Protein AF-A0A8J7T811-F1 (afdb_monomer_lite)

pLDDT: mean 78.07, std 21.8, range [20.84, 98.06]

InterPro domains:
  IPR000469 G-protein alpha subunit, group 12/13 [PR00440] (74-83)
  IPR000469 G-protein alpha subunit, group 12/13 [PR00440] (84-96)
  IPR000469 G-protein alpha subunit, group 12/13 [PR00440] (97-106)
  IPR000469 G-protein alpha subun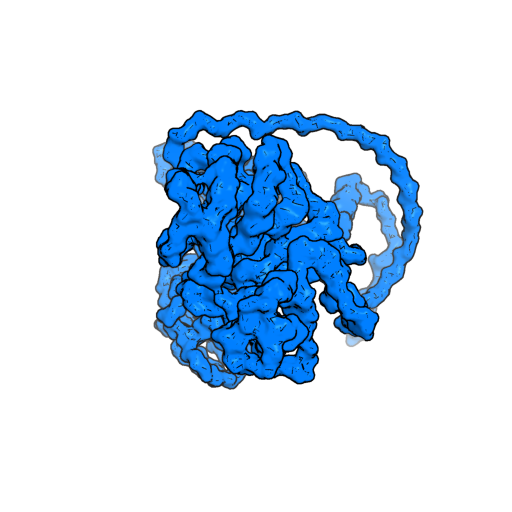it, group 12/13 [PR00440] (305-317)
  IPR000469 G-protein alpha subunit, group 12/13 [PR00440] (328-338)
  IPR000469 G-protein alpha subunit, group 12/13 [PR00440] (340-350)
  IPR001019 Guanine nucleotide binding protein, alpha subunit [PF00503] (29-356)
  IPR001019 Guanine nucleotide binding protein, alpha subunit [PR00318] (50-65)
  IPR001019 Guanine nucleotide binding protein, alpha subunit [PR00318] (189-211)
  IPR001019 Guanine nucleotide binding protein, alpha subunit [PR00318] (218-235)
  IPR001019 Guanine nucleotide binding protein, alpha subunit [PR00318] (240-268)
  IPR001019 Guanine nucleotide binding protein, alpha subunit [PR00318] (286-295)
  IPR001019 Guanine nucleotide binding protein, alpha subunit [PS51882] (47-377)
  IPR001019 Guanine nucleotide binding protein, alpha subunit [SM00275] (28-370)
  IPR001019 Guanine nucleotide binding protein, alpha subunit [cd00066] (49-355)
  IPR011025 G protein alpha subunit, helical insertion [G3DSA:1.10.400.10] (77-202)
  IPR011025 G protein alpha subunit, helical insertion [SSF47895] (76-200)
  IPR012962 Peptidase M54, archaemetzincin [PF07998] (613-719)
  IPR012962 Peptidase M54, archaemetzincin [cd11375] (510-719)
  IPR024079 Metallopeptidase, catalytic domain superfamily [G3DSA:3.40.390.10] (547-719)

Secondary structure (DSSP, 8-state):
-------S----S---S-S--HHHHHHHHHHHHHHHHHHHHHHHHTT-EEEEEE-STTSSHHHHHHHHHHHTT-PPPHHHHHHHHHHHHHHHHHHHHHHHHHHHHTTPPPSSTTHHHHHHHHHT--TTSTTSGGG---HHHHHHHHHHHHHHHT-HHHHHHHHTGGGTT--TTHHHHHHTHHHHT-TT----HHHHHH------SEEEEEEEETTEEEEEEEE--STTTGGGHHHH-TT-SEEEEEEETT-TT-B-TTTSSSBHHHHHHHHHHHHHT-GGGTTSEEEEEEE-HHHHHHHHTTS-GGGT-TT--S-TT-HHHHHHHHHHHHHHT-S--SSS---EEE--TT-HHHHH----TTT---HHHHSS-HHHHHHTS-------------------------------------------EE---HHHHHHHHH-S-HHHHHHHHTS-HHHHHHHHGGGSTT-SSSPPEEP--TTSHHHHS-PPP--HHHHHH-TT----BTTB-EEEEEEES--SSSHHHHHHHHHHHHHHHHHHTTTSEEEEEEEE-GGGGT--EEE-TTT--EEEEHHHHHHHHHHH--TTEEEEEEEESSEEESSTT---BSEEEEGGGTEEEEE-GGGSTTTTSTT-TT-PPTT----TT-GGGGTT-------HHHHHHHHHHHHHHHHHHTT-----SSS-TT---SSHHHHHTS-SSPPHHHHHHHHHHH---HHHHHT-----TT-----------

Radius of gyration: 33.16 Å; chains: 1; bounding box: 79×70×88 Å

Foldseek 3Di:
DDDDDDDDDPDDDDDDPDPDDPVRVVVVVVVVVVVVVVVVVVVQLVLEAEEEEAFAAPLQSVLLVLLVCVVQPVDDDQVSQQVLLQLLLVQQLVQLLQLLVLLVVVVQDKQDPVLVVLNVVSVPDDLPDPCAVVSGHDLVNSLVNLVSLLVSVPIPSSVVSVVVCQLDDHQPCNVVCNVVSVLSNPNPRTDDSLSSSSRDDQDAAKDWDWGDDPNRIYIYIYWGNYPVGVVRVVVSLPPHQAYEYGAALLQLSHDDPVPRPHRRLVVRLVVLLVVQPDPSCPVHHYAYEHEPLVSNLVVLCPDFSCVRVVVQDDRSNDSVSSVVVSVVSSLVSHPPNPDDDHHYAYYYSSDSCRQFDSDPPPPDDTPVCNSPVVVVVVVPDDDPDDDDDDDDDDDDDDDDDDDDDDDDDDDDDDDDDDDDPDFDWDADALVVLCCLQQNPDPVSVVVLVPFDPLLNCQLSLLSDQPRPAFFTDTDDDCQWCCNVPVDDAHGLVNLVPDPLFAFQDDLQQEEEEEEEAAAADDDVQRVVLVVVLQVLVCLVLPQGHYYYDDYDYNLVLVWFKDQQPQQRFIETAQVSNQVSCLVVQDPNHSAYEYEYLGFYDHDPSDRGDQWDDPLSSRYIYGHLVVQPPCSNPPPPQRRDDPPPDDDSNPSCNSVPRDHDHDDPSSSVLVLLVVCLRSLVSSVNAAHNNTQASVHDGDDDVSNVPGDSHHRSRSVSSSCVRNVDRPCVSQVSDDDDDPDPDDDDSDRDD

Organism: Atractosteus spatula (NCBI:txid7917)

Structure (mmCIF, N/CA/C/O backbone):
data_AF-A0A8J7T811-F1
#
_entry.id   AF-A0A8J7T811-F1
#
loop_
_atom_site.group_PDB
_atom_site.id
_atom_site.type_symbol
_atom_site.label_atom_id
_atom_site.label_alt_id
_atom_site.label_comp_id
_atom_site.label_asym_id
_atom_site.label_entity_id
_atom_site.label_seq_id
_atom_site.pdbx_PDB_ins_code
_atom_site.Cartn_x
_atom_site.Cartn_y
_atom_site.Cartn_z
_atom_site.occupancy
_atom_site.B_iso_or_equiv
_atom_site.auth_seq_id
_atom_site.auth_comp_id
_atom_site.auth_asym_id
_atom_site.auth_atom_id
_atom_site.pdbx_PDB_model_num
ATOM 1 N N . MET A 1 1 ? -47.740 -12.556 45.152 1.00 27.42 1 MET A N 1
ATOM 2 C CA . MET A 1 1 ? -48.514 -11.441 44.581 1.00 27.42 1 MET A CA 1
ATOM 3 C C . MET A 1 1 ? -47.573 -10.239 44.537 1.00 27.42 1 MET A C 1
ATOM 5 O O . MET A 1 1 ? -47.207 -9.777 45.607 1.00 27.42 1 MET A O 1
ATOM 9 N N . ALA A 1 2 ? -46.990 -9.819 43.411 1.00 25.16 2 ALA A N 1
ATOM 10 C CA . ALA A 1 2 ? -47.289 -10.132 42.003 1.00 25.16 2 ALA A CA 1
ATOM 11 C C . ALA A 1 2 ? -48.729 -9.729 41.604 1.00 25.16 2 ALA A C 1
ATOM 13 O O . ALA A 1 2 ? -49.663 -10.216 42.236 1.00 25.16 2 ALA A O 1
ATOM 14 N N . ASP A 1 3 ? -49.004 -8.845 40.642 1.00 25.58 3 ASP A N 1
ATOM 15 C CA . ASP A 1 3 ? -48.153 -8.018 39.753 1.00 25.58 3 ASP A CA 1
ATOM 16 C C . ASP A 1 3 ? -48.795 -6.594 39.650 1.00 25.58 3 ASP A C 1
ATOM 18 O O . ASP A 1 3 ? -49.617 -6.271 40.504 1.00 25.58 3 ASP A O 1
ATOM 22 N N . PHE A 1 4 ? -48.505 -5.627 38.762 1.00 23.53 4 PHE A N 1
ATOM 23 C CA . PHE A 1 4 ? -47.839 -5.567 37.447 1.00 23.53 4 PHE A CA 1
ATOM 24 C C . PHE A 1 4 ? -47.311 -4.140 37.174 1.00 23.53 4 PHE A C 1
ATOM 26 O O . PHE A 1 4 ? -47.851 -3.170 37.703 1.00 23.53 4 PHE A O 1
ATOM 33 N N . LEU A 1 5 ? -46.348 -3.992 36.252 1.00 23.22 5 LEU A N 1
ATOM 34 C CA . LEU A 1 5 ? -46.109 -2.743 35.507 1.00 23.22 5 LEU A CA 1
ATOM 35 C C . LEU A 1 5 ? -45.861 -3.057 34.015 1.00 23.22 5 LEU A C 1
ATOM 37 O O . LEU A 1 5 ? -45.004 -3.894 33.723 1.00 23.22 5 LEU A O 1
ATOM 41 N N . PRO A 1 6 ? -46.598 -2.439 33.069 1.00 26.23 6 PRO A N 1
ATOM 42 C CA . PRO A 1 6 ? -46.505 -2.765 31.647 1.00 26.23 6 PRO A CA 1
ATOM 43 C C . PRO A 1 6 ? -45.274 -2.168 30.943 1.00 26.23 6 PRO A C 1
ATOM 45 O O . PRO A 1 6 ? -44.568 -1.295 31.446 1.00 26.23 6 PRO A O 1
ATOM 48 N N . SER A 1 7 ? -45.014 -2.689 29.746 1.00 27.50 7 SER A N 1
ATOM 49 C CA . SER A 1 7 ? -43.801 -2.497 28.949 1.00 27.50 7 SER A CA 1
ATOM 50 C C . SER A 1 7 ? -43.627 -1.121 28.296 1.00 27.50 7 SER A C 1
ATOM 52 O O . SER A 1 7 ? -44.592 -0.474 27.898 1.00 27.50 7 SER A O 1
ATOM 54 N N . ARG A 1 8 ? -42.355 -0.787 28.022 1.00 34.09 8 ARG A N 1
ATOM 55 C CA . ARG A 1 8 ? -41.881 0.202 27.032 1.00 34.09 8 ARG A CA 1
ATOM 56 C C . ARG A 1 8 ? -42.842 0.424 25.845 1.00 34.09 8 ARG A C 1
ATOM 58 O O . ARG A 1 8 ? -42.869 -0.390 24.927 1.00 34.09 8 ARG A O 1
ATOM 65 N N . SER A 1 9 ? -43.513 1.570 25.804 1.00 32.59 9 SER A N 1
ATOM 66 C CA . SER A 1 9 ? -43.928 2.295 24.588 1.00 32.59 9 SER A CA 1
ATOM 67 C C . SER A 1 9 ? -44.512 3.660 24.998 1.00 32.59 9 SER A C 1
ATOM 69 O O . SER A 1 9 ? -44.631 3.930 26.190 1.00 32.59 9 SER A O 1
ATOM 71 N N . VAL A 1 10 ? -44.848 4.521 24.030 1.00 26.92 10 VAL A N 1
ATOM 72 C CA . VAL A 1 10 ? -45.536 5.815 24.242 1.00 26.92 10 VAL A CA 1
ATOM 73 C C . VAL A 1 10 ? -44.769 6.829 25.116 1.00 26.92 10 VAL A C 1
ATOM 75 O O . VAL A 1 10 ? -45.203 7.203 26.199 1.00 26.92 10 VAL A O 1
ATOM 78 N N . LEU A 1 11 ? -43.646 7.343 24.599 1.00 27.00 11 LEU A N 1
ATOM 79 C CA . LEU A 1 11 ? -43.197 8.723 24.889 1.00 27.00 11 LEU A CA 1
ATOM 80 C C . LEU A 1 11 ? -42.356 9.324 23.739 1.00 27.00 11 LEU A C 1
ATOM 82 O O . LEU A 1 11 ? -41.384 10.050 23.930 1.00 27.00 11 LEU A O 1
ATOM 86 N N . SER A 1 12 ? -42.752 9.002 22.509 1.00 32.59 12 SER A N 1
ATOM 87 C CA . SER A 1 12 ? -42.338 9.687 21.281 1.00 32.59 12 SER A CA 1
ATOM 88 C C . SER A 1 12 ? -43.579 10.295 20.631 1.00 32.59 12 SER A C 1
ATOM 90 O O . SER A 1 12 ? -44.622 9.644 20.668 1.00 32.59 12 SER A O 1
ATOM 92 N N . VAL A 1 13 ? -43.421 11.446 19.961 1.00 35.69 13 VAL A N 1
ATOM 93 C CA . VAL A 1 13 ? -44.467 12.314 19.364 1.00 35.69 13 VAL A CA 1
ATOM 94 C C . VAL A 1 13 ? -45.014 13.392 20.329 1.00 35.69 13 VAL A C 1
ATOM 96 O O . VAL A 1 13 ? -45.399 13.103 21.453 1.00 35.69 13 VAL A O 1
ATOM 99 N N . CYS A 1 14 ? -45.042 14.639 19.830 1.00 33.78 14 CYS A N 1
ATOM 100 C CA . CYS A 1 14 ? -45.665 15.860 20.383 1.00 33.78 14 CYS A CA 1
ATOM 101 C C . CYS A 1 14 ? -45.150 16.466 21.714 1.00 33.78 14 CYS A C 1
ATOM 103 O O . CYS A 1 14 ? -45.783 16.313 22.749 1.00 33.78 14 CYS A O 1
ATOM 105 N N . PHE A 1 15 ? -44.099 17.298 21.632 1.00 25.95 15 PHE A N 1
ATOM 106 C CA . PHE A 1 15 ? -44.007 18.680 22.179 1.00 25.95 15 PHE A CA 1
ATOM 107 C C . PHE A 1 15 ? -42.765 19.389 21.541 1.00 25.95 15 PHE A C 1
ATOM 109 O O . PHE A 1 15 ? -42.024 18.708 20.826 1.00 25.95 15 PHE A O 1
ATOM 116 N N . PRO A 1 16 ? -42.574 20.733 21.595 1.00 31.50 16 PRO A N 1
ATOM 117 C CA . PRO A 1 16 ? -42.180 21.483 20.391 1.00 31.50 16 PRO A CA 1
ATOM 118 C C . PRO A 1 16 ? -40.754 22.075 20.391 1.00 31.50 16 PRO A C 1
ATOM 120 O O . PRO A 1 16 ? -40.091 22.185 21.420 1.00 31.50 16 PRO A O 1
ATOM 123 N N . ASN A 1 17 ? -40.320 22.552 19.215 1.00 35.44 17 ASN A N 1
ATOM 124 C CA . ASN A 1 17 ? -39.023 23.202 18.943 1.00 35.44 17 ASN A CA 1
ATOM 125 C C . ASN A 1 17 ? -38.877 24.622 19.559 1.00 35.44 17 ASN A C 1
ATOM 127 O O . ASN A 1 17 ? -38.462 25.550 18.870 1.00 35.44 17 ASN A O 1
ATOM 131 N N . CYS A 1 18 ? -39.243 24.825 20.830 1.00 33.44 18 CYS A N 1
ATOM 132 C CA . CYS A 1 18 ? -39.427 26.166 21.416 1.00 33.44 18 CYS A CA 1
ATOM 133 C C . CYS A 1 18 ? -38.559 26.487 22.652 1.00 33.44 18 CYS A C 1
ATOM 135 O O . CYS A 1 18 ? -38.795 27.509 23.289 1.00 33.44 18 CYS A O 1
ATOM 137 N N . LEU A 1 19 ? -37.574 25.648 23.007 1.00 34.75 19 LEU A N 1
ATOM 138 C CA . LEU A 1 19 ? -36.708 25.852 24.189 1.00 34.75 19 LEU A CA 1
ATOM 139 C C . LEU A 1 19 ? -35.198 25.634 23.949 1.00 34.75 19 LEU A C 1
ATOM 141 O O . LEU A 1 19 ? -34.429 25.610 24.905 1.00 34.75 19 LEU A O 1
ATOM 145 N N . LEU A 1 20 ? -34.753 25.505 22.696 1.00 35.12 20 LEU A N 1
ATOM 146 C CA . LEU A 1 20 ? -33.320 25.493 22.370 1.00 35.12 20 LEU A CA 1
ATOM 147 C C . LEU A 1 20 ? -32.803 26.930 22.265 1.00 35.12 20 LEU A C 1
ATOM 149 O O . LEU A 1 20 ? -33.416 27.752 21.580 1.00 35.12 20 LEU A O 1
ATOM 153 N N . ASN A 1 21 ? -31.654 27.230 22.876 1.00 41.56 21 ASN A N 1
ATOM 154 C CA . ASN A 1 21 ? -30.950 28.471 22.541 1.00 41.56 21 ASN A CA 1
ATOM 155 C C . ASN A 1 21 ? -30.315 28.369 21.139 1.00 41.56 21 ASN A C 1
ATOM 157 O O . ASN A 1 21 ? -30.150 27.278 20.591 1.00 41.56 21 ASN A O 1
ATOM 161 N N . SER A 1 22 ? -29.965 29.508 20.534 1.00 40.31 22 SER A N 1
ATOM 162 C CA . SER A 1 22 ? -29.464 29.553 19.149 1.00 40.31 22 SER A CA 1
ATOM 163 C C . SER A 1 22 ? -28.200 28.712 18.930 1.00 40.31 22 SER A C 1
ATOM 165 O O . SER A 1 22 ? -28.039 28.133 17.859 1.00 40.31 22 SER A O 1
ATOM 167 N N . SER A 1 23 ? -27.344 28.587 19.949 1.00 42.34 23 SER A N 1
ATOM 168 C CA . SER A 1 23 ? -26.146 27.742 19.908 1.00 42.34 23 SER A CA 1
ATOM 169 C C . SER A 1 23 ? -26.501 26.252 19.894 1.00 42.34 23 SER A C 1
ATOM 171 O O . SER A 1 23 ? -26.000 25.509 19.058 1.00 42.34 23 SER A O 1
ATOM 173 N N . GLU A 1 24 ? -27.412 25.803 20.760 1.00 41.03 24 GLU A N 1
ATOM 174 C CA . GLU A 1 24 ? -27.873 24.406 20.805 1.00 41.03 24 GLU A CA 1
ATOM 175 C C . GLU A 1 24 ? -28.658 24.002 19.555 1.00 41.03 24 GLU A C 1
ATOM 177 O O . GLU A 1 24 ? -28.482 22.892 19.053 1.00 41.03 24 GLU A O 1
ATOM 182 N N . ALA A 1 25 ? -29.485 24.903 19.016 1.00 42.69 25 ALA A N 1
ATOM 183 C CA . ALA A 1 25 ? -30.178 24.689 17.749 1.00 42.69 25 ALA A CA 1
ATOM 184 C C . ALA A 1 25 ? -29.188 24.504 16.584 1.00 42.69 25 ALA A C 1
ATOM 186 O O . ALA A 1 25 ? -29.388 23.629 15.739 1.00 42.69 25 ALA A O 1
ATOM 187 N N . GLU A 1 26 ? -28.095 25.273 16.568 1.00 44.78 26 GLU A N 1
ATOM 188 C CA . GLU A 1 26 ? -27.056 25.162 15.544 1.00 44.78 26 GLU A CA 1
ATOM 189 C C . GLU A 1 26 ? -26.129 23.956 15.775 1.00 44.78 26 GLU A C 1
ATOM 191 O O . GLU A 1 26 ? -25.803 23.253 14.825 1.00 44.78 26 GLU A O 1
ATOM 196 N N . GLN A 1 27 ? -25.793 23.597 17.020 1.00 40.72 27 GLN A N 1
ATOM 197 C CA . GLN A 1 27 ? -25.071 22.347 17.301 1.00 40.72 27 GLN A CA 1
ATOM 198 C C . GLN A 1 27 ? -25.904 21.108 16.942 1.00 40.72 27 GLN A C 1
ATOM 200 O O . GLN A 1 27 ? -25.350 20.139 16.425 1.00 40.72 27 GLN A O 1
ATOM 205 N N . LEU A 1 28 ? -27.229 21.138 17.125 1.00 43.84 28 LEU A N 1
ATOM 206 C CA . LEU A 1 28 ? -28.131 20.080 16.653 1.00 43.84 28 LEU A CA 1
ATOM 207 C C . LEU A 1 28 ? -28.260 20.036 15.125 1.00 43.84 28 LEU A C 1
ATOM 209 O O . LEU A 1 28 ? -28.472 18.952 14.583 1.00 43.84 28 LEU A O 1
ATOM 213 N N . ARG A 1 29 ? -28.112 21.164 14.417 1.00 53.34 29 ARG A N 1
ATOM 214 C CA . ARG A 1 29 ? -27.967 21.178 12.950 1.00 53.34 29 ARG A CA 1
ATOM 215 C C . ARG A 1 29 ? -26.638 20.568 12.527 1.00 53.34 29 ARG A C 1
ATOM 217 O O . ARG A 1 29 ? -26.649 19.599 11.781 1.00 53.34 29 ARG A O 1
ATOM 224 N N . ILE A 1 30 ? -25.520 21.064 13.054 1.00 51.03 30 ILE A N 1
ATOM 225 C CA . ILE A 1 30 ? -24.166 20.587 12.734 1.00 51.03 30 ILE A CA 1
ATOM 226 C C . ILE A 1 30 ? -24.035 19.086 13.025 1.00 51.03 30 ILE A C 1
ATOM 228 O O . ILE A 1 30 ? -23.552 18.344 12.179 1.00 51.03 30 ILE A O 1
ATOM 232 N N . SER A 1 31 ? -24.534 18.612 14.170 1.00 42.47 31 SER A N 1
ATOM 233 C CA . SER A 1 31 ? -24.569 17.185 14.514 1.00 42.47 31 SER A CA 1
ATOM 234 C C . SER A 1 31 ? -25.389 16.373 13.502 1.00 42.47 31 SER A C 1
ATOM 236 O O . SER A 1 31 ? -24.892 15.373 12.992 1.00 42.47 31 SER A O 1
ATOM 238 N N . LYS A 1 32 ? -26.581 16.847 13.104 1.00 47.59 32 LYS A N 1
ATOM 239 C CA . LYS A 1 32 ? -27.403 16.193 12.069 1.00 47.59 32 LYS A CA 1
ATOM 240 C C . LYS A 1 32 ? -26.774 16.225 10.675 1.00 47.59 32 LYS A C 1
ATOM 242 O O . LYS A 1 32 ? -26.941 15.258 9.939 1.00 47.59 32 LYS A O 1
ATOM 247 N N . GLU A 1 33 ? -26.059 17.283 10.295 1.00 49.56 33 GLU A N 1
ATOM 248 C CA . GLU A 1 33 ? -25.311 17.312 9.031 1.00 49.56 33 GLU A CA 1
ATOM 249 C C . GLU A 1 33 ? -24.077 16.399 9.078 1.00 49.56 33 GLU A C 1
ATOM 251 O O . GLU A 1 33 ? -23.801 15.722 8.094 1.00 49.56 33 GLU A O 1
ATOM 256 N N . ILE A 1 34 ? -23.394 16.271 10.221 1.00 43.53 34 ILE A N 1
ATOM 257 C CA . ILE A 1 34 ? -22.310 15.292 10.410 1.00 43.53 34 ILE A CA 1
ATOM 258 C C . ILE A 1 34 ? -22.853 13.858 10.345 1.00 43.53 34 ILE A C 1
ATOM 260 O O . ILE A 1 34 ? -22.291 13.038 9.624 1.00 43.53 34 ILE A O 1
ATOM 264 N N . ASP A 1 35 ? -23.966 13.548 11.014 1.00 49.22 35 ASP A N 1
ATOM 265 C CA . ASP A 1 35 ? -24.608 12.228 10.939 1.00 49.22 35 ASP A CA 1
ATOM 266 C C . ASP A 1 35 ? -25.108 11.914 9.518 1.00 49.22 35 ASP A C 1
ATOM 268 O O . ASP A 1 35 ? -24.955 10.787 9.037 1.00 49.22 35 ASP A O 1
ATOM 272 N N . LYS A 1 36 ? -25.643 12.913 8.798 1.00 52.31 36 LYS A N 1
ATOM 273 C CA . LYS A 1 36 ? -25.950 12.802 7.362 1.00 52.31 36 LYS A CA 1
ATOM 274 C C . LYS A 1 36 ? -24.696 12.535 6.536 1.00 52.31 36 LYS A C 1
ATOM 276 O O . LYS A 1 36 ? -24.756 11.659 5.680 1.00 52.31 36 LYS A O 1
ATOM 281 N N . CYS A 1 37 ? -23.588 13.242 6.762 1.00 49.69 37 CYS A N 1
ATOM 282 C CA . CYS A 1 37 ? -22.326 13.000 6.060 1.00 49.69 37 CYS A CA 1
ATOM 283 C C . CYS A 1 37 ? -21.810 11.588 6.345 1.00 49.69 37 CYS A C 1
ATOM 285 O O . CYS A 1 37 ? -21.705 10.805 5.416 1.00 49.69 37 CYS A O 1
ATOM 287 N N . ILE A 1 38 ? -21.674 11.175 7.607 1.00 46.84 38 ILE A N 1
ATOM 288 C CA . ILE A 1 38 ? -21.248 9.813 7.975 1.00 46.84 38 ILE A CA 1
ATOM 289 C C . ILE A 1 38 ? -22.186 8.740 7.383 1.00 46.84 38 ILE A C 1
ATOM 291 O O . ILE A 1 38 ? -21.730 7.662 6.99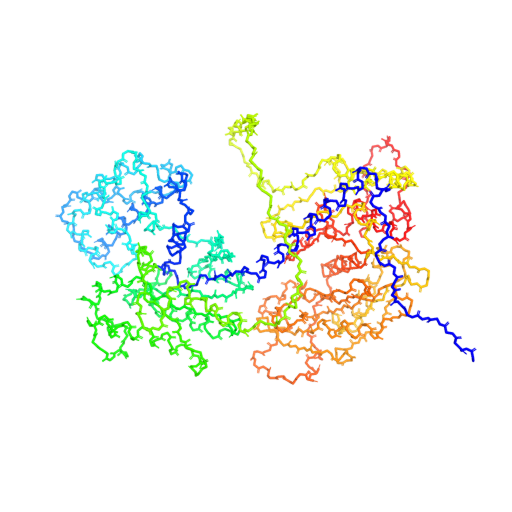7 1.00 46.84 38 ILE A O 1
ATOM 295 N N . SER A 1 39 ? -23.493 9.005 7.285 1.00 53.38 39 SER A N 1
ATOM 296 C CA . SER A 1 39 ? -24.454 8.111 6.623 1.00 53.38 39 SER A CA 1
ATOM 297 C C . SER A 1 39 ? -24.272 8.076 5.097 1.00 53.38 39 SER A C 1
ATOM 299 O O . SER A 1 39 ? -24.273 6.995 4.497 1.00 53.38 39 SER A O 1
ATOM 301 N N . ARG A 1 40 ? -24.038 9.233 4.462 1.00 63.50 40 ARG A N 1
ATOM 302 C CA . ARG A 1 40 ? -23.690 9.359 3.037 1.00 63.50 40 ARG A CA 1
ATOM 303 C C . ARG A 1 40 ? -22.374 8.655 2.731 1.00 63.50 40 ARG A C 1
ATOM 305 O O . ARG A 1 40 ? -22.346 7.877 1.789 1.00 63.50 40 ARG A O 1
ATOM 312 N N . ASP A 1 41 ? -21.350 8.819 3.558 1.00 57.94 41 ASP A N 1
ATOM 313 C CA . ASP A 1 41 ? -20.015 8.241 3.388 1.00 57.94 41 ASP A CA 1
ATOM 314 C C . ASP A 1 41 ? -20.044 6.721 3.587 1.00 57.94 41 ASP A C 1
ATOM 316 O O . ASP A 1 41 ? -19.527 5.971 2.762 1.00 57.94 41 ASP A O 1
ATOM 320 N N . LYS A 1 42 ? -20.764 6.220 4.601 1.00 60.84 42 LYS A N 1
A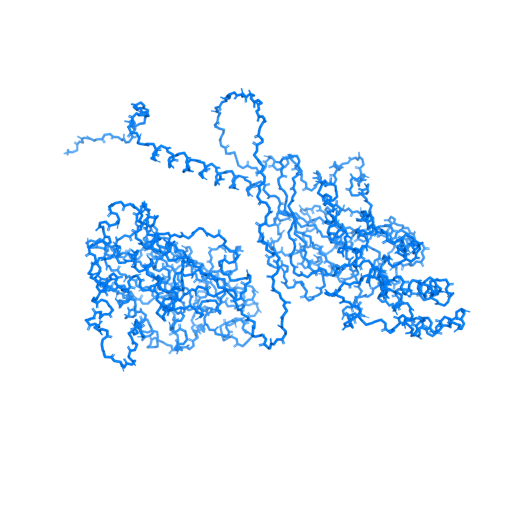TOM 321 C CA . LYS A 1 42 ? -21.040 4.777 4.745 1.00 60.84 42 LYS A CA 1
ATOM 322 C C . LYS A 1 42 ? -21.842 4.218 3.568 1.00 60.84 42 LYS A C 1
ATOM 324 O O . LYS A 1 42 ? -21.676 3.050 3.224 1.00 60.84 42 LYS A O 1
ATOM 329 N N . THR A 1 43 ? -22.708 5.020 2.951 1.00 65.62 43 THR A N 1
ATOM 330 C CA . THR A 1 43 ? -23.459 4.633 1.747 1.00 65.62 43 THR A CA 1
ATOM 331 C C . THR A 1 43 ? -22.582 4.683 0.492 1.00 65.62 43 THR A C 1
ATOM 333 O O . THR A 1 43 ? -22.713 3.809 -0.360 1.00 65.62 43 THR A O 1
ATOM 336 N N . TYR A 1 44 ? -21.660 5.643 0.408 1.00 69.12 44 TYR A N 1
ATOM 337 C CA . TYR A 1 44 ? -20.660 5.797 -0.645 1.00 69.12 44 TYR A CA 1
ATOM 338 C C . TYR A 1 44 ? -19.678 4.627 -0.620 1.00 69.12 44 TYR A C 1
ATOM 340 O O . TYR A 1 44 ? -19.588 3.906 -1.602 1.00 69.12 44 TYR A O 1
ATOM 348 N N . VAL A 1 45 ? -19.051 4.329 0.522 1.00 65.88 45 VAL A N 1
ATOM 349 C CA . VAL A 1 45 ? -18.132 3.186 0.687 1.00 65.88 45 VAL A CA 1
ATOM 350 C C . VAL A 1 45 ? -18.833 1.845 0.420 1.00 65.88 45 VAL A C 1
ATOM 352 O O . VAL A 1 45 ? -18.251 0.970 -0.207 1.00 65.88 45 VAL A O 1
ATOM 355 N N . LYS A 1 46 ? -20.117 1.687 0.781 1.00 67.88 46 LYS A N 1
ATOM 356 C CA . LYS A 1 46 ? -20.928 0.498 0.419 1.00 67.88 46 LYS A CA 1
ATOM 357 C C . LYS A 1 46 ? -21.329 0.413 -1.065 1.00 67.88 46 LYS A C 1
ATOM 359 O O . LYS A 1 46 ? -21.910 -0.597 -1.472 1.00 67.88 46 LYS A O 1
ATOM 364 N N . ARG A 1 47 ? -21.092 1.466 -1.850 1.00 70.75 47 ARG A N 1
ATOM 365 C CA . ARG A 1 47 ? -21.290 1.533 -3.311 1.00 70.75 47 ARG A CA 1
ATOM 366 C C . ARG A 1 47 ? -19.968 1.646 -4.078 1.00 70.75 47 ARG A C 1
ATOM 368 O O . ARG A 1 47 ? -19.985 1.471 -5.289 1.00 70.75 47 ARG A O 1
ATOM 375 N N . LEU A 1 48 ? -18.864 1.937 -3.388 1.00 77.69 48 LEU A N 1
ATOM 376 C CA . LEU A 1 48 ? -17.541 2.141 -3.958 1.00 77.69 48 LEU A CA 1
ATOM 377 C C . LEU A 1 48 ? -17.015 0.831 -4.525 1.00 77.69 48 LEU A C 1
ATOM 379 O O . LEU A 1 48 ? -16.843 -0.156 -3.810 1.00 77.69 48 LEU A O 1
ATOM 383 N N . VAL A 1 49 ? -16.729 0.850 -5.818 1.00 82.25 49 VAL A N 1
ATOM 384 C CA . VAL A 1 49 ? -16.145 -0.285 -6.514 1.00 82.25 49 VAL A CA 1
ATOM 385 C C . VAL A 1 49 ? -14.633 -0.101 -6.585 1.00 82.25 49 VAL A C 1
ATOM 387 O O . VAL A 1 49 ? -14.137 0.768 -7.304 1.00 82.25 49 VAL A O 1
ATOM 390 N N . LYS A 1 50 ? -13.888 -0.937 -5.858 1.00 83.81 50 LYS A N 1
ATOM 391 C CA . LYS A 1 50 ? -12.419 -0.932 -5.851 1.00 83.81 50 LYS A CA 1
ATOM 392 C C . LYS A 1 50 ? -11.894 -1.925 -6.893 1.00 83.81 50 LYS A C 1
ATOM 394 O O . LYS A 1 50 ? -12.104 -3.132 -6.758 1.00 83.81 50 LYS A O 1
ATOM 399 N N . ILE A 1 51 ? -11.216 -1.428 -7.927 1.00 88.94 51 ILE A N 1
ATOM 400 C CA . ILE A 1 51 ? -10.635 -2.226 -9.017 1.00 88.94 51 ILE A CA 1
ATOM 401 C C . ILE A 1 51 ? -9.108 -2.205 -8.898 1.00 88.94 51 ILE A C 1
ATOM 403 O O . ILE A 1 51 ? -8.491 -1.146 -8.999 1.00 88.94 51 ILE A O 1
ATOM 407 N N . LEU A 1 52 ? -8.486 -3.371 -8.725 1.00 92.38 52 LEU A N 1
ATOM 408 C CA . LEU A 1 52 ? -7.030 -3.497 -8.629 1.00 92.38 52 LEU A CA 1
ATOM 409 C C . LEU A 1 52 ? -6.420 -3.895 -9.981 1.00 92.38 52 LEU A C 1
ATOM 411 O O . LEU A 1 52 ? -6.777 -4.927 -10.552 1.00 92.38 52 LEU A O 1
ATOM 415 N N . LEU A 1 53 ? -5.483 -3.089 -10.478 1.00 93.19 53 LEU A N 1
ATOM 416 C CA . LEU A 1 53 ? -4.780 -3.307 -11.742 1.00 93.19 53 LEU A CA 1
ATOM 417 C C . LEU A 1 53 ? -3.517 -4.142 -11.499 1.00 93.19 53 LEU A C 1
ATOM 419 O O . LEU A 1 53 ? -2.542 -3.653 -10.933 1.00 93.19 53 LEU A O 1
ATOM 423 N N . LEU A 1 54 ? -3.508 -5.401 -11.947 1.00 94.88 54 LEU A N 1
ATOM 424 C CA . LEU A 1 54 ? -2.375 -6.327 -11.786 1.00 94.88 54 LEU A CA 1
ATOM 425 C C . LEU A 1 54 ? -1.748 -6.726 -13.131 1.00 94.88 54 LEU A C 1
ATOM 427 O O . LEU A 1 54 ? -2.258 -6.405 -14.201 1.00 94.88 54 LEU A O 1
ATOM 431 N N . GLY A 1 55 ? -0.593 -7.395 -13.072 1.00 93.69 55 GLY A N 1
ATOM 432 C CA . GLY A 1 55 ? 0.151 -7.887 -14.239 1.00 93.69 55 GLY A CA 1
ATOM 433 C C . GLY A 1 55 ? 1.645 -7.569 -14.164 1.00 93.69 55 GLY A C 1
ATOM 434 O O . GLY A 1 55 ? 2.075 -6.802 -13.297 1.00 93.69 55 GLY A O 1
ATOM 435 N N . ALA A 1 56 ? 2.439 -8.114 -15.087 1.00 91.75 56 ALA A N 1
ATOM 436 C CA . ALA A 1 56 ? 3.892 -7.909 -15.152 1.00 91.75 56 ALA A CA 1
ATOM 437 C C . ALA A 1 56 ? 4.297 -6.428 -15.347 1.00 91.75 56 ALA A C 1
ATOM 439 O O . ALA A 1 56 ? 3.453 -5.542 -15.543 1.00 91.75 56 ALA A O 1
ATOM 440 N N . GLY A 1 57 ? 5.599 -6.130 -15.321 1.00 87.75 57 GLY A N 1
ATOM 441 C CA . GLY A 1 57 ? 6.102 -4.854 -15.840 1.00 87.75 57 GLY A CA 1
ATOM 442 C C . GLY A 1 57 ? 5.630 -4.638 -17.284 1.00 87.75 57 GLY A C 1
ATOM 443 O O . GLY A 1 57 ? 5.393 -5.602 -17.999 1.00 87.75 57 GLY A O 1
ATOM 444 N N . GLU A 1 58 ? 5.442 -3.384 -17.700 1.00 87.19 58 GLU A N 1
ATOM 445 C CA . GLU A 1 58 ? 5.234 -3.006 -19.117 1.00 87.19 58 GLU A CA 1
ATOM 446 C C . GLU A 1 58 ? 3.930 -3.500 -19.794 1.00 87.19 58 GLU A C 1
ATOM 448 O O . GLU A 1 58 ? 3.581 -3.003 -20.860 1.00 87.19 58 GLU A O 1
ATOM 453 N N . SER A 1 59 ? 3.130 -4.333 -19.115 1.00 91.31 59 SER A N 1
ATOM 454 C CA . SER A 1 59 ? 1.771 -4.797 -19.480 1.00 91.31 59 SER A CA 1
ATOM 455 C C . SER A 1 59 ? 0.730 -3.705 -19.788 1.00 91.31 59 SER A C 1
ATOM 457 O O . SER A 1 59 ? -0.353 -4.005 -20.287 1.00 91.31 59 SER A O 1
ATOM 459 N N . GLY A 1 60 ? 1.030 -2.435 -19.503 1.00 90.62 60 GLY A N 1
ATOM 460 C CA . GLY A 1 60 ? 0.185 -1.289 -19.854 1.00 90.62 60 GLY A CA 1
ATOM 461 C C . GLY A 1 60 ? -0.824 -0.834 -18.794 1.00 90.62 60 GLY A C 1
ATOM 462 O O . GLY A 1 60 ? -1.648 0.014 -19.122 1.00 90.62 60 GLY A O 1
ATOM 463 N N . LYS A 1 61 ? -0.750 -1.317 -17.538 1.00 91.94 61 LYS A N 1
ATOM 464 C CA . LYS A 1 61 ? -1.619 -0.879 -16.412 1.00 91.94 61 LYS A CA 1
ATOM 465 C C . LYS A 1 61 ? -1.832 0.639 -16.374 1.00 91.94 61 LYS A C 1
ATOM 467 O O . LYS A 1 61 ? -2.953 1.118 -16.503 1.00 91.94 61 LYS A O 1
ATOM 472 N N . SER A 1 62 ? -0.740 1.396 -16.281 1.00 90.94 62 SER A N 1
ATOM 473 C CA . SER A 1 62 ? -0.775 2.858 -16.189 1.00 90.94 62 SER A CA 1
ATOM 474 C C . SER A 1 62 ? -1.232 3.534 -17.490 1.00 90.94 62 SER A C 1
ATOM 476 O O . SER A 1 62 ? -1.717 4.658 -17.450 1.00 90.94 62 SER A O 1
ATOM 478 N N . THR A 1 63 ? -1.112 2.875 -18.648 1.00 90.56 63 THR A N 1
ATOM 479 C CA . THR A 1 63 ? -1.668 3.364 -19.925 1.00 90.56 63 THR A CA 1
ATOM 480 C C . THR A 1 63 ? -3.186 3.191 -19.956 1.00 90.56 63 THR A C 1
ATOM 482 O O . THR A 1 63 ? -3.894 4.124 -20.319 1.00 90.56 63 THR A O 1
ATOM 485 N N . PHE A 1 64 ? -3.696 2.052 -19.478 1.00 88.94 64 PHE A N 1
ATOM 486 C CA . PHE A 1 64 ? -5.129 1.847 -19.278 1.00 88.94 64 PHE A CA 1
ATOM 487 C C . PHE A 1 64 ? -5.707 2.831 -18.243 1.00 88.94 64 PHE A C 1
ATOM 489 O O . PHE A 1 64 ? -6.754 3.424 -18.487 1.00 88.94 64 PHE A O 1
ATOM 496 N N . LEU A 1 65 ? -4.993 3.105 -17.143 1.00 87.25 65 LEU A N 1
ATOM 497 C CA . LEU A 1 65 ? -5.414 4.115 -16.163 1.00 87.25 65 LEU A CA 1
ATOM 498 C C . LEU A 1 65 ? -5.488 5.531 -16.771 1.00 87.25 65 LEU A C 1
ATOM 500 O O . LEU A 1 65 ? -6.462 6.248 -16.549 1.00 87.25 65 LEU A O 1
ATOM 504 N N . LYS A 1 66 ? -4.498 5.923 -17.589 1.00 87.75 66 LYS A N 1
ATOM 505 C CA . LYS A 1 66 ? -4.539 7.187 -18.350 1.00 87.75 66 LYS A CA 1
ATOM 506 C C . LYS A 1 66 ? -5.735 7.239 -19.313 1.00 87.75 66 LYS A C 1
ATOM 508 O O . LYS A 1 66 ? -6.352 8.294 -19.410 1.00 87.75 66 LYS A O 1
ATOM 513 N N . GLN A 1 67 ? -6.084 6.135 -19.987 1.00 84.81 67 GLN A N 1
ATOM 514 C CA . GLN A 1 67 ? -7.292 6.078 -20.825 1.00 84.81 67 GLN A CA 1
ATOM 515 C C . GLN A 1 67 ? -8.563 6.290 -20.007 1.00 84.81 67 GLN A C 1
ATOM 517 O O . GLN A 1 67 ? -9.387 7.117 -20.377 1.00 84.81 67 GLN A O 1
ATOM 522 N N . MET A 1 68 ? -8.713 5.599 -18.874 1.00 79.81 68 MET A N 1
ATOM 523 C CA . MET A 1 68 ? -9.873 5.775 -17.993 1.00 79.81 68 MET A CA 1
ATOM 524 C C . MET A 1 68 ? -10.010 7.234 -17.529 1.00 79.81 68 MET A C 1
ATOM 526 O O . MET A 1 68 ? -11.113 7.778 -17.541 1.00 79.81 68 MET A O 1
ATOM 530 N N . ARG A 1 69 ? -8.890 7.904 -17.225 1.00 82.56 69 ARG A N 1
ATOM 531 C CA . ARG A 1 69 ? -8.860 9.340 -16.910 1.00 82.56 69 ARG A CA 1
ATOM 532 C C . ARG A 1 69 ? -9.356 10.230 -18.064 1.00 82.56 69 ARG A C 1
ATOM 534 O O . ARG A 1 69 ? -10.153 11.135 -17.823 1.00 82.56 69 ARG A O 1
ATOM 541 N N . ILE A 1 70 ? -8.928 9.960 -19.300 1.00 82.12 70 ILE A N 1
ATOM 542 C CA . ILE A 1 70 ? -9.382 10.679 -20.507 1.00 82.12 70 ILE A CA 1
ATOM 543 C C . ILE A 1 70 ? -10.881 10.435 -20.753 1.00 82.12 70 ILE A C 1
ATOM 545 O O . ILE A 1 70 ? -11.650 11.382 -20.908 1.00 82.12 70 ILE A O 1
ATOM 549 N N . ILE A 1 71 ? -11.308 9.169 -20.740 1.00 78.25 71 ILE A N 1
ATOM 550 C CA . ILE A 1 71 ? -12.684 8.733 -21.029 1.00 78.25 71 ILE A CA 1
ATOM 551 C C . ILE A 1 71 ? -13.696 9.320 -20.032 1.00 78.25 71 ILE A C 1
ATOM 553 O O . ILE A 1 71 ? -14.815 9.652 -20.422 1.00 78.25 71 ILE A O 1
ATOM 557 N N . HIS A 1 72 ? -13.310 9.490 -18.764 1.00 73.25 72 HIS A N 1
ATOM 558 C CA . HIS A 1 72 ? -14.161 10.081 -17.725 1.00 73.25 72 HIS A CA 1
ATOM 559 C C . HIS A 1 72 ? -13.955 11.594 -17.528 1.00 73.25 72 HIS A C 1
ATOM 561 O O . HIS A 1 72 ? -14.346 12.145 -16.501 1.00 73.25 72 HIS A O 1
ATOM 567 N N . GLY A 1 73 ? -13.391 12.287 -18.526 1.00 62.06 73 GLY A N 1
ATOM 568 C CA . GLY A 1 73 ? -13.421 13.751 -18.627 1.00 62.06 73 GLY A CA 1
ATOM 569 C C . GLY A 1 73 ? -12.492 14.509 -17.674 1.00 62.06 73 GLY A C 1
ATOM 570 O O . GLY A 1 73 ? -12.515 15.738 -17.656 1.00 62.06 73 GLY A O 1
ATOM 571 N N . GLN A 1 74 ? -11.647 13.817 -16.906 1.00 68.81 74 GLN A N 1
ATOM 572 C CA . GLN A 1 74 ? -10.614 14.451 -16.086 1.00 68.81 74 GLN A CA 1
ATOM 573 C C . GLN A 1 74 ? -9.352 14.672 -16.930 1.00 68.81 74 GLN A C 1
ATOM 575 O O . GLN A 1 74 ? -8.344 13.986 -16.759 1.00 68.81 74 GLN A O 1
ATOM 580 N N . ASP A 1 75 ? -9.399 15.612 -17.870 1.00 73.56 75 ASP A N 1
ATOM 581 C CA . ASP A 1 75 ? -8.291 15.851 -18.803 1.00 73.56 75 ASP A CA 1
ATOM 582 C C . ASP A 1 75 ? -6.968 16.213 -18.087 1.00 73.56 75 ASP A C 1
ATOM 584 O O . ASP A 1 75 ? -6.926 16.521 -16.889 1.00 73.56 75 ASP A O 1
ATOM 588 N N . PHE A 1 76 ? -5.847 16.147 -18.805 1.00 83.56 76 PHE A N 1
ATOM 589 C CA . PHE A 1 76 ? -4.548 16.534 -18.251 1.00 83.56 76 PHE A CA 1
ATOM 590 C C . PHE A 1 76 ? -4.407 18.060 -18.240 1.00 83.56 76 PHE A C 1
ATOM 592 O O . PHE A 1 76 ? -4.530 18.720 -19.278 1.00 83.56 76 PHE A O 1
ATOM 599 N N . ASP A 1 77 ? -4.138 18.617 -17.062 1.00 86.44 77 ASP A N 1
ATOM 600 C CA . ASP A 1 77 ? -3.885 20.040 -16.871 1.00 86.44 77 ASP A CA 1
ATOM 601 C C . ASP A 1 77 ? -2.513 20.440 -17.440 1.00 86.44 77 ASP A C 1
ATOM 603 O O . ASP A 1 77 ? -1.687 19.590 -17.794 1.00 86.44 77 ASP A O 1
ATOM 607 N N . GLN A 1 78 ? -2.267 21.748 -17.540 1.00 86.94 78 GLN A N 1
ATOM 608 C CA . GLN A 1 78 ? -1.042 22.280 -18.141 1.00 86.94 78 GLN A CA 1
ATOM 609 C C . GLN A 1 78 ? 0.220 21.735 -17.456 1.00 86.94 78 GLN A C 1
ATOM 611 O O . GLN A 1 78 ? 1.159 21.317 -18.134 1.00 86.94 78 GLN A O 1
ATOM 616 N N . ARG A 1 79 ? 0.216 21.646 -16.119 1.00 87.06 79 ARG A N 1
ATOM 617 C CA . ARG A 1 79 ? 1.353 21.138 -15.347 1.00 87.06 79 ARG A CA 1
ATOM 618 C C . ARG A 1 79 ? 1.610 19.659 -15.628 1.00 87.06 79 ARG A C 1
ATOM 620 O O . ARG A 1 79 ? 2.747 19.293 -15.917 1.00 87.06 79 ARG A O 1
ATOM 627 N N . ALA A 1 80 ? 0.582 18.806 -15.610 1.00 86.56 80 ALA A N 1
ATOM 628 C CA . ALA A 1 80 ? 0.762 17.394 -15.951 1.00 86.56 80 ALA A CA 1
ATOM 629 C C . ALA A 1 80 ? 1.264 17.210 -17.393 1.00 86.56 80 ALA A C 1
ATOM 631 O O . ALA A 1 80 ? 2.131 16.368 -17.634 1.00 86.56 80 ALA A O 1
ATOM 632 N N . LYS A 1 81 ? 0.777 18.011 -18.352 1.00 90.94 81 LYS A N 1
ATOM 633 C CA . LYS A 1 81 ? 1.267 18.002 -19.742 1.00 90.94 81 LYS A CA 1
ATOM 634 C C . LYS A 1 81 ? 2.753 18.370 -19.827 1.00 90.94 81 LYS A C 1
ATOM 636 O O . LYS A 1 81 ? 3.498 17.714 -20.553 1.00 90.94 81 LYS A O 1
ATOM 641 N N . GLU A 1 82 ? 3.219 19.338 -19.045 1.00 89.44 82 GLU A N 1
ATOM 642 C CA . GLU A 1 82 ? 4.637 19.715 -18.977 1.00 89.44 82 GLU A CA 1
ATOM 643 C C . GLU A 1 82 ? 5.515 18.644 -18.298 1.00 89.44 82 GLU A C 1
ATOM 645 O O . GLU A 1 82 ? 6.591 18.320 -18.810 1.00 89.44 82 GLU A O 1
ATOM 650 N N . GLU A 1 83 ? 5.035 17.995 -17.231 1.00 88.81 83 GLU A N 1
ATOM 651 C CA . GLU A 1 83 ? 5.711 16.835 -16.625 1.00 88.81 83 GLU A CA 1
ATOM 652 C C . GLU A 1 83 ? 5.800 15.640 -17.601 1.00 88.81 83 GLU A C 1
ATOM 654 O O . GLU A 1 83 ? 6.821 14.938 -17.666 1.00 88.81 83 GLU A O 1
ATOM 659 N N . PHE A 1 84 ? 4.762 15.415 -18.417 1.00 91.62 84 PHE A N 1
ATOM 660 C CA . PHE A 1 84 ? 4.807 14.425 -19.494 1.00 91.62 84 PHE A CA 1
ATOM 661 C C . PHE A 1 84 ? 5.754 14.836 -20.627 1.00 91.62 84 PHE A C 1
ATOM 663 O O . PHE A 1 84 ? 6.450 13.966 -21.145 1.00 91.62 84 PHE A O 1
ATOM 670 N N . ARG A 1 85 ? 5.879 16.127 -20.965 1.00 92.25 85 ARG A N 1
ATOM 671 C CA . ARG A 1 85 ? 6.828 16.625 -21.981 1.00 92.25 85 ARG A CA 1
ATOM 672 C C . ARG A 1 85 ? 8.270 16.278 -21.615 1.00 92.25 85 ARG A C 1
ATOM 674 O O . ARG A 1 85 ? 8.960 15.620 -22.393 1.00 92.25 85 ARG A O 1
ATOM 681 N N . ALA A 1 86 ? 8.681 16.609 -20.391 1.00 89.38 86 ALA A N 1
ATOM 682 C CA . ALA A 1 86 ? 9.994 16.236 -19.863 1.00 89.38 86 ALA A CA 1
ATOM 683 C C . ALA A 1 86 ? 10.201 14.708 -19.819 1.00 89.38 86 ALA A C 1
ATOM 685 O O . ALA A 1 86 ? 11.299 14.213 -20.092 1.00 89.38 86 ALA A O 1
ATOM 686 N N . THR A 1 87 ? 9.143 13.944 -19.518 1.00 91.19 87 THR A N 1
ATOM 687 C CA . THR A 1 87 ? 9.168 12.472 -19.548 1.00 91.19 87 THR A CA 1
ATOM 688 C C . THR A 1 87 ? 9.405 11.938 -20.967 1.00 91.19 87 THR A C 1
ATOM 690 O O . THR A 1 87 ? 10.263 11.073 -21.146 1.00 91.19 87 THR A O 1
ATOM 693 N N . ILE A 1 88 ? 8.708 12.476 -21.974 1.00 93.81 88 ILE A N 1
ATOM 694 C CA . ILE A 1 88 ? 8.807 12.077 -23.387 1.00 93.81 88 ILE A CA 1
ATOM 695 C C . ILE A 1 88 ? 10.204 12.371 -23.935 1.00 93.81 88 ILE A C 1
ATOM 697 O O . ILE A 1 88 ? 10.852 11.456 -24.440 1.00 93.81 88 ILE A O 1
ATOM 701 N N . TYR A 1 89 ? 10.733 13.584 -23.748 1.00 93.12 89 TYR A N 1
ATOM 702 C CA . TYR A 1 89 ? 12.111 13.917 -24.137 1.00 93.12 89 TYR A CA 1
ATOM 703 C C . TYR A 1 89 ? 13.130 12.952 -23.506 1.00 93.12 89 TYR A C 1
ATOM 705 O O . TYR A 1 89 ? 14.043 12.458 -24.172 1.00 93.12 89 TYR A O 1
ATOM 713 N N . SER A 1 90 ? 12.934 12.607 -22.227 1.00 90.38 90 SER A N 1
ATOM 714 C CA . SER A 1 90 ? 13.764 11.621 -21.531 1.00 90.38 90 SER A CA 1
ATOM 715 C C . SER A 1 90 ? 13.607 10.200 -22.092 1.00 90.38 90 SER A C 1
ATOM 717 O O . SER A 1 90 ? 14.579 9.446 -22.098 1.00 90.38 90 SER A O 1
ATOM 719 N N . ASN A 1 91 ? 12.416 9.812 -22.564 1.00 92.25 91 ASN A N 1
ATOM 720 C CA . ASN A 1 91 ? 12.183 8.530 -23.234 1.00 92.25 91 ASN A CA 1
ATOM 721 C C . ASN A 1 91 ? 12.896 8.466 -24.591 1.00 92.25 91 ASN A C 1
ATOM 723 O O . ASN A 1 91 ? 13.575 7.475 -24.852 1.00 92.25 91 ASN A O 1
ATOM 727 N N . VAL A 1 92 ? 12.800 9.519 -25.409 1.00 94.75 92 VAL A N 1
ATOM 728 C CA . VAL A 1 92 ? 13.422 9.583 -26.742 1.00 94.75 92 VAL A CA 1
ATOM 729 C C . VAL A 1 92 ? 14.941 9.478 -26.645 1.00 94.75 92 VAL A C 1
ATOM 731 O O . VAL A 1 92 ? 15.518 8.558 -27.222 1.00 94.75 92 VAL A O 1
ATOM 734 N N . ILE A 1 93 ? 15.595 10.336 -25.849 1.00 92.69 93 ILE A N 1
ATOM 735 C CA . ILE A 1 93 ? 17.063 10.312 -25.718 1.00 92.69 93 ILE A CA 1
ATOM 736 C C . ILE A 1 93 ? 17.544 8.941 -25.204 1.00 92.69 93 ILE A C 1
ATOM 738 O O . ILE A 1 93 ? 18.524 8.392 -25.707 1.00 92.69 93 ILE A O 1
ATOM 742 N N . LYS A 1 94 ? 16.842 8.338 -24.232 1.00 91.44 94 LYS A N 1
ATOM 743 C CA . LYS A 1 94 ? 17.186 6.997 -23.721 1.00 91.44 94 LYS A CA 1
ATOM 744 C C . LYS A 1 94 ? 16.965 5.896 -24.763 1.00 91.44 94 LYS A C 1
ATOM 746 O O . LYS A 1 94 ? 17.780 4.983 -24.828 1.00 91.44 94 LYS A O 1
ATOM 751 N N . GLY A 1 95 ? 15.917 5.988 -25.583 1.00 94.25 95 GLY A N 1
ATOM 752 C CA . GLY A 1 95 ? 15.653 5.053 -26.679 1.00 94.25 95 GLY A CA 1
ATOM 753 C C . GLY A 1 95 ? 16.761 5.055 -27.731 1.00 94.25 95 GLY A C 1
ATOM 754 O O . GLY A 1 95 ? 17.282 3.996 -28.069 1.00 94.25 95 GLY A O 1
ATOM 755 N N . VAL A 1 96 ? 17.191 6.240 -28.175 1.00 96.12 96 VAL A N 1
ATOM 756 C CA . VAL A 1 96 ? 18.284 6.383 -29.154 1.00 96.12 96 VAL A CA 1
ATOM 757 C C . VAL A 1 96 ? 19.603 5.855 -28.592 1.00 96.12 96 VAL A C 1
ATOM 759 O O . VAL A 1 96 ? 20.301 5.120 -29.281 1.00 96.12 96 VAL A O 1
ATOM 762 N N . ARG A 1 97 ? 19.925 6.135 -27.321 1.00 94.81 97 ARG A N 1
ATOM 763 C CA . ARG A 1 97 ? 21.120 5.564 -26.670 1.00 94.81 97 ARG A CA 1
ATOM 764 C C . ARG A 1 97 ? 21.112 4.038 -26.643 1.00 94.81 97 ARG A C 1
ATOM 766 O O . ARG A 1 97 ? 22.145 3.435 -26.898 1.00 94.81 97 ARG A O 1
ATOM 773 N N . VAL A 1 98 ? 19.961 3.417 -26.371 1.00 94.94 98 VAL A N 1
ATOM 774 C CA . VAL A 1 98 ? 19.823 1.952 -26.428 1.00 94.94 98 VAL A CA 1
ATOM 775 C C . VAL A 1 98 ? 20.023 1.429 -27.854 1.00 94.94 98 VAL A C 1
ATOM 777 O O . VAL A 1 98 ? 20.658 0.395 -28.016 1.00 94.94 98 VAL A O 1
ATOM 780 N N . LEU A 1 99 ? 19.555 2.141 -28.886 1.00 97.00 99 LEU A N 1
ATOM 781 C CA . LEU A 1 99 ? 19.802 1.763 -30.284 1.00 97.00 99 LEU A CA 1
ATOM 782 C C . LEU A 1 99 ? 21.284 1.878 -30.680 1.00 97.00 99 LEU A C 1
ATOM 784 O O . LEU A 1 99 ? 21.794 0.977 -31.338 1.00 97.00 99 LEU A O 1
ATOM 788 N N . VAL A 1 100 ? 21.990 2.929 -30.248 1.00 96.44 100 VAL A N 1
ATOM 789 C CA . VAL A 1 100 ? 23.440 3.099 -30.485 1.00 96.44 100 VAL A CA 1
ATOM 790 C C . VAL A 1 100 ? 24.247 1.999 -29.776 1.00 96.44 100 VAL A C 1
ATOM 792 O O . VAL A 1 100 ? 25.058 1.323 -30.407 1.00 96.44 100 VAL A O 1
ATOM 795 N N . ASP A 1 101 ? 23.966 1.763 -28.491 1.00 95.12 101 ASP A N 1
ATOM 796 C CA . ASP A 1 101 ? 24.576 0.712 -27.660 1.00 95.12 101 ASP A CA 1
ATOM 797 C C . ASP A 1 101 ? 24.314 -0.706 -28.213 1.00 95.12 101 ASP A C 1
ATOM 799 O O . ASP A 1 101 ? 25.207 -1.557 -28.226 1.00 95.12 101 ASP A O 1
ATOM 803 N N . ALA A 1 102 ? 23.110 -0.956 -28.739 1.00 94.88 102 ALA A N 1
ATOM 804 C CA . ALA A 1 102 ? 22.768 -2.207 -29.410 1.00 94.88 102 ALA A CA 1
ATOM 805 C C . ALA A 1 102 ? 23.475 -2.356 -30.765 1.00 94.88 102 ALA A C 1
ATOM 807 O O . ALA A 1 102 ? 24.030 -3.416 -31.043 1.00 94.88 102 ALA A O 1
ATOM 808 N N . ARG A 1 103 ? 23.528 -1.302 -31.591 1.00 96.50 103 ARG A N 1
ATOM 809 C CA . ARG A 1 103 ? 24.266 -1.284 -32.868 1.00 96.50 103 ARG A CA 1
ATOM 810 C C . ARG A 1 103 ? 25.753 -1.602 -32.676 1.00 96.50 103 ARG A C 1
ATOM 812 O O . ARG A 1 103 ? 26.360 -2.235 -33.538 1.00 96.50 103 ARG A O 1
ATOM 819 N N . GLU A 1 104 ? 26.358 -1.200 -31.561 1.00 94.12 104 GLU A N 1
ATOM 820 C CA . GLU A 1 104 ? 27.732 -1.588 -31.217 1.00 94.12 104 GLU A CA 1
ATOM 821 C C . GLU A 1 104 ? 27.834 -3.076 -30.837 1.00 94.12 104 GLU A C 1
ATOM 823 O O . GLU A 1 104 ? 28.625 -3.817 -31.427 1.00 94.12 104 GLU A O 1
ATOM 828 N N . LYS A 1 105 ? 26.984 -3.538 -29.909 1.00 93.88 105 LYS A N 1
ATOM 829 C CA . LYS A 1 105 ? 27.005 -4.911 -29.361 1.00 93.88 105 LYS A CA 1
ATOM 830 C C . LYS A 1 105 ? 26.558 -5.997 -30.337 1.00 93.88 105 LYS A C 1
ATOM 832 O O . LYS A 1 105 ? 26.981 -7.138 -30.201 1.00 93.88 105 LYS A O 1
ATOM 837 N N . LEU A 1 106 ? 25.728 -5.650 -31.317 1.00 94.25 106 LEU A N 1
ATOM 838 C CA . LEU A 1 106 ? 25.311 -6.533 -32.409 1.00 94.25 106 LEU A CA 1
ATOM 839 C C . LEU A 1 106 ? 26.268 -6.475 -33.617 1.00 94.25 106 LEU A C 1
ATOM 841 O O . LEU A 1 106 ? 25.995 -7.116 -34.633 1.00 94.25 106 LEU A O 1
ATOM 845 N N . HIS A 1 107 ? 27.364 -5.709 -33.511 1.00 95.50 107 HIS A N 1
ATOM 846 C CA . HIS A 1 107 ? 28.404 -5.511 -34.531 1.00 95.50 107 HIS A CA 1
ATOM 847 C C . HIS A 1 107 ? 27.890 -5.015 -35.897 1.00 95.50 107 HIS A C 1
ATOM 849 O O . HIS A 1 107 ? 28.517 -5.232 -36.934 1.00 95.50 107 HIS A O 1
ATOM 855 N N . ILE A 1 108 ? 26.761 -4.306 -35.897 1.00 96.25 108 ILE A N 1
ATOM 856 C CA . ILE A 1 108 ? 26.154 -3.704 -37.088 1.00 96.25 108 ILE A CA 1
ATOM 857 C C . ILE A 1 108 ? 26.980 -2.457 -37.464 1.00 96.25 108 ILE A C 1
ATOM 859 O O . ILE A 1 108 ? 27.246 -1.648 -36.578 1.00 96.25 108 ILE A O 1
ATOM 863 N N . PRO A 1 109 ? 27.422 -2.255 -38.718 1.00 95.75 109 PRO A N 1
ATOM 864 C CA . PRO A 1 109 ? 28.152 -1.044 -39.107 1.00 95.75 109 PRO A CA 1
ATOM 865 C C . PRO A 1 109 ? 27.270 0.219 -39.043 1.00 95.75 109 PRO A C 1
ATOM 867 O O . PRO A 1 109 ? 26.049 0.138 -38.967 1.00 95.75 109 PRO A O 1
ATOM 870 N N . TRP A 1 110 ? 27.891 1.403 -39.086 1.00 97.12 110 TRP A N 1
ATOM 871 C CA . TRP A 1 110 ? 27.159 2.650 -39.355 1.00 97.12 110 TRP A CA 1
ATOM 872 C C . TRP A 1 110 ? 26.783 2.723 -40.840 1.00 97.12 110 TRP A C 1
ATOM 874 O O . TRP A 1 110 ? 27.579 2.296 -41.677 1.00 97.12 110 TRP A O 1
ATOM 884 N N . GLY A 1 111 ? 25.620 3.291 -41.164 1.00 94.88 111 GLY A N 1
ATOM 885 C CA . GLY A 1 111 ? 25.252 3.625 -42.541 1.00 94.88 111 GLY A CA 1
ATOM 886 C C . GLY A 1 111 ? 26.067 4.803 -43.081 1.00 94.88 111 GLY A C 1
ATOM 887 O O . GLY A 1 111 ? 26.645 4.717 -44.161 1.00 94.88 111 GLY A O 1
ATOM 888 N N . ASP A 1 112 ? 26.176 5.870 -42.287 1.00 94.62 112 ASP A N 1
ATOM 889 C CA . ASP A 1 112 ? 27.092 6.994 -42.511 1.00 94.62 112 ASP A CA 1
ATOM 890 C C . ASP A 1 112 ? 28.155 7.032 -41.393 1.00 94.62 112 ASP A C 1
ATOM 892 O O . ASP A 1 112 ? 27.803 7.211 -40.225 1.00 94.62 112 ASP A O 1
ATOM 896 N N . PRO A 1 113 ? 29.464 6.916 -41.699 1.00 93.25 113 PRO A N 1
ATOM 897 C CA . PRO A 1 113 ? 30.529 7.058 -40.706 1.00 93.25 113 PRO A CA 1
ATOM 898 C C . PRO A 1 113 ? 30.474 8.354 -39.874 1.00 93.25 113 PRO A C 1
ATOM 900 O O . PRO A 1 113 ? 30.904 8.333 -38.719 1.00 93.25 113 PRO A O 1
ATOM 903 N N . SER A 1 114 ? 29.911 9.455 -40.398 1.00 93.06 114 SER A N 1
ATOM 904 C CA . SER A 1 114 ? 29.748 10.715 -39.650 1.00 93.06 114 SER A CA 1
ATOM 905 C C . SER A 1 114 ? 28.763 10.596 -38.477 1.00 93.06 114 SER A C 1
ATOM 907 O O . SER A 1 114 ? 28.874 11.320 -37.485 1.00 93.06 114 SER A O 1
ATOM 909 N N . ASN A 1 115 ? 27.844 9.621 -38.517 1.00 95.69 115 ASN A N 1
ATOM 910 C CA . ASN A 1 115 ? 26.938 9.340 -37.405 1.00 95.69 115 ASN A CA 1
ATOM 911 C C . ASN A 1 115 ? 27.652 8.796 -36.159 1.00 95.69 115 ASN A C 1
ATOM 913 O O . ASN A 1 115 ? 27.055 8.834 -35.083 1.00 95.69 115 ASN A O 1
ATOM 917 N N . LYS A 1 116 ? 28.927 8.380 -36.246 1.00 94.19 116 LYS A N 1
ATOM 918 C CA . LYS A 1 116 ? 29.707 7.994 -35.061 1.00 94.19 116 LYS A CA 1
ATOM 919 C C . LYS A 1 116 ? 29.772 9.130 -34.034 1.00 94.19 116 LYS A C 1
ATOM 921 O O . LYS A 1 116 ? 29.393 8.919 -32.888 1.00 94.19 116 LYS A O 1
ATOM 926 N N . GLU A 1 117 ? 30.172 10.334 -34.445 1.00 94.50 117 GLU A N 1
ATOM 927 C CA . GLU A 1 117 ? 30.303 11.489 -33.540 1.00 94.50 117 GLU A CA 1
ATOM 928 C C . GLU A 1 117 ? 28.950 11.893 -32.933 1.00 94.50 117 GLU A C 1
ATOM 930 O O . GLU A 1 117 ? 28.857 12.246 -31.756 1.00 94.50 117 GLU A O 1
ATOM 935 N N . ARG A 1 118 ? 27.870 11.771 -33.717 1.00 95.31 118 ARG A N 1
ATOM 936 C CA . ARG A 1 118 ? 26.490 11.998 -33.258 1.00 95.31 118 ARG A CA 1
ATOM 937 C C . ARG A 1 118 ? 26.055 10.943 -32.234 1.00 95.31 118 ARG A C 1
ATOM 939 O O . ARG A 1 118 ? 25.382 11.284 -31.261 1.00 95.31 118 ARG A O 1
ATOM 946 N N . GLY A 1 119 ? 26.460 9.687 -32.432 1.00 93.69 119 GLY A N 1
ATOM 947 C CA . GLY A 1 119 ? 26.272 8.581 -31.495 1.00 93.69 119 GLY A CA 1
ATOM 948 C C . GLY A 1 119 ? 27.019 8.808 -30.182 1.00 93.69 119 GLY A C 1
ATOM 949 O O . GLY A 1 119 ? 26.398 8.755 -29.122 1.00 93.69 119 GLY A O 1
ATOM 950 N N . ASP A 1 120 ? 28.307 9.151 -30.252 1.00 92.88 120 ASP A N 1
ATOM 951 C CA . ASP A 1 120 ? 29.156 9.468 -29.096 1.00 92.88 120 ASP A CA 1
ATOM 952 C C . ASP A 1 120 ? 28.573 10.651 -28.287 1.00 92.88 120 ASP A C 1
ATOM 954 O O . ASP A 1 120 ? 28.433 10.571 -27.063 1.00 92.88 120 ASP A O 1
ATOM 958 N N . PHE A 1 121 ? 28.114 11.711 -28.966 1.00 92.94 121 PHE A N 1
ATOM 959 C CA . PHE A 1 121 ? 27.428 12.855 -28.350 1.00 92.94 121 PHE A CA 1
ATOM 960 C C . PHE A 1 121 ? 26.133 12.458 -27.619 1.00 92.94 121 PHE A C 1
ATOM 962 O O . PHE A 1 121 ? 25.932 12.821 -26.458 1.00 92.94 121 PHE A O 1
ATOM 969 N N . VAL A 1 122 ? 25.260 11.669 -28.259 1.00 91.69 122 VAL A N 1
ATOM 970 C CA . VAL A 1 122 ? 24.019 11.171 -27.636 1.00 91.69 122 VAL A CA 1
ATOM 971 C C . VAL A 1 122 ? 24.321 10.206 -26.479 1.00 91.69 122 VAL A C 1
ATOM 973 O O . VAL A 1 122 ? 23.628 10.225 -25.457 1.00 91.69 122 VAL A O 1
ATOM 976 N N . MET A 1 123 ? 25.391 9.413 -26.570 1.00 90.00 123 MET A N 1
ATOM 977 C CA . MET A 1 123 ? 25.860 8.546 -25.487 1.00 90.00 123 MET A CA 1
ATOM 978 C C . MET A 1 123 ? 26.439 9.325 -24.300 1.00 90.00 123 MET A C 1
ATOM 980 O O . MET A 1 123 ? 26.304 8.858 -23.166 1.00 90.00 123 MET A O 1
ATOM 984 N N . GLY A 1 124 ? 26.963 10.535 -24.517 1.00 85.19 124 GLY A N 1
ATOM 985 C CA . GLY A 1 124 ? 27.386 11.470 -23.470 1.00 85.19 124 GLY A CA 1
ATOM 986 C C . GLY A 1 124 ? 26.256 12.030 -22.589 1.00 85.19 124 GLY A C 1
ATOM 987 O O . GLY A 1 124 ? 26.531 12.564 -21.513 1.00 85.19 124 GLY A O 1
ATOM 988 N N . PHE A 1 125 ? 24.980 11.888 -22.975 1.00 81.62 125 PHE A N 1
ATOM 989 C CA . PHE A 1 125 ? 23.849 12.400 -22.190 1.00 81.62 125 PHE A CA 1
ATOM 990 C C . PHE A 1 125 ? 23.765 11.756 -20.792 1.00 81.62 125 PHE A C 1
ATOM 992 O O . PHE A 1 125 ? 23.393 10.590 -20.629 1.00 81.62 125 PHE A O 1
ATOM 999 N N . ASN A 1 126 ? 24.038 12.529 -19.743 1.00 69.31 126 ASN A N 1
ATOM 1000 C CA . ASN A 1 126 ? 23.970 12.058 -18.362 1.00 69.31 126 ASN A CA 1
ATOM 1001 C C . ASN A 1 126 ? 22.747 12.640 -17.631 1.00 69.31 126 ASN A C 1
ATOM 1003 O O . ASN A 1 126 ? 22.710 13.820 -17.296 1.00 69.31 126 ASN A O 1
ATOM 1007 N N . THR A 1 127 ? 21.777 11.781 -17.296 1.00 58.94 127 THR A N 1
ATOM 1008 C CA . THR A 1 127 ? 20.549 12.138 -16.550 1.00 58.94 127 THR A CA 1
ATOM 1009 C C . THR A 1 127 ? 20.806 12.550 -15.084 1.00 58.94 127 THR A C 1
ATOM 1011 O O . THR A 1 127 ? 19.862 12.827 -14.356 1.00 58.94 127 THR A O 1
ATOM 1014 N N . ARG A 1 128 ? 22.068 12.572 -14.631 1.00 54.53 128 ARG A N 1
ATOM 1015 C CA . ARG A 1 128 ? 22.509 13.091 -13.322 1.00 54.53 128 ARG A CA 1
ATOM 1016 C C . ARG A 1 128 ? 23.426 14.325 -13.436 1.00 54.53 128 ARG A C 1
ATOM 1018 O O . ARG A 1 128 ? 24.078 14.674 -12.459 1.00 54.53 128 ARG A O 1
ATOM 1025 N N . SER A 1 129 ? 23.547 14.926 -14.622 1.00 53.44 129 SER A N 1
ATOM 1026 C CA . SER A 1 129 ? 24.384 16.113 -14.863 1.00 53.44 129 SER A CA 1
ATOM 1027 C C . SER A 1 129 ? 23.598 17.419 -14.688 1.00 53.44 129 SER A C 1
ATOM 1029 O O . SER A 1 129 ? 22.371 17.420 -14.731 1.00 53.44 129 SER A O 1
ATOM 1031 N N . ALA A 1 130 ? 24.308 18.543 -14.563 1.00 44.16 130 ALA A N 1
ATOM 1032 C CA . ALA A 1 130 ? 23.761 19.887 -14.341 1.00 44.16 130 ALA A CA 1
ATOM 1033 C C . ALA A 1 130 ? 22.882 20.446 -15.489 1.00 44.16 130 ALA A C 1
ATOM 1035 O O . ALA A 1 130 ? 22.344 21.538 -15.370 1.00 44.16 130 ALA A O 1
ATOM 1036 N N . MET A 1 131 ? 22.697 19.697 -16.581 1.00 49.16 131 MET A N 1
ATOM 1037 C CA . MET A 1 131 ? 21.759 20.003 -17.676 1.00 49.16 131 MET A CA 1
ATOM 1038 C C . MET A 1 131 ? 20.327 19.488 -17.408 1.00 49.16 131 MET A C 1
ATOM 1040 O O . MET A 1 131 ? 19.540 19.334 -18.341 1.00 49.16 131 MET A O 1
ATOM 1044 N N . VAL A 1 132 ? 20.007 19.117 -16.163 1.00 51.50 132 VAL A N 1
ATOM 1045 C CA . VAL A 1 132 ? 18.768 18.408 -15.800 1.00 51.50 132 VAL A CA 1
ATOM 1046 C C . VAL A 1 132 ? 18.182 18.976 -14.500 1.00 51.50 132 VAL A C 1
ATOM 1048 O O . VAL A 1 132 ? 18.246 18.354 -13.434 1.00 51.50 132 VAL A O 1
ATOM 1051 N N . THR A 1 133 ? 17.607 20.176 -14.580 1.00 46.03 133 THR A N 1
ATOM 1052 C CA . THR A 1 133 ? 16.933 20.850 -13.461 1.00 46.03 133 THR A CA 1
ATOM 1053 C C . THR A 1 133 ? 15.853 19.940 -12.857 1.00 46.03 133 THR A C 1
ATOM 1055 O O . THR A 1 133 ? 14.977 19.440 -13.561 1.00 46.03 133 THR A O 1
ATOM 1058 N N . GLN A 1 134 ? 15.948 19.662 -11.550 1.00 49.41 134 GLN A N 1
ATOM 1059 C CA . GLN A 1 134 ? 15.028 18.786 -10.794 1.00 49.41 134 GLN A CA 1
ATOM 1060 C C . GLN A 1 134 ? 14.779 17.381 -11.406 1.00 49.41 134 GLN A C 1
ATOM 1062 O O . GLN A 1 134 ? 13.774 16.734 -11.115 1.00 49.41 134 GLN A O 1
ATOM 1067 N N . GLY A 1 135 ? 15.692 16.865 -12.240 1.00 52.53 135 GLY A N 1
ATOM 1068 C CA . GLY A 1 135 ? 15.530 15.559 -12.898 1.00 52.53 135 GLY A CA 1
ATOM 1069 C C . GLY A 1 135 ? 14.667 15.571 -14.172 1.00 52.53 135 GLY A C 1
ATOM 1070 O O . GLY A 1 135 ? 14.422 14.506 -14.745 1.00 52.53 135 GLY A O 1
ATOM 1071 N N . MET A 1 136 ? 14.238 16.748 -14.639 1.00 66.06 136 MET A N 1
ATOM 1072 C CA . MET A 1 136 ? 13.469 16.934 -15.873 1.00 66.06 136 MET A CA 1
ATOM 1073 C C . MET A 1 136 ? 14.364 17.366 -17.045 1.00 66.06 136 MET A C 1
ATOM 1075 O O . MET A 1 136 ? 15.345 18.083 -16.866 1.00 66.06 136 MET A O 1
ATOM 1079 N N . VAL A 1 137 ? 14.033 16.921 -18.263 1.00 78.19 137 VAL A N 1
ATOM 1080 C CA . VAL A 1 137 ? 14.710 17.372 -19.491 1.00 78.19 137 VAL A CA 1
ATOM 1081 C C . VAL A 1 137 ? 13.976 18.600 -20.021 1.00 78.19 137 VAL A C 1
ATOM 1083 O O . VAL A 1 137 ? 12.818 18.500 -20.419 1.00 78.19 137 VAL A O 1
ATOM 1086 N N . GLU A 1 138 ? 14.644 19.750 -20.030 1.00 82.19 138 GLU A N 1
ATOM 1087 C CA . GLU A 1 138 ? 14.098 20.996 -20.579 1.00 82.19 138 GLU A CA 1
ATOM 1088 C C . GLU A 1 138 ? 14.066 20.980 -22.117 1.00 82.19 138 GLU A C 1
ATOM 1090 O O . GLU A 1 138 ? 14.959 20.418 -22.756 1.00 82.19 138 GLU A O 1
ATOM 1095 N N . THR A 1 139 ? 13.094 21.674 -22.728 1.00 86.88 139 THR A N 1
ATOM 1096 C CA . THR A 1 139 ? 12.985 21.808 -24.197 1.00 86.88 139 THR A CA 1
ATOM 1097 C C . THR A 1 139 ? 14.290 22.309 -24.823 1.00 86.88 139 THR A C 1
ATOM 1099 O O . THR A 1 139 ? 14.758 21.732 -25.799 1.00 86.88 139 THR A O 1
ATOM 1102 N N . LYS A 1 140 ? 14.947 23.313 -24.221 1.00 86.62 140 LYS A N 1
ATOM 1103 C CA . LYS A 1 140 ? 16.233 23.851 -24.706 1.00 86.62 140 LYS A CA 1
ATOM 1104 C C . LYS A 1 140 ? 17.332 22.787 -24.802 1.00 86.62 140 LYS A C 1
ATOM 1106 O O . LYS A 1 140 ? 18.128 22.829 -25.732 1.00 86.62 140 LYS A O 1
ATOM 1111 N N . VAL A 1 141 ? 17.369 21.843 -23.860 1.00 86.88 141 VAL A N 1
ATOM 1112 C CA . VAL A 1 141 ? 18.345 20.743 -23.843 1.00 86.88 141 VAL A CA 1
ATOM 1113 C C . VAL A 1 141 ? 17.957 19.686 -24.874 1.00 86.88 141 VAL A C 1
ATOM 1115 O O . VAL A 1 141 ? 18.800 19.255 -25.653 1.00 86.88 141 VAL A O 1
ATOM 1118 N N . PHE A 1 142 ? 16.679 19.304 -24.948 1.00 90.44 142 PHE A N 1
ATOM 1119 C CA . PHE A 1 142 ? 16.203 18.331 -25.936 1.00 90.44 142 PHE A CA 1
ATOM 1120 C C . PHE A 1 142 ? 16.466 18.779 -27.387 1.00 90.44 142 PHE A C 1
ATOM 1122 O O . PHE A 1 142 ? 16.963 17.989 -28.192 1.00 90.44 142 PHE A O 1
ATOM 1129 N N . LEU A 1 143 ? 16.242 20.061 -27.697 1.00 90.69 143 LEU A N 1
ATOM 1130 C CA . LEU A 1 143 ? 16.509 20.639 -29.019 1.00 90.69 143 LEU A CA 1
ATOM 1131 C C . LEU A 1 143 ? 17.996 20.593 -29.422 1.00 90.69 143 LEU A C 1
ATOM 1133 O O . LEU A 1 143 ? 18.286 20.499 -30.610 1.00 90.69 143 LEU A O 1
ATOM 1137 N N . GLN A 1 144 ? 18.941 20.579 -28.473 1.00 90.88 144 GLN A N 1
ATOM 1138 C CA . GLN A 1 144 ? 20.372 20.391 -28.777 1.00 90.88 144 GLN A CA 1
ATOM 1139 C C . GLN A 1 144 ? 20.687 18.959 -29.237 1.00 90.88 144 GLN A C 1
ATOM 1141 O O . GLN A 1 144 ? 21.564 18.758 -30.074 1.00 90.88 144 GLN A O 1
ATOM 1146 N N . PHE A 1 145 ? 19.960 17.956 -28.732 1.00 92.12 145 PHE A N 1
ATOM 1147 C CA . PHE A 1 145 ? 20.112 16.563 -29.166 1.00 92.12 145 PHE A CA 1
ATOM 1148 C C . PHE A 1 145 ? 19.333 16.242 -30.447 1.00 92.12 145 PHE A C 1
ATOM 1150 O O . PHE A 1 145 ? 19.688 15.293 -31.145 1.00 92.12 145 PHE A O 1
ATOM 1157 N N . MET A 1 146 ? 18.300 17.019 -30.785 1.00 93.12 146 MET A N 1
ATOM 1158 C CA . MET A 1 146 ? 17.393 16.720 -31.896 1.00 93.12 146 MET A CA 1
ATOM 1159 C C . MET A 1 146 ? 18.065 16.543 -33.276 1.00 93.12 146 MET A C 1
ATOM 1161 O O . MET A 1 146 ? 17.712 15.572 -33.949 1.00 93.12 146 MET A O 1
ATOM 1165 N N . PRO A 1 147 ? 19.036 17.372 -33.720 1.00 94.94 147 PRO A N 1
ATOM 1166 C CA . PRO A 1 147 ? 19.713 17.157 -35.003 1.00 94.94 147 PRO A CA 1
ATOM 1167 C C . PRO A 1 147 ? 20.450 15.812 -35.055 1.00 94.94 147 PRO A C 1
ATOM 1169 O O . PRO A 1 147 ? 20.322 15.067 -36.026 1.00 94.94 147 PRO A O 1
ATOM 1172 N N . SER A 1 148 ? 21.158 15.466 -33.975 1.00 96.31 148 SER A N 1
ATOM 1173 C CA . SER A 1 148 ? 21.863 14.188 -33.837 1.00 96.31 148 SER A CA 1
ATOM 1174 C C . SER A 1 148 ? 20.895 13.008 -33.791 1.00 96.31 148 SER A C 1
ATOM 1176 O O . SER A 1 148 ? 21.117 12.014 -34.471 1.00 96.31 148 SER A O 1
ATOM 1178 N N . ILE A 1 149 ? 19.786 13.130 -33.054 1.00 96.50 149 ILE A N 1
ATOM 1179 C CA . ILE A 1 149 ? 18.735 12.106 -32.973 1.00 96.50 149 ILE A CA 1
ATOM 1180 C C . ILE A 1 149 ? 18.089 11.854 -34.343 1.00 96.50 149 ILE A C 1
ATOM 1182 O O . ILE A 1 149 ? 17.919 10.698 -34.724 1.00 96.50 149 ILE A O 1
ATOM 1186 N N . ARG A 1 150 ? 17.773 12.910 -35.105 1.00 96.62 150 ARG A N 1
ATOM 1187 C CA . ARG A 1 150 ? 17.188 12.799 -36.452 1.00 96.62 150 ARG A CA 1
ATOM 1188 C C . ARG A 1 150 ? 18.138 12.099 -37.426 1.00 96.62 150 ARG A C 1
ATOM 1190 O O . ARG A 1 150 ? 17.719 11.185 -38.129 1.00 96.62 150 ARG A O 1
ATOM 1197 N N . ALA A 1 151 ? 19.412 12.494 -37.439 1.00 96.81 151 ALA A N 1
ATOM 1198 C CA . ALA A 1 151 ? 20.427 11.882 -38.297 1.00 96.81 151 ALA A CA 1
ATOM 1199 C C . ALA A 1 151 ? 20.713 10.416 -37.925 1.00 96.81 151 ALA A C 1
ATOM 1201 O O . ALA A 1 151 ? 20.875 9.583 -38.813 1.00 96.81 151 ALA A O 1
ATOM 1202 N N . LEU A 1 152 ? 20.707 10.086 -36.626 1.00 97.50 152 LEU A N 1
ATOM 1203 C CA . LEU A 1 152 ? 20.826 8.708 -36.146 1.00 97.50 152 LEU A CA 1
ATOM 1204 C C . LEU A 1 152 ? 19.602 7.861 -36.515 1.00 97.50 152 LEU A C 1
ATOM 1206 O O . LEU A 1 152 ? 19.778 6.719 -36.916 1.00 97.50 152 LEU A O 1
ATOM 1210 N N . TRP A 1 153 ? 18.373 8.384 -36.425 1.00 97.62 153 TRP A N 1
ATOM 1211 C CA . TRP A 1 153 ? 17.179 7.621 -36.827 1.00 97.62 153 TRP A CA 1
ATOM 1212 C C . TRP A 1 1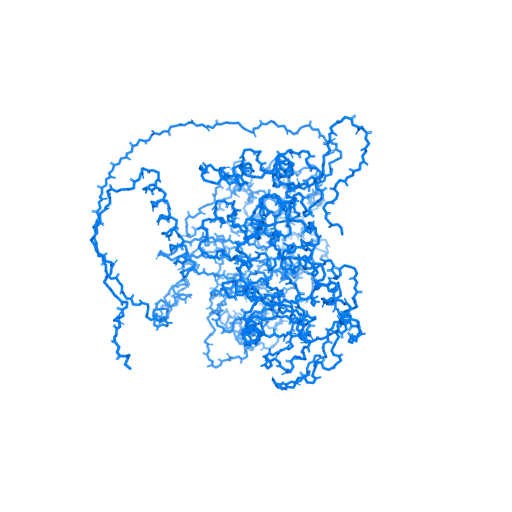53 ? 17.139 7.344 -38.338 1.00 97.62 153 TRP A C 1
ATOM 1214 O O . TRP A 1 153 ? 16.643 6.301 -38.752 1.00 97.62 153 TRP A O 1
ATOM 1224 N N . ALA A 1 154 ? 17.722 8.223 -39.156 1.00 97.12 154 ALA A N 1
ATOM 1225 C CA . ALA A 1 154 ? 17.886 8.003 -40.593 1.00 97.12 154 ALA A CA 1
ATOM 1226 C C . ALA A 1 154 ? 19.034 7.033 -40.967 1.00 97.12 154 ALA A C 1
ATOM 1228 O O . ALA A 1 154 ? 19.165 6.677 -42.137 1.00 97.12 154 ALA A O 1
ATOM 1229 N N . ASP A 1 155 ? 19.875 6.601 -40.017 1.00 98.06 155 ASP A N 1
ATOM 1230 C CA . ASP A 1 155 ? 21.008 5.708 -40.286 1.00 98.06 155 ASP A CA 1
ATOM 1231 C C . ASP A 1 155 ? 20.557 4.252 -40.490 1.00 98.06 155 ASP A C 1
ATOM 1233 O O . ASP A 1 155 ? 19.862 3.673 -39.652 1.00 98.06 155 ASP A O 1
ATOM 1237 N N . SER A 1 156 ? 21.003 3.616 -41.577 1.00 97.25 156 SER A N 1
ATOM 1238 C CA . SER A 1 156 ? 20.635 2.228 -41.891 1.00 97.25 156 SER A CA 1
ATOM 1239 C C . SER A 1 156 ? 21.141 1.208 -40.861 1.00 97.25 156 SER A C 1
ATOM 1241 O O . SER A 1 156 ? 20.502 0.173 -40.671 1.00 97.25 156 SER A O 1
ATOM 1243 N N . GLY A 1 157 ? 22.233 1.497 -40.145 1.00 96.94 157 GLY A N 1
ATOM 1244 C CA . GLY A 1 157 ? 22.724 0.678 -39.037 1.00 96.94 157 GLY A CA 1
ATOM 1245 C C . GLY A 1 157 ? 21.851 0.784 -37.784 1.00 96.94 157 GLY A C 1
ATOM 1246 O O . GLY A 1 157 ? 21.633 -0.210 -37.091 1.00 96.94 157 GLY A O 1
ATOM 1247 N N . ILE A 1 158 ? 21.285 1.965 -37.518 1.00 97.81 158 ILE A N 1
ATOM 1248 C CA . ILE A 1 158 ? 20.320 2.179 -36.428 1.00 97.81 158 ILE A CA 1
ATOM 1249 C C . ILE A 1 158 ? 18.955 1.567 -36.763 1.00 97.81 158 ILE A C 1
ATOM 1251 O O . ILE A 1 158 ? 18.347 0.951 -35.887 1.00 97.81 158 ILE A O 1
ATOM 1255 N N . GLN A 1 159 ? 18.503 1.648 -38.019 1.00 97.38 159 GLN A N 1
ATOM 1256 C CA . GLN A 1 159 ? 17.304 0.935 -38.479 1.00 97.38 159 GLN A CA 1
ATOM 1257 C C . GLN A 1 159 ? 17.477 -0.589 -38.361 1.00 97.38 159 GLN A C 1
ATOM 1259 O O . GLN A 1 159 ? 16.649 -1.248 -37.739 1.00 97.38 159 GLN A O 1
ATOM 1264 N N . ASN A 1 160 ? 18.605 -1.148 -38.814 1.00 95.94 160 ASN A N 1
ATOM 1265 C CA . ASN A 1 160 ? 18.903 -2.578 -38.660 1.00 95.94 160 ASN A CA 1
ATOM 1266 C C . ASN A 1 160 ? 18.945 -3.017 -37.179 1.00 95.94 160 ASN A C 1
ATOM 1268 O O . ASN A 1 160 ? 18.433 -4.081 -36.822 1.00 95.94 160 ASN A O 1
ATOM 1272 N N . ALA A 1 161 ? 19.489 -2.177 -36.289 1.00 96.00 161 ALA A N 1
ATOM 1273 C CA . ALA A 1 161 ? 19.428 -2.418 -34.849 1.00 96.00 161 ALA A CA 1
ATOM 1274 C C . ALA A 1 161 ? 17.982 -2.369 -34.318 1.00 96.00 161 ALA A C 1
ATOM 1276 O O . ALA A 1 161 ? 17.607 -3.212 -33.503 1.00 96.00 161 ALA A O 1
ATOM 1277 N N . TYR A 1 162 ? 17.146 -1.442 -34.799 1.00 95.19 162 TYR A N 1
ATOM 1278 C CA . TYR A 1 162 ? 15.724 -1.381 -34.451 1.00 95.19 162 TYR A CA 1
ATOM 1279 C C . TYR A 1 162 ? 14.938 -2.604 -34.954 1.00 95.19 162 TYR A C 1
ATOM 1281 O O . TYR A 1 162 ? 14.083 -3.117 -34.230 1.00 95.19 162 TYR A O 1
ATOM 1289 N N . ASP A 1 163 ? 15.234 -3.146 -36.132 1.00 92.06 163 ASP A N 1
ATOM 1290 C CA . ASP A 1 163 ? 14.626 -4.400 -36.600 1.00 92.06 163 ASP A CA 1
ATOM 1291 C C . ASP A 1 163 ? 14.972 -5.574 -35.674 1.00 92.06 163 ASP A C 1
ATOM 1293 O O . ASP A 1 163 ? 14.119 -6.400 -35.342 1.00 92.06 163 ASP A O 1
ATOM 1297 N N . ARG A 1 164 ? 16.194 -5.574 -35.132 1.00 91.50 164 ARG A N 1
ATOM 1298 C CA . ARG A 1 164 ? 16.688 -6.549 -34.149 1.00 91.50 164 ARG A CA 1
ATOM 1299 C C . ARG A 1 164 ? 16.312 -6.233 -32.691 1.00 91.50 164 ARG A C 1
ATOM 1301 O O . ARG A 1 164 ? 16.787 -6.909 -31.780 1.00 91.50 164 ARG A O 1
ATOM 1308 N N . ARG A 1 165 ? 15.389 -5.290 -32.436 1.00 91.06 165 ARG A N 1
ATOM 1309 C CA . ARG A 1 165 ? 14.951 -4.838 -31.087 1.00 91.06 165 ARG A CA 1
ATOM 1310 C C . ARG A 1 165 ? 14.485 -5.919 -30.104 1.00 91.06 165 ARG A C 1
ATOM 1312 O O . ARG A 1 165 ? 14.401 -5.628 -28.918 1.00 91.06 165 ARG A O 1
ATOM 1319 N N . ARG A 1 166 ? 14.181 -7.140 -30.558 1.00 83.94 166 ARG A N 1
ATOM 1320 C CA . ARG A 1 166 ? 13.879 -8.298 -29.688 1.00 83.94 166 ARG A CA 1
ATOM 1321 C C . ARG A 1 166 ? 15.104 -8.819 -28.920 1.00 83.94 166 ARG A C 1
ATOM 1323 O O . ARG A 1 166 ? 14.950 -9.437 -27.875 1.00 83.94 166 ARG A O 1
ATOM 1330 N N . GLU A 1 167 ? 16.312 -8.557 -29.421 1.00 88.31 167 GLU A N 1
ATOM 1331 C CA . GLU A 1 167 ? 17.584 -9.029 -28.847 1.00 88.31 167 GLU A CA 1
ATOM 1332 C C . GLU A 1 167 ? 18.061 -8.160 -27.662 1.00 88.31 167 GLU A C 1
ATOM 1334 O O . GLU A 1 167 ? 19.028 -8.498 -26.979 1.00 88.31 167 GLU A O 1
ATOM 1339 N N . PHE A 1 168 ? 17.384 -7.039 -27.388 1.00 90.19 168 PHE A N 1
ATOM 1340 C CA . PHE A 1 168 ? 17.704 -6.105 -26.308 1.00 90.19 168 PHE A CA 1
ATOM 1341 C C . PHE A 1 168 ? 16.435 -5.450 -25.729 1.00 90.19 168 PHE A C 1
ATOM 1343 O O . PHE A 1 168 ? 15.315 -5.811 -26.065 1.00 90.19 168 PHE A O 1
ATOM 1350 N N . GLN A 1 169 ? 16.591 -4.530 -24.772 1.00 88.38 169 GLN A N 1
ATOM 1351 C CA . GLN A 1 169 ? 15.474 -3.970 -23.996 1.00 88.38 169 GLN A CA 1
ATOM 1352 C C . GLN A 1 169 ? 15.160 -2.535 -24.447 1.00 88.38 169 GLN A C 1
ATOM 1354 O O . GLN A 1 169 ? 15.656 -1.569 -23.863 1.00 88.38 169 GLN A O 1
ATOM 1359 N N . LEU A 1 170 ? 14.342 -2.399 -25.496 1.00 90.75 170 LEU A N 1
ATOM 1360 C CA . LEU A 1 170 ? 13.888 -1.115 -26.049 1.00 90.75 170 LEU A CA 1
ATOM 1361 C C . LEU A 1 170 ? 12.428 -0.815 -25.661 1.00 90.75 170 LEU A C 1
ATOM 1363 O O . LEU A 1 170 ? 11.603 -1.718 -25.561 1.00 90.75 170 LEU A O 1
ATOM 1367 N N . GLY A 1 171 ? 12.086 0.461 -25.461 1.00 86.19 171 GLY A N 1
ATOM 1368 C CA . GLY A 1 171 ? 10.695 0.879 -25.250 1.00 86.19 171 GLY A CA 1
ATOM 1369 C C . GLY A 1 171 ? 9.910 0.927 -26.564 1.00 86.19 171 GLY A C 1
ATOM 1370 O O . GLY A 1 171 ? 10.360 1.548 -27.521 1.00 86.19 171 GLY A O 1
ATOM 1371 N N . GLU A 1 172 ? 8.719 0.330 -26.608 1.00 83.88 172 GLU A N 1
ATOM 1372 C CA . GLU A 1 172 ? 7.900 0.223 -27.832 1.00 83.88 172 GLU A CA 1
ATOM 1373 C C . GLU A 1 172 ? 7.562 1.591 -28.448 1.00 83.88 172 GLU A C 1
ATOM 1375 O O . GLU A 1 172 ? 7.690 1.780 -29.657 1.00 83.88 172 GLU A O 1
ATOM 1380 N N . SER A 1 173 ? 7.220 2.578 -27.611 1.00 90.69 173 SER A N 1
ATOM 1381 C CA . SER A 1 173 ? 6.876 3.937 -28.048 1.00 90.69 173 SER A CA 1
ATOM 1382 C C . SER A 1 173 ? 8.044 4.739 -28.637 1.00 90.69 173 SER A C 1
ATOM 1384 O O . SER A 1 173 ? 7.815 5.820 -29.177 1.00 90.69 173 SER A O 1
ATOM 1386 N N . VAL A 1 174 ? 9.281 4.221 -28.603 1.00 93.31 174 VAL A N 1
ATOM 1387 C CA . VAL A 1 174 ? 10.448 4.886 -29.207 1.00 93.31 174 VAL A CA 1
ATOM 1388 C C . VAL A 1 174 ? 10.242 5.113 -30.707 1.00 93.31 174 VAL A C 1
ATOM 1390 O O . VAL A 1 174 ? 10.513 6.218 -31.161 1.00 93.31 174 VAL A O 1
ATOM 1393 N N . LYS A 1 175 ? 9.694 4.145 -31.460 1.00 94.06 175 LYS A N 1
ATOM 1394 C CA . LYS A 1 175 ? 9.440 4.325 -32.905 1.00 94.06 175 LYS A CA 1
ATOM 1395 C C . LYS A 1 175 ? 8.462 5.469 -33.169 1.00 94.06 175 LYS A C 1
ATOM 1397 O O . LYS A 1 175 ? 8.790 6.375 -33.921 1.00 94.06 175 LYS A O 1
ATOM 1402 N N . TYR A 1 176 ? 7.312 5.477 -32.489 1.00 94.81 176 TYR A N 1
ATOM 1403 C CA . TYR A 1 176 ? 6.314 6.545 -32.623 1.00 94.81 176 TYR A CA 1
ATOM 1404 C C . TYR A 1 176 ? 6.929 7.936 -32.402 1.00 94.81 176 TYR A C 1
ATOM 1406 O O . TYR A 1 176 ? 6.712 8.835 -33.209 1.00 94.81 176 TYR A O 1
ATOM 1414 N N . PHE A 1 177 ? 7.730 8.113 -31.347 1.00 96.50 177 PHE A N 1
ATOM 1415 C CA . PHE A 1 177 ? 8.358 9.407 -31.075 1.00 96.50 177 PHE A CA 1
ATOM 1416 C C . PHE A 1 177 ? 9.494 9.752 -32.053 1.00 96.50 177 PHE A C 1
ATOM 1418 O O . PHE A 1 177 ? 9.682 10.929 -32.348 1.00 96.50 177 PHE A O 1
ATOM 1425 N N . LEU A 1 178 ? 10.235 8.767 -32.575 1.00 96.19 178 LEU A N 1
ATOM 1426 C CA . LEU A 1 178 ? 11.289 9.003 -33.570 1.00 96.19 178 LEU A CA 1
ATOM 1427 C C . LEU A 1 178 ? 10.735 9.303 -34.974 1.00 96.19 178 LEU A C 1
ATOM 1429 O O . LEU A 1 178 ? 11.301 10.125 -35.691 1.00 96.19 178 LEU A O 1
ATOM 1433 N N . ASP A 1 179 ? 9.590 8.728 -35.334 1.00 95.38 179 ASP A N 1
ATOM 1434 C CA . ASP A 1 179 ? 8.873 9.050 -36.574 1.00 95.38 179 ASP A CA 1
ATOM 1435 C C . ASP A 1 179 ? 8.175 10.425 -36.513 1.00 95.38 179 ASP A C 1
ATOM 1437 O O . ASP A 1 179 ? 7.862 11.007 -37.546 1.00 95.38 179 ASP A O 1
ATOM 1441 N N . ASN A 1 180 ? 7.945 10.963 -35.308 1.00 94.50 180 ASN A N 1
ATOM 1442 C CA . ASN A 1 180 ? 7.276 12.248 -35.061 1.00 94.50 180 ASN A CA 1
ATOM 1443 C C . ASN A 1 180 ? 8.233 13.308 -34.470 1.00 94.50 180 ASN A C 1
ATOM 1445 O O . ASN A 1 180 ? 7.814 14.165 -33.688 1.00 94.50 180 ASN A O 1
ATOM 1449 N N . LEU A 1 181 ? 9.525 13.264 -34.823 1.00 94.00 181 LEU A N 1
ATOM 1450 C CA . LEU A 1 181 ? 10.534 14.187 -34.280 1.00 94.00 181 LEU A CA 1
ATOM 1451 C C . LEU A 1 181 ? 10.249 15.665 -34.571 1.00 94.00 181 LEU A C 1
ATOM 1453 O O . LEU A 1 181 ? 10.570 16.495 -33.729 1.00 94.00 181 LEU A O 1
ATOM 1457 N N . ASP A 1 182 ? 9.643 16.002 -35.711 1.00 91.88 182 ASP A N 1
ATOM 1458 C CA . ASP A 1 182 ? 9.309 17.392 -36.055 1.00 91.88 182 ASP A CA 1
ATOM 1459 C C . ASP A 1 182 ? 8.347 18.028 -35.042 1.00 91.88 182 ASP A C 1
ATOM 1461 O O . ASP A 1 182 ? 8.669 19.063 -34.467 1.00 91.88 182 ASP A O 1
ATOM 1465 N N . LYS A 1 183 ? 7.247 17.335 -34.715 1.00 94.31 183 LYS A N 1
ATOM 1466 C CA . LYS A 1 183 ? 6.280 17.711 -33.666 1.00 94.31 183 LYS A CA 1
ATOM 1467 C C . LYS A 1 183 ? 6.946 17.905 -32.298 1.00 94.31 183 LYS A C 1
ATOM 1469 O O . LYS A 1 183 ? 6.599 18.802 -31.543 1.00 94.31 183 LYS A O 1
ATOM 1474 N N . LEU A 1 184 ? 7.923 17.058 -31.964 1.00 92.25 184 LEU A N 1
ATOM 1475 C CA . LEU A 1 184 ? 8.679 17.159 -30.708 1.00 92.25 184 LEU A CA 1
ATOM 1476 C C . LEU A 1 184 ? 9.691 18.322 -30.703 1.00 92.25 184 LEU A C 1
ATOM 1478 O O . LEU A 1 184 ? 10.256 18.621 -29.651 1.00 92.25 184 LEU A O 1
ATOM 1482 N N . GLY A 1 185 ? 9.965 18.925 -31.864 1.00 89.06 185 GLY A N 1
ATOM 1483 C CA . GLY A 1 185 ? 10.900 20.034 -32.053 1.00 89.06 185 GLY A CA 1
ATOM 1484 C C . GLY A 1 185 ? 10.261 21.423 -32.007 1.00 89.06 185 GLY A C 1
ATOM 1485 O O . GLY A 1 185 ? 10.983 22.421 -32.015 1.00 89.06 185 GLY A O 1
ATOM 1486 N N . GLU A 1 186 ? 8.932 21.506 -31.954 1.00 90.94 186 GLU A N 1
ATOM 1487 C CA . GLU A 1 186 ? 8.198 22.772 -31.878 1.00 90.94 186 GLU A CA 1
ATOM 1488 C C . GLU A 1 186 ? 8.493 23.465 -30.524 1.00 90.94 186 GLU A C 1
ATOM 1490 O O . GLU A 1 186 ? 8.395 22.819 -29.474 1.00 90.94 186 GLU A O 1
ATOM 1495 N N . PRO A 1 187 ? 8.886 24.758 -30.483 1.00 80.88 187 PRO A N 1
ATOM 1496 C CA . PRO A 1 187 ? 9.282 25.427 -29.233 1.00 80.88 187 PRO A CA 1
ATOM 1497 C C . PRO A 1 187 ? 8.184 25.443 -28.160 1.00 80.88 187 PRO A C 1
ATOM 1499 O O . PRO A 1 187 ? 8.469 25.401 -26.960 1.00 80.88 187 PRO A O 1
ATOM 1502 N N . ASP A 1 188 ? 6.936 25.494 -28.613 1.00 87.31 188 ASP A N 1
ATOM 1503 C CA . ASP A 1 188 ? 5.689 25.481 -27.861 1.00 87.31 188 ASP A CA 1
ATOM 1504 C C . ASP A 1 188 ? 5.049 24.082 -27.752 1.00 87.31 188 ASP A C 1
ATOM 1506 O O . ASP A 1 188 ? 3.978 23.964 -27.154 1.00 87.31 188 ASP A O 1
ATOM 1510 N N . TYR A 1 189 ? 5.723 23.017 -28.225 1.00 92.50 189 TYR A N 1
ATOM 1511 C CA . TYR A 1 189 ? 5.234 21.633 -28.165 1.00 92.50 189 TYR A CA 1
ATOM 1512 C C . TYR A 1 189 ? 4.650 21.294 -26.790 1.00 92.50 189 TYR A C 1
ATOM 1514 O O . TYR A 1 189 ? 5.318 21.413 -25.754 1.00 92.50 189 TYR A O 1
ATOM 1522 N N . LEU A 1 190 ? 3.414 20.800 -26.796 1.00 91.31 190 LEU A N 1
ATOM 1523 C CA . LEU A 1 190 ? 2.698 20.317 -25.626 1.00 91.31 190 LEU A CA 1
ATOM 1524 C C . LEU A 1 190 ? 2.133 18.916 -25.929 1.00 91.31 190 LEU A C 1
ATOM 1526 O O . LEU A 1 190 ? 1.471 18.748 -26.954 1.00 91.31 190 LEU A O 1
ATOM 1530 N N . PRO A 1 191 ? 2.361 17.902 -25.071 1.00 94.31 191 PRO A N 1
ATOM 1531 C CA . PRO A 1 191 ? 1.913 16.540 -25.338 1.00 94.31 191 PRO A CA 1
ATOM 1532 C C . PRO A 1 191 ? 0.404 16.427 -25.562 1.00 94.31 191 PRO A C 1
ATOM 1534 O O . PRO A 1 191 ? -0.405 16.782 -24.699 1.00 94.31 191 PRO A O 1
ATOM 1537 N N . SER A 1 192 ? 0.032 15.855 -26.705 1.00 92.31 192 SER A N 1
ATOM 1538 C CA . SER A 1 192 ? -1.333 15.403 -26.967 1.00 92.31 192 SER A CA 1
ATOM 1539 C C . SER A 1 192 ? -1.662 14.166 -26.123 1.00 92.31 192 SER A C 1
ATOM 1541 O O . SER A 1 192 ? -0.768 13.485 -25.612 1.00 92.31 192 SER A O 1
ATOM 1543 N N . GLN A 1 193 ? -2.948 13.826 -26.004 1.00 89.62 193 GLN A N 1
ATOM 1544 C CA . GLN A 1 193 ? -3.386 12.641 -25.256 1.00 89.62 193 GLN A CA 1
ATOM 1545 C C . GLN A 1 193 ? -2.689 11.352 -25.742 1.00 89.62 193 GLN A C 1
ATOM 1547 O O . GLN A 1 193 ? -2.278 10.541 -24.913 1.00 89.62 193 GLN A O 1
ATOM 1552 N N . GLN A 1 194 ? -2.437 11.209 -27.050 1.00 90.19 194 GLN A N 1
ATOM 1553 C CA . GLN A 1 194 ? -1.696 10.073 -27.614 1.00 90.19 194 GLN A CA 1
ATOM 1554 C C . GLN A 1 194 ? -0.237 10.012 -27.130 1.00 90.19 194 GLN A C 1
ATOM 1556 O O . GLN A 1 194 ? 0.250 8.950 -26.736 1.00 90.19 194 GLN A O 1
ATOM 1561 N N . ASP A 1 195 ? 0.450 11.157 -27.092 1.00 93.81 195 ASP A N 1
ATOM 1562 C CA . ASP A 1 195 ? 1.828 11.242 -26.596 1.00 93.81 195 ASP A CA 1
ATOM 1563 C C . ASP A 1 195 ? 1.883 10.906 -25.096 1.00 93.81 195 ASP A C 1
ATOM 1565 O O . ASP A 1 195 ? 2.774 10.187 -24.645 1.00 93.81 195 ASP A O 1
ATOM 1569 N N . ILE A 1 196 ? 0.891 11.369 -24.323 1.00 92.69 196 ILE A N 1
ATOM 1570 C CA . ILE A 1 196 ? 0.755 11.076 -22.889 1.00 92.69 196 ILE A CA 1
ATOM 1571 C C . ILE A 1 196 ? 0.513 9.583 -22.652 1.00 92.69 196 ILE A C 1
ATOM 1573 O O . ILE A 1 196 ? 1.128 9.014 -21.749 1.00 92.69 196 ILE A O 1
ATOM 1577 N N . LEU A 1 197 ? -0.327 8.917 -23.450 1.00 90.75 197 LEU A N 1
ATOM 1578 C CA . LEU A 1 197 ? -0.565 7.470 -23.356 1.00 90.75 197 LEU A CA 1
ATOM 1579 C C . LEU A 1 197 ? 0.722 6.663 -23.586 1.00 90.75 197 LEU A C 1
ATOM 1581 O O . LEU A 1 197 ? 1.021 5.753 -22.804 1.00 90.75 197 LEU A O 1
ATOM 1585 N N . LEU A 1 198 ? 1.508 7.057 -24.592 1.00 91.62 198 LEU A N 1
ATOM 1586 C CA . LEU A 1 198 ? 2.773 6.430 -24.994 1.00 91.62 198 LEU A CA 1
ATOM 1587 C C . LEU A 1 198 ? 3.983 6.816 -24.112 1.00 91.62 198 LEU A C 1
ATOM 1589 O O . LEU A 1 198 ? 5.006 6.122 -24.133 1.00 91.62 198 LEU A O 1
ATOM 1593 N N . ALA A 1 199 ? 3.877 7.878 -23.303 1.00 91.69 199 ALA A N 1
ATOM 1594 C CA . ALA A 1 199 ? 4.917 8.325 -22.374 1.00 91.69 199 ALA A CA 1
ATOM 1595 C C . ALA A 1 199 ? 5.154 7.322 -21.225 1.00 91.69 199 ALA A C 1
ATOM 1597 O O . ALA A 1 199 ? 4.256 7.008 -20.432 1.00 91.69 199 ALA A O 1
ATOM 1598 N N . ARG A 1 200 ? 6.397 6.853 -21.082 1.00 88.31 200 ARG A N 1
ATOM 1599 C CA . ARG A 1 200 ? 6.802 5.767 -20.180 1.00 88.31 200 ARG A CA 1
ATOM 1600 C C . ARG A 1 200 ? 7.535 6.296 -18.941 1.00 88.31 200 ARG A C 1
ATOM 1602 O O . ARG A 1 200 ? 8.715 6.647 -18.994 1.00 88.31 200 ARG A O 1
ATOM 1609 N N . LYS A 1 201 ? 6.850 6.259 -17.795 1.00 86.25 201 LYS A N 1
ATOM 1610 C CA . LYS A 1 201 ? 7.376 6.533 -16.443 1.00 86.25 201 LYS A CA 1
ATOM 1611 C C . LYS A 1 201 ? 7.208 5.254 -15.602 1.00 86.25 201 LYS A C 1
ATOM 1613 O O . LYS A 1 201 ? 6.083 4.768 -15.531 1.00 86.25 201 LYS A O 1
ATOM 1618 N N . PRO A 1 202 ? 8.269 4.658 -15.019 1.00 83.81 202 PRO A N 1
ATOM 1619 C CA . PRO A 1 202 ? 8.122 3.456 -14.197 1.00 83.81 202 PRO A CA 1
ATOM 1620 C C . PRO A 1 202 ? 7.304 3.735 -12.931 1.00 83.81 202 PRO A C 1
ATOM 1622 O O . PRO A 1 202 ? 7.707 4.554 -12.105 1.00 83.81 202 PRO A O 1
ATOM 1625 N N . THR A 1 203 ? 6.176 3.043 -12.785 1.00 84.69 203 THR A N 1
ATOM 1626 C CA . THR A 1 203 ? 5.288 3.101 -11.617 1.00 84.69 203 THR A CA 1
ATOM 1627 C C . THR A 1 203 ? 6.021 2.598 -10.373 1.00 84.69 203 THR A C 1
ATOM 1629 O O . THR A 1 203 ? 6.552 1.485 -10.378 1.00 84.69 203 THR A O 1
ATOM 1632 N N . LYS A 1 204 ? 6.058 3.410 -9.312 1.00 82.00 204 LYS A N 1
ATOM 1633 C CA . LYS A 1 204 ? 6.680 3.082 -8.020 1.00 82.00 204 LYS A CA 1
ATOM 1634 C C . LYS A 1 204 ? 5.686 3.366 -6.908 1.00 82.00 204 LYS A C 1
ATOM 1636 O O . LYS A 1 204 ? 5.140 4.462 -6.859 1.00 82.00 204 LYS A O 1
ATOM 1641 N N . GLY A 1 205 ? 5.516 2.423 -5.989 1.00 82.31 205 GLY A N 1
ATOM 1642 C CA . GLY A 1 205 ? 4.458 2.525 -4.992 1.00 82.31 205 GLY A CA 1
ATOM 1643 C C . GLY A 1 205 ? 3.088 2.150 -5.557 1.00 82.31 205 GLY A C 1
ATOM 1644 O O . GLY A 1 205 ? 2.974 1.270 -6.416 1.00 82.31 205 GLY A O 1
ATOM 1645 N N . ILE A 1 206 ? 2.072 2.820 -5.020 1.00 85.50 206 ILE A N 1
ATOM 1646 C CA . ILE A 1 206 ? 0.648 2.596 -5.258 1.00 85.50 206 ILE A CA 1
ATOM 1647 C C . ILE A 1 206 ? 0.051 3.939 -5.679 1.00 85.50 206 ILE A C 1
ATOM 1649 O O . ILE A 1 206 ? 0.353 4.965 -5.065 1.00 85.50 206 ILE A O 1
ATOM 1653 N N . HIS A 1 207 ? -0.792 3.941 -6.706 1.00 84.81 207 HIS A N 1
ATOM 1654 C CA . HIS A 1 207 ? -1.540 5.123 -7.124 1.00 84.81 207 HIS A CA 1
ATOM 1655 C C . HIS A 1 207 ? -3.024 4.783 -7.213 1.00 84.81 207 HIS A C 1
ATOM 1657 O O . HIS A 1 207 ? -3.422 3.915 -7.989 1.00 84.81 207 HIS A O 1
ATOM 1663 N N . GLU A 1 208 ? -3.834 5.476 -6.419 1.00 87.00 208 GLU A N 1
ATOM 1664 C CA . GLU A 1 208 ? -5.290 5.384 -6.486 1.00 87.00 208 GLU A CA 1
ATOM 1665 C C . GLU A 1 208 ? -5.853 6.477 -7.401 1.00 87.00 208 GLU A C 1
ATOM 1667 O O . GLU A 1 208 ? -5.290 7.569 -7.512 1.00 87.00 208 GLU A O 1
ATOM 1672 N N . TYR A 1 209 ? -6.961 6.174 -8.069 1.00 84.69 209 TYR A N 1
ATOM 1673 C CA . TYR A 1 209 ? -7.620 7.067 -9.009 1.00 84.69 209 TYR A CA 1
ATOM 1674 C C . TYR A 1 209 ? -9.140 6.930 -8.907 1.00 84.69 209 TYR A C 1
ATOM 1676 O O . TYR A 1 209 ? -9.687 5.849 -9.149 1.00 84.69 209 TYR A O 1
ATOM 1684 N N . ASP A 1 210 ? -9.800 8.033 -8.555 1.00 83.50 210 ASP A N 1
ATOM 1685 C CA . ASP A 1 210 ? -11.233 8.095 -8.271 1.00 83.50 210 ASP A CA 1
ATOM 1686 C C . ASP A 1 210 ? -12.017 8.760 -9.417 1.00 83.50 210 ASP A C 1
ATOM 1688 O O . ASP A 1 210 ? -11.672 9.845 -9.899 1.00 83.50 210 ASP A O 1
ATOM 1692 N N . PHE A 1 211 ? -13.088 8.096 -9.854 1.00 79.12 211 PHE A N 1
ATOM 1693 C CA . PHE A 1 211 ? -13.996 8.542 -10.918 1.00 79.12 211 PHE A CA 1
ATOM 1694 C C . PHE A 1 211 ? -15.406 7.965 -10.709 1.00 79.12 211 PHE A C 1
ATOM 1696 O O . PHE A 1 211 ? -15.609 7.053 -9.910 1.00 79.12 211 PHE A O 1
ATOM 1703 N N . GLU A 1 212 ? -16.405 8.486 -11.420 1.00 72.38 212 GLU A N 1
ATOM 1704 C CA . GLU A 1 212 ? -17.808 8.084 -11.263 1.00 72.38 212 GLU A CA 1
ATOM 1705 C C . GLU A 1 212 ? -18.422 7.697 -12.617 1.00 72.38 212 GLU A C 1
ATOM 1707 O O . GLU A 1 212 ? -18.243 8.393 -13.617 1.00 72.38 212 GLU A O 1
ATOM 1712 N N . ILE A 1 213 ? -19.155 6.579 -12.662 1.00 70.75 213 ILE A N 1
ATOM 1713 C CA . ILE A 1 213 ? -19.875 6.121 -13.860 1.00 70.75 213 ILE A CA 1
ATOM 1714 C C . ILE A 1 213 ? -21.338 5.897 -13.489 1.00 70.75 213 ILE A C 1
ATOM 1716 O O . ILE A 1 213 ? -21.636 5.064 -12.638 1.00 70.75 213 ILE A O 1
ATOM 1720 N N . LYS A 1 214 ? -22.266 6.607 -14.151 1.00 69.50 214 LYS A N 1
ATOM 1721 C CA . LYS A 1 214 ? -23.726 6.481 -13.932 1.00 69.50 214 LYS A CA 1
ATOM 1722 C C . LYS A 1 214 ? -24.122 6.555 -12.439 1.00 69.50 214 LYS A C 1
ATOM 1724 O O . LYS A 1 214 ? -24.965 5.786 -11.979 1.00 69.50 214 LYS A O 1
ATOM 1729 N N . ASN A 1 215 ? -23.505 7.470 -11.691 1.00 70.94 215 ASN A N 1
ATOM 1730 C CA . ASN A 1 215 ? -23.699 7.678 -10.249 1.00 70.94 215 ASN A CA 1
ATOM 1731 C C . ASN A 1 215 ? -23.282 6.478 -9.361 1.00 70.94 215 ASN A C 1
ATOM 1733 O O . ASN A 1 215 ? -23.830 6.267 -8.273 1.00 70.94 215 ASN A O 1
ATOM 1737 N N . VAL A 1 216 ? -22.331 5.665 -9.838 1.00 74.94 216 VAL A N 1
ATOM 1738 C CA . VAL A 1 216 ? -21.592 4.669 -9.048 1.00 74.94 216 VAL A CA 1
ATOM 1739 C C . VAL A 1 216 ? -20.129 5.119 -8.948 1.00 74.94 216 VAL A C 1
ATOM 1741 O O . VAL A 1 216 ? -19.508 5.337 -9.992 1.00 74.94 216 VAL A O 1
ATOM 1744 N N . PRO A 1 217 ? -19.566 5.261 -7.734 1.00 78.94 217 PRO A N 1
ATOM 1745 C CA . PRO A 1 217 ? -18.176 5.657 -7.553 1.00 78.94 217 PRO A CA 1
ATOM 1746 C C . PRO A 1 217 ? -17.214 4.475 -7.732 1.00 78.94 217 PRO A C 1
ATOM 1748 O O . PRO A 1 217 ? -17.455 3.367 -7.245 1.00 78.94 217 PRO A O 1
ATOM 1751 N N . PHE A 1 218 ? -16.089 4.738 -8.391 1.00 82.81 218 PHE A N 1
ATOM 1752 C CA . PHE A 1 218 ? -15.029 3.782 -8.692 1.00 82.81 218 PHE A CA 1
ATOM 1753 C C . PHE A 1 218 ? -13.686 4.283 -8.177 1.00 82.81 218 PHE A C 1
ATOM 1755 O O . PHE A 1 218 ? -13.336 5.444 -8.372 1.00 82.81 218 PHE A O 1
ATOM 1762 N N . LYS A 1 219 ? -12.913 3.357 -7.607 1.00 85.94 219 LYS A N 1
ATOM 1763 C CA . LYS A 1 219 ? -11.514 3.534 -7.220 1.00 85.94 219 LYS A CA 1
ATOM 1764 C C . LYS A 1 219 ? -10.661 2.528 -7.981 1.00 85.94 219 LYS A C 1
ATOM 1766 O O . LYS A 1 219 ? -10.694 1.337 -7.671 1.00 85.94 219 LYS A O 1
ATOM 1771 N N . MET A 1 220 ? -9.904 2.977 -8.979 1.00 88.25 220 MET A N 1
ATOM 1772 C CA . MET A 1 220 ? -8.864 2.151 -9.603 1.00 88.25 220 MET A CA 1
ATOM 1773 C C . MET A 1 220 ? -7.545 2.298 -8.852 1.00 88.25 220 MET A C 1
ATOM 1775 O O . MET A 1 220 ? -7.172 3.398 -8.459 1.00 88.25 220 MET A O 1
ATOM 1779 N N . VAL A 1 221 ? -6.829 1.189 -8.676 1.00 89.88 221 VAL A N 1
ATOM 1780 C CA . VAL A 1 221 ? -5.542 1.141 -7.973 1.00 89.88 221 VAL A CA 1
ATOM 1781 C C . VAL A 1 221 ? -4.486 0.553 -8.908 1.00 89.88 221 VAL A C 1
ATOM 1783 O O . VAL A 1 221 ? -4.574 -0.620 -9.270 1.00 89.88 221 VAL A O 1
ATOM 1786 N N . ASP A 1 222 ? -3.503 1.361 -9.311 1.00 91.00 222 ASP A N 1
ATOM 1787 C CA . ASP A 1 222 ? -2.334 0.940 -10.097 1.00 91.00 222 ASP A CA 1
ATOM 1788 C C . ASP A 1 222 ? -1.121 0.710 -9.187 1.00 91.00 222 ASP A C 1
ATOM 1790 O O . ASP A 1 222 ? -0.853 1.477 -8.260 1.00 91.00 222 ASP A O 1
ATOM 1794 N N . VAL A 1 223 ? -0.380 -0.363 -9.466 1.00 90.19 223 VAL A N 1
ATOM 1795 C CA . VAL A 1 223 ? 0.757 -0.833 -8.667 1.00 90.19 223 VAL A CA 1
ATOM 1796 C C . VAL A 1 223 ? 1.927 -1.237 -9.557 1.00 90.19 223 VAL A C 1
ATOM 1798 O O . VAL A 1 223 ? 1.760 -1.795 -10.645 1.00 90.19 223 VAL A O 1
ATOM 1801 N N . GLY A 1 224 ? 3.152 -1.005 -9.079 1.00 88.25 224 GLY A N 1
ATOM 1802 C CA . GLY A 1 224 ? 4.364 -1.370 -9.814 1.00 88.25 224 GLY A CA 1
ATOM 1803 C C . GLY A 1 224 ? 4.408 -2.861 -10.193 1.00 88.25 224 GLY A C 1
ATOM 1804 O O . GLY A 1 224 ? 4.342 -3.742 -9.337 1.00 88.25 224 GLY A O 1
ATOM 1805 N N . GLY A 1 225 ? 4.527 -3.154 -11.495 1.00 85.56 225 GLY A N 1
ATOM 1806 C CA . GLY A 1 225 ? 4.560 -4.530 -12.025 1.00 85.56 225 GLY A CA 1
ATOM 1807 C C . GLY A 1 225 ? 5.942 -5.202 -12.032 1.00 85.56 225 GLY A C 1
ATOM 1808 O O . GLY A 1 225 ? 6.040 -6.422 -12.199 1.00 85.56 225 GLY A O 1
ATOM 1809 N N . GLN A 1 226 ? 7.008 -4.415 -11.865 1.00 84.44 226 GLN A N 1
ATOM 1810 C CA . GLN A 1 226 ? 8.399 -4.885 -11.795 1.00 84.44 226 GLN A CA 1
ATOM 1811 C C . GLN A 1 226 ? 8.626 -5.724 -10.534 1.00 84.44 226 GLN A C 1
ATOM 1813 O O . GLN A 1 226 ? 8.025 -5.437 -9.496 1.00 84.44 226 GLN A O 1
ATOM 1818 N N . ARG A 1 227 ? 9.508 -6.733 -10.593 1.00 86.62 227 ARG A N 1
ATOM 1819 C CA . ARG A 1 227 ? 9.711 -7.703 -9.493 1.00 86.62 227 ARG A CA 1
ATOM 1820 C C . ARG A 1 227 ? 9.967 -7.050 -8.119 1.00 86.62 227 ARG A C 1
ATOM 1822 O O . ARG A 1 227 ? 9.493 -7.576 -7.116 1.00 86.62 227 ARG A O 1
ATOM 1829 N N . SER A 1 228 ? 10.630 -5.890 -8.063 1.00 82.31 228 SER A N 1
ATOM 1830 C CA . SER A 1 228 ? 10.908 -5.138 -6.823 1.00 82.31 228 SER A CA 1
ATOM 1831 C C . SER A 1 228 ? 9.686 -4.481 -6.167 1.00 82.31 228 SER A C 1
ATOM 1833 O O . SER A 1 228 ? 9.670 -4.295 -4.948 1.00 82.31 228 SER A O 1
ATOM 1835 N N . GLU A 1 229 ? 8.671 -4.121 -6.957 1.00 86.00 229 GLU A N 1
ATOM 1836 C CA . GLU A 1 229 ? 7.464 -3.438 -6.478 1.00 86.00 229 GLU A CA 1
ATOM 1837 C C . GLU A 1 229 ? 6.339 -4.419 -6.129 1.00 86.00 229 GLU A C 1
ATOM 1839 O O . GLU A 1 229 ? 5.483 -4.074 -5.321 1.00 86.00 229 GLU A O 1
ATOM 1844 N N . ARG A 1 230 ? 6.366 -5.667 -6.632 1.00 85.56 230 ARG A N 1
ATOM 1845 C CA . ARG A 1 230 ? 5.302 -6.664 -6.373 1.00 85.56 230 ARG A CA 1
ATOM 1846 C C . ARG A 1 230 ? 5.081 -6.992 -4.900 1.00 85.56 230 ARG A C 1
ATOM 1848 O O . ARG A 1 230 ? 3.994 -7.425 -4.536 1.00 85.56 230 ARG A O 1
ATOM 1855 N N . ARG A 1 231 ? 6.073 -6.741 -4.038 1.00 78.56 231 ARG A N 1
ATOM 1856 C CA . ARG A 1 231 ? 5.887 -6.800 -2.579 1.00 78.56 231 ARG A CA 1
ATOM 1857 C C . ARG A 1 231 ? 4.748 -5.890 -2.108 1.00 78.56 231 ARG A C 1
ATOM 1859 O O . ARG A 1 231 ? 3.979 -6.317 -1.268 1.00 78.56 231 ARG A O 1
ATOM 1866 N N . ARG A 1 232 ? 4.563 -4.715 -2.716 1.00 79.88 232 ARG A N 1
ATOM 1867 C CA . ARG A 1 232 ? 3.512 -3.750 -2.353 1.00 79.88 232 ARG A CA 1
ATOM 1868 C C . ARG A 1 232 ? 2.105 -4.169 -2.764 1.00 79.88 232 ARG A C 1
ATOM 1870 O O . ARG A 1 232 ? 1.137 -3.524 -2.383 1.00 79.88 232 ARG A O 1
ATOM 1877 N N . TRP A 1 233 ? 1.952 -5.241 -3.543 1.00 82.94 233 TRP A N 1
ATOM 1878 C CA . TRP A 1 233 ? 0.628 -5.671 -3.987 1.00 82.94 233 TRP A CA 1
ATOM 1879 C C . TRP A 1 233 ? -0.267 -6.055 -2.799 1.00 82.94 233 TRP A C 1
ATOM 1881 O O . TRP A 1 233 ? -1.449 -5.722 -2.827 1.00 82.94 233 TRP A O 1
ATOM 1891 N N . PHE A 1 234 ? 0.282 -6.655 -1.728 1.00 73.75 234 PHE A N 1
ATOM 1892 C CA . PHE A 1 234 ? -0.522 -7.031 -0.554 1.00 73.75 234 PHE A CA 1
ATOM 1893 C C . PHE A 1 234 ? -1.155 -5.828 0.158 1.00 73.75 234 PHE A C 1
ATOM 1895 O O . PHE A 1 234 ? -2.248 -5.962 0.700 1.00 73.75 234 PHE A O 1
ATOM 1902 N N . GLU A 1 235 ? -0.514 -4.655 0.109 1.00 76.81 235 GLU A N 1
ATOM 1903 C CA . GLU A 1 235 ? -1.005 -3.397 0.697 1.00 76.81 235 GLU A CA 1
ATOM 1904 C C . GLU A 1 235 ? -2.334 -2.963 0.041 1.00 76.81 235 GLU A C 1
ATOM 1906 O O . GLU A 1 235 ? -3.149 -2.281 0.653 1.00 76.81 235 GLU A O 1
ATOM 1911 N N . CYS A 1 236 ? -2.594 -3.410 -1.193 1.00 78.00 236 CYS A N 1
ATOM 1912 C CA . CYS A 1 236 ? -3.787 -3.058 -1.963 1.00 78.00 236 CYS A CA 1
ATOM 1913 C C . CYS A 1 236 ? -4.941 -4.067 -1.851 1.00 78.00 236 CYS A C 1
ATOM 1915 O O . CYS A 1 236 ? -6.053 -3.741 -2.272 1.00 78.00 236 CYS A O 1
ATOM 1917 N N . PHE A 1 237 ? -4.691 -5.281 -1.342 1.00 78.12 237 PHE A N 1
ATOM 1918 C CA . PHE A 1 237 ? -5.611 -6.425 -1.458 1.00 78.12 237 PHE A CA 1
ATOM 1919 C C . PHE A 1 237 ? -6.885 -6.314 -0.607 1.00 78.12 237 PHE A C 1
ATOM 1921 O O . PHE A 1 237 ? -7.862 -6.999 -0.912 1.00 78.12 237 PHE A O 1
ATOM 1928 N N . ASP A 1 238 ? -6.908 -5.461 0.420 1.00 66.69 238 ASP A N 1
ATOM 1929 C CA . ASP A 1 238 ? -8.103 -5.259 1.244 1.00 66.69 238 ASP A CA 1
ATOM 1930 C C . ASP A 1 238 ? -9.264 -4.667 0.422 1.00 66.69 238 ASP A C 1
ATOM 1932 O O . ASP A 1 238 ? -9.102 -3.688 -0.317 1.00 66.69 238 ASP A O 1
ATOM 1936 N N . SER A 1 239 ? -10.445 -5.271 0.579 1.00 66.19 239 SER A N 1
ATOM 1937 C CA . SER A 1 239 ? -11.737 -4.781 0.091 1.00 66.19 239 SER A CA 1
ATOM 1938 C C . SER A 1 239 ? -11.791 -4.487 -1.418 1.00 66.19 239 SER A C 1
ATOM 1940 O O . SER A 1 239 ? -12.535 -3.622 -1.878 1.00 66.19 239 SER A O 1
ATOM 1942 N N . VAL A 1 240 ? -11.009 -5.227 -2.212 1.00 81.50 240 VAL A N 1
ATOM 1943 C CA . VAL A 1 240 ? -11.023 -5.173 -3.683 1.00 81.50 240 VAL A CA 1
ATOM 1944 C C . VAL A 1 240 ? -12.274 -5.865 -4.230 1.00 81.50 240 VAL A C 1
ATOM 1946 O O . VAL A 1 240 ? -12.509 -7.044 -3.977 1.00 81.50 240 VAL A O 1
ATOM 1949 N N . THR A 1 241 ? -13.063 -5.148 -5.030 1.00 81.69 241 THR A N 1
ATOM 1950 C CA . THR A 1 241 ? -14.275 -5.670 -5.680 1.00 81.69 241 THR A CA 1
ATOM 1951 C C . THR A 1 241 ? -13.942 -6.512 -6.914 1.00 81.69 241 THR A C 1
ATOM 1953 O O . THR A 1 241 ? -14.629 -7.490 -7.213 1.00 81.69 241 THR A O 1
ATOM 1956 N N . SER A 1 242 ? -12.904 -6.143 -7.670 1.00 86.12 242 SER A N 1
ATOM 1957 C CA . SER A 1 242 ? -12.453 -6.879 -8.861 1.00 86.12 242 SER A CA 1
ATOM 1958 C C . SER A 1 242 ? -10.975 -6.634 -9.169 1.00 86.12 242 SER A C 1
ATOM 1960 O O . SER A 1 242 ? -10.442 -5.557 -8.911 1.00 86.12 242 SER A O 1
ATOM 1962 N N . ILE A 1 243 ? -10.320 -7.626 -9.766 1.00 90.38 243 ILE A N 1
ATOM 1963 C CA . ILE A 1 243 ? -8.965 -7.529 -10.310 1.00 90.38 243 ILE A CA 1
ATOM 1964 C C . ILE A 1 243 ? -9.058 -7.470 -11.831 1.00 90.38 243 ILE A C 1
ATOM 1966 O O . ILE A 1 243 ? -9.648 -8.346 -12.465 1.00 90.38 243 ILE A O 1
ATOM 1970 N N . LEU A 1 244 ? -8.412 -6.468 -12.416 1.00 92.56 244 LEU A N 1
ATOM 1971 C CA . LEU A 1 244 ? -8.209 -6.361 -13.853 1.00 92.56 244 LEU A CA 1
ATOM 1972 C C . LEU A 1 244 ? -6.729 -6.666 -14.117 1.00 92.56 244 LEU A C 1
ATOM 1974 O O . LEU A 1 244 ? -5.836 -5.916 -13.722 1.00 92.56 244 LEU A O 1
ATOM 1978 N N . PHE A 1 245 ? -6.465 -7.831 -14.706 1.00 95.25 245 PHE A N 1
ATOM 1979 C CA . PHE A 1 245 ? -5.124 -8.379 -14.882 1.00 95.25 245 PHE A CA 1
ATOM 1980 C C . PHE A 1 245 ? -4.657 -8.176 -16.324 1.00 95.25 245 PHE A C 1
ATOM 1982 O O . PHE A 1 245 ? -5.200 -8.793 -17.240 1.00 95.25 245 PHE A O 1
ATOM 1989 N N . LEU A 1 246 ? -3.649 -7.327 -16.534 1.00 95.12 246 LEU A N 1
ATOM 1990 C CA . LEU A 1 246 ? -3.125 -7.029 -17.864 1.00 95.12 246 LEU A CA 1
ATOM 1991 C C . LEU A 1 246 ? -1.919 -7.908 -18.202 1.00 95.12 246 LEU A C 1
ATOM 1993 O O . LEU A 1 246 ? -0.947 -8.007 -17.448 1.00 95.12 246 LEU A O 1
ATOM 1997 N N . VAL A 1 247 ? -1.966 -8.477 -19.399 1.00 96.50 247 VAL A N 1
ATOM 1998 C CA . VAL A 1 247 ? -0.897 -9.239 -20.043 1.00 96.50 247 VAL A CA 1
ATOM 1999 C C . VAL A 1 247 ? -0.463 -8.481 -21.284 1.00 96.50 247 VAL A C 1
ATOM 2001 O O . VAL A 1 247 ? -1.305 -7.974 -22.020 1.00 96.50 247 VAL A O 1
ATOM 2004 N N . SER A 1 248 ? 0.840 -8.429 -21.541 1.00 94.75 248 SER A N 1
ATOM 2005 C CA . SER A 1 248 ? 1.335 -7.977 -22.838 1.00 94.75 248 SER A CA 1
ATOM 2006 C C . SER A 1 248 ? 1.336 -9.152 -23.811 1.00 94.75 248 SER A C 1
ATOM 2008 O O . SER A 1 248 ? 2.150 -10.065 -23.677 1.00 94.75 248 SER A O 1
ATOM 2010 N N . SER A 1 249 ? 0.379 -9.181 -24.739 1.00 94.19 249 SER A N 1
ATOM 2011 C CA . SER A 1 249 ? 0.190 -10.328 -25.639 1.00 94.19 249 SER A CA 1
ATOM 2012 C C . SER A 1 249 ? 1.289 -10.443 -26.703 1.00 94.19 249 SER A C 1
ATOM 2014 O O . SER A 1 249 ? 1.634 -11.545 -27.117 1.00 94.19 249 SER A O 1
ATOM 2016 N N . SER A 1 250 ? 1.897 -9.317 -27.083 1.00 93.75 250 SER A N 1
ATOM 2017 C CA . SER A 1 250 ? 2.962 -9.213 -28.085 1.00 93.75 250 SER A CA 1
ATOM 2018 C C . SER A 1 250 ? 4.363 -9.598 -27.584 1.00 93.75 250 SER A C 1
ATOM 2020 O O . SER A 1 250 ? 5.295 -9.626 -28.383 1.00 93.75 250 SER A O 1
ATOM 2022 N N . GLU A 1 251 ? 4.555 -9.870 -26.290 1.00 92.81 251 GLU A N 1
ATOM 2023 C CA . GLU A 1 251 ? 5.879 -10.081 -25.666 1.00 92.81 251 GLU A CA 1
ATOM 2024 C C . GLU A 1 251 ? 6.266 -11.571 -25.537 1.00 92.81 251 GLU A C 1
ATOM 2026 O O . GLU A 1 251 ? 7.076 -11.947 -24.688 1.00 92.81 251 GLU A O 1
ATOM 2031 N N . PHE A 1 252 ? 5.695 -12.435 -26.385 1.00 94.00 252 PHE A N 1
ATOM 2032 C CA . PHE A 1 252 ? 5.964 -13.879 -26.396 1.00 94.00 252 PHE A CA 1
ATOM 2033 C C . PHE A 1 252 ? 7.393 -14.244 -26.839 1.00 94.00 252 PHE A C 1
ATOM 2035 O O . PHE A 1 252 ? 7.879 -15.312 -26.482 1.00 94.00 252 PHE A O 1
ATOM 2042 N N . ASP A 1 253 ? 8.071 -13.354 -27.564 1.00 92.56 253 ASP A N 1
ATOM 2043 C CA . ASP A 1 253 ? 9.438 -13.477 -28.094 1.00 92.56 253 ASP A CA 1
ATOM 2044 C C . ASP A 1 253 ? 10.512 -12.805 -27.210 1.00 92.56 253 ASP A C 1
ATOM 2046 O O . ASP A 1 253 ? 11.698 -12.832 -27.543 1.00 92.56 253 ASP A O 1
ATOM 2050 N N . GLN A 1 254 ? 10.114 -12.165 -26.103 1.00 91.19 254 GLN A N 1
ATOM 2051 C CA . GLN A 1 254 ? 10.982 -11.311 -25.284 1.00 91.19 254 GLN A CA 1
ATOM 2052 C C . GLN A 1 254 ? 11.314 -11.905 -23.913 1.00 91.19 254 GLN A C 1
ATOM 2054 O O . GLN A 1 254 ? 10.525 -12.628 -23.303 1.00 91.19 254 GLN A O 1
ATOM 2059 N N . VAL A 1 255 ? 12.465 -11.494 -23.371 1.00 90.00 255 VAL A N 1
ATOM 2060 C CA . VAL A 1 255 ? 12.881 -11.744 -21.979 1.00 90.00 255 VAL A CA 1
ATOM 2061 C C . VAL A 1 255 ? 12.682 -10.517 -21.079 1.00 90.00 255 VAL A C 1
ATOM 2063 O O . VAL A 1 255 ? 12.599 -9.377 -21.554 1.00 90.00 255 VAL A O 1
ATOM 2066 N N . LEU A 1 256 ? 12.595 -10.736 -19.765 1.00 85.88 256 LEU A N 1
ATOM 2067 C CA . LEU A 1 256 ? 12.491 -9.673 -18.761 1.00 85.88 256 LEU A CA 1
ATOM 2068 C C . LEU A 1 256 ? 13.724 -8.764 -18.737 1.00 85.88 256 LEU A C 1
ATOM 2070 O O . LEU A 1 256 ? 14.859 -9.206 -18.920 1.00 85.88 256 LEU A O 1
ATOM 2074 N N . MET A 1 257 ? 13.498 -7.494 -18.395 1.00 80.44 257 MET A N 1
ATOM 2075 C CA . MET A 1 257 ? 14.577 -6.533 -18.174 1.00 80.44 257 MET A CA 1
ATOM 2076 C C . MET A 1 257 ? 15.395 -6.871 -16.916 1.00 80.44 257 MET A C 1
ATOM 2078 O O . MET A 1 257 ? 16.599 -6.618 -16.891 1.00 80.44 257 MET A O 1
ATOM 2082 N N . GLU A 1 258 ? 14.751 -7.434 -15.883 1.00 79.00 258 GLU A N 1
ATOM 2083 C CA . GLU A 1 258 ? 15.373 -7.701 -14.580 1.00 79.00 258 GLU A CA 1
ATOM 2084 C C . GLU A 1 258 ? 16.405 -8.843 -14.574 1.00 79.00 258 GLU A C 1
ATOM 2086 O O . GLU A 1 258 ? 17.333 -8.786 -13.771 1.00 79.00 258 GLU A O 1
ATOM 2091 N N . ASP A 1 259 ? 16.263 -9.866 -15.428 1.00 83.00 259 ASP A N 1
ATOM 2092 C CA . ASP A 1 259 ? 17.171 -11.033 -15.458 1.00 83.00 259 ASP A CA 1
ATOM 2093 C C . ASP A 1 259 ? 17.716 -11.411 -16.847 1.00 83.00 259 ASP A C 1
ATOM 2095 O O . ASP A 1 259 ? 18.715 -12.123 -16.924 1.00 83.00 259 ASP A O 1
ATOM 2099 N N . ARG A 1 260 ? 17.115 -10.907 -17.937 1.00 83.19 260 ARG A N 1
ATOM 2100 C CA . ARG A 1 260 ? 17.466 -11.220 -19.336 1.00 83.19 260 ARG A CA 1
ATOM 2101 C C . ARG A 1 260 ? 17.396 -12.713 -19.699 1.00 83.19 260 ARG A C 1
ATOM 2103 O O . ARG A 1 260 ? 18.032 -13.130 -20.662 1.00 83.19 260 ARG A O 1
ATOM 2110 N N . GLN A 1 261 ? 16.632 -13.507 -18.948 1.00 87.12 261 GLN A N 1
ATOM 2111 C CA . GLN A 1 261 ? 16.496 -14.958 -19.133 1.00 87.12 261 GLN A CA 1
ATOM 2112 C C . GLN A 1 261 ? 15.034 -15.417 -19.117 1.00 87.12 261 GLN A C 1
ATOM 2114 O O . GLN A 1 261 ? 14.639 -16.233 -19.945 1.00 87.12 261 GLN A O 1
ATOM 2119 N N . THR A 1 262 ? 14.208 -14.897 -18.203 1.00 90.62 262 THR A N 1
ATOM 2120 C CA . THR A 1 262 ? 12.804 -15.313 -18.095 1.00 90.62 262 THR A CA 1
ATOM 2121 C C . THR A 1 262 ? 11.993 -14.713 -19.243 1.00 90.62 262 THR A C 1
ATOM 2123 O O . THR A 1 262 ? 11.943 -13.491 -19.389 1.00 90.62 262 THR A O 1
ATOM 2126 N N . ASN A 1 263 ? 11.306 -15.552 -20.024 1.00 93.62 263 ASN A N 1
ATOM 2127 C CA . ASN A 1 263 ? 10.350 -15.110 -21.043 1.00 93.62 263 ASN A CA 1
ATOM 2128 C C . ASN A 1 263 ? 9.206 -14.278 -20.417 1.00 93.62 263 ASN A C 1
ATOM 2130 O O . ASN A 1 263 ? 8.631 -14.662 -19.394 1.00 93.62 263 ASN A O 1
ATOM 2134 N N . ARG A 1 264 ? 8.863 -13.132 -21.019 1.00 92.75 264 ARG A N 1
ATOM 2135 C CA . ARG A 1 264 ? 7.919 -12.155 -20.442 1.00 92.75 264 ARG A CA 1
ATOM 2136 C C . ARG A 1 264 ? 6.472 -12.652 -20.369 1.00 92.75 264 ARG A C 1
ATOM 2138 O O . ARG A 1 264 ? 5.755 -12.341 -19.408 1.00 92.75 264 ARG A O 1
ATOM 2145 N N . LEU A 1 265 ? 6.038 -13.443 -21.349 1.00 94.81 265 LEU A N 1
ATOM 2146 C CA . LEU A 1 265 ? 4.716 -14.066 -21.345 1.00 94.81 265 LEU A CA 1
ATOM 2147 C C . LEU A 1 265 ? 4.643 -15.196 -20.303 1.00 94.81 265 LEU A C 1
ATOM 2149 O O . LEU A 1 265 ? 3.670 -15.266 -19.553 1.00 94.81 265 LEU A O 1
ATOM 2153 N N . MET A 1 266 ? 5.701 -16.002 -20.161 1.00 94.25 266 MET A N 1
ATOM 2154 C CA . MET A 1 266 ? 5.804 -17.018 -19.100 1.00 94.25 266 MET A CA 1
ATOM 2155 C C . MET A 1 266 ? 5.826 -16.411 -17.692 1.00 94.25 266 MET A C 1
ATOM 2157 O O . MET A 1 266 ? 5.138 -16.906 -16.800 1.00 94.25 266 MET A O 1
ATOM 2161 N N . GLU A 1 267 ? 6.535 -15.298 -17.479 1.00 94.25 267 GLU A N 1
ATOM 2162 C CA . GLU A 1 267 ? 6.442 -14.533 -16.228 1.00 94.25 267 GLU A CA 1
ATOM 2163 C C . GLU A 1 267 ? 4.989 -14.092 -15.973 1.00 94.25 267 GLU A C 1
ATOM 2165 O O . GLU A 1 267 ? 4.475 -14.259 -14.868 1.00 94.25 267 GLU A O 1
ATOM 2170 N N . SER A 1 268 ? 4.297 -13.580 -16.996 1.00 96.19 268 SER A N 1
ATOM 2171 C CA . SER A 1 268 ? 2.895 -13.151 -16.886 1.00 96.19 268 SER A CA 1
ATOM 2172 C C . SER A 1 268 ? 1.951 -14.310 -16.532 1.00 96.19 268 SER A C 1
ATOM 2174 O O . SER A 1 268 ? 1.077 -14.138 -15.681 1.00 96.19 268 SER A O 1
ATOM 2176 N N . LEU A 1 269 ? 2.166 -15.499 -17.107 1.00 96.19 269 LEU A N 1
ATOM 2177 C CA . LEU A 1 269 ? 1.451 -16.740 -16.777 1.00 96.19 269 LEU A CA 1
ATOM 2178 C C . LEU A 1 269 ? 1.711 -17.198 -15.333 1.00 96.19 269 LEU A C 1
ATOM 2180 O O . LEU A 1 269 ? 0.772 -17.584 -14.640 1.00 96.19 269 LEU A O 1
ATOM 2184 N N . ASN A 1 270 ? 2.953 -17.119 -14.851 1.00 94.75 270 ASN A N 1
ATOM 2185 C CA . ASN A 1 270 ? 3.320 -17.500 -13.481 1.00 94.75 270 ASN A CA 1
ATOM 2186 C C . ASN A 1 270 ? 2.752 -16.525 -12.432 1.00 94.75 270 ASN A C 1
ATOM 2188 O O . ASN A 1 270 ? 2.273 -16.943 -11.373 1.00 94.75 270 ASN A O 1
ATOM 2192 N N . ILE A 1 271 ? 2.742 -15.220 -12.734 1.00 94.50 271 ILE A N 1
ATOM 2193 C CA . ILE A 1 271 ? 2.046 -14.218 -11.916 1.00 94.50 271 ILE A CA 1
ATOM 2194 C C . ILE A 1 271 ? 0.541 -14.520 -11.906 1.00 94.50 271 ILE A C 1
ATOM 2196 O O . ILE A 1 271 ? -0.061 -14.541 -10.834 1.00 94.50 271 ILE A O 1
ATOM 2200 N N . PHE A 1 272 ? -0.074 -14.773 -13.068 1.00 95.69 272 PHE A N 1
ATOM 2201 C CA . PHE A 1 272 ? -1.509 -15.052 -13.145 1.00 95.69 272 PHE A CA 1
ATOM 2202 C C . PHE A 1 272 ? -1.887 -16.313 -12.366 1.00 95.69 272 PHE A C 1
ATOM 2204 O O . PHE A 1 272 ? -2.833 -16.262 -11.591 1.00 95.69 272 PHE A O 1
ATOM 2211 N N . GLU A 1 273 ? -1.120 -17.403 -12.477 1.00 94.94 273 GLU A N 1
ATOM 2212 C CA . GLU A 1 273 ? -1.320 -18.618 -11.673 1.00 94.94 273 GLU A CA 1
ATOM 2213 C C . GLU A 1 273 ? -1.284 -18.319 -10.164 1.00 94.94 273 GLU A C 1
ATOM 2215 O O . GLU A 1 273 ? -2.115 -18.821 -9.405 1.00 94.94 273 GLU A O 1
ATOM 2220 N N . THR A 1 274 ? -0.356 -17.459 -9.734 1.00 91.88 274 THR A N 1
ATOM 2221 C CA . THR A 1 274 ? -0.218 -17.048 -8.329 1.00 91.88 274 THR A CA 1
ATOM 2222 C C . THR A 1 274 ? -1.415 -16.221 -7.846 1.00 91.88 274 THR A C 1
ATOM 2224 O O . THR A 1 274 ? -1.828 -16.366 -6.699 1.00 91.88 274 THR A O 1
ATOM 2227 N N . ILE A 1 275 ? -1.989 -15.368 -8.703 1.00 91.25 275 ILE A N 1
ATOM 2228 C CA . ILE A 1 275 ? -3.152 -14.529 -8.373 1.00 91.25 275 ILE A CA 1
ATOM 2229 C C . ILE A 1 275 ? -4.460 -15.327 -8.457 1.00 91.25 275 ILE A C 1
ATOM 2231 O O . ILE A 1 275 ? -5.227 -15.348 -7.499 1.00 91.25 275 ILE A O 1
ATOM 2235 N N . VAL A 1 276 ? -4.719 -16.022 -9.566 1.00 90.25 276 VAL A N 1
ATOM 2236 C CA . VAL A 1 276 ? -6.012 -16.670 -9.850 1.00 90.25 276 VAL A CA 1
ATOM 2237 C C . VAL A 1 276 ? -6.312 -17.868 -8.943 1.00 90.25 276 VAL A C 1
ATOM 2239 O O . VAL A 1 276 ? -7.472 -18.231 -8.778 1.00 90.25 276 VAL A O 1
ATOM 2242 N N . ASN A 1 277 ? -5.284 -18.461 -8.327 1.00 89.25 277 ASN A N 1
ATOM 2243 C CA . ASN A 1 277 ? -5.424 -19.533 -7.337 1.00 89.25 277 ASN A CA 1
ATOM 2244 C C . ASN A 1 277 ? -5.219 -19.047 -5.885 1.00 89.25 277 ASN A C 1
ATOM 2246 O O . ASN A 1 277 ? -5.091 -19.872 -4.976 1.00 89.25 277 ASN A O 1
ATOM 2250 N N . ASN A 1 278 ? -5.154 -17.732 -5.640 1.00 85.44 278 ASN A N 1
ATOM 2251 C CA . ASN A 1 278 ? -5.033 -17.182 -4.291 1.00 85.44 278 ASN A CA 1
ATOM 2252 C C . ASN A 1 278 ? -6.396 -17.188 -3.579 1.00 85.44 278 ASN A C 1
ATOM 2254 O O . ASN A 1 278 ? -7.368 -16.607 -4.062 1.00 85.44 278 ASN A O 1
ATOM 2258 N N . ARG A 1 279 ? -6.452 -17.790 -2.384 1.00 82.38 279 ARG A N 1
ATOM 2259 C CA . ARG A 1 279 ? -7.662 -17.874 -1.548 1.00 82.38 279 ARG A CA 1
ATOM 2260 C C . ARG A 1 279 ? -8.280 -16.511 -1.229 1.00 82.38 279 ARG A C 1
ATOM 2262 O O . ARG A 1 279 ? -9.505 -16.422 -1.176 1.00 82.38 279 ARG A O 1
ATOM 2269 N N . VAL A 1 280 ? -7.462 -15.461 -1.093 1.00 81.25 280 VAL A N 1
ATOM 2270 C CA . VAL A 1 280 ? -7.916 -14.072 -0.868 1.00 81.25 280 VAL A CA 1
ATOM 2271 C C . VAL A 1 280 ? -8.853 -13.595 -1.989 1.00 81.25 280 VAL A C 1
ATOM 2273 O O . VAL A 1 280 ? -9.771 -12.823 -1.735 1.00 81.25 280 VAL A O 1
ATOM 2276 N N . PHE A 1 281 ? -8.687 -14.104 -3.214 1.00 82.31 281 PHE A N 1
ATOM 2277 C CA . PHE A 1 281 ? -9.468 -13.698 -4.388 1.00 82.31 281 PHE A CA 1
ATOM 2278 C C . PHE A 1 281 ? -10.553 -14.703 -4.802 1.00 82.31 281 PHE A C 1
ATOM 2280 O O . PHE A 1 281 ? -11.188 -14.521 -5.835 1.00 82.31 281 PHE A O 1
ATOM 2287 N N . SER A 1 282 ? -10.834 -15.722 -3.984 1.00 77.81 282 SER A N 1
ATOM 2288 C CA . SER A 1 282 ? -11.895 -16.724 -4.226 1.00 77.81 282 SER A CA 1
ATOM 2289 C C . SER A 1 282 ? -13.274 -16.114 -4.551 1.00 77.81 282 SER A C 1
ATOM 2291 O O . SER A 1 282 ? -14.003 -16.610 -5.422 1.00 77.81 282 SER A O 1
ATOM 2293 N N . ASN A 1 283 ? -13.599 -14.996 -3.894 1.00 73.38 283 ASN A N 1
ATOM 2294 C CA . ASN A 1 283 ? -14.836 -14.228 -4.067 1.00 73.38 283 ASN A CA 1
ATOM 2295 C C . ASN A 1 283 ? -14.678 -12.963 -4.935 1.00 73.38 283 ASN A C 1
ATOM 2297 O O . ASN A 1 283 ? -15.658 -12.255 -5.152 1.00 73.38 283 ASN A O 1
ATOM 2301 N N . VAL A 1 284 ? -13.479 -12.680 -5.451 1.00 81.56 284 VAL A N 1
ATOM 2302 C CA . VAL A 1 284 ? -13.181 -11.490 -6.267 1.00 81.56 284 VAL A CA 1
ATOM 2303 C C . VAL A 1 284 ? -13.291 -11.852 -7.751 1.00 81.56 284 VAL A C 1
ATOM 2305 O O . VAL A 1 284 ? -12.842 -12.917 -8.172 1.00 81.56 284 VAL A O 1
ATOM 2308 N N . SER A 1 285 ? -13.892 -10.982 -8.568 1.00 80.94 285 SER A N 1
ATOM 2309 C CA . SER A 1 285 ? -13.903 -11.190 -10.024 1.00 80.94 285 SER A CA 1
ATOM 2310 C C . SER A 1 285 ? -12.521 -10.893 -10.607 1.00 80.94 285 SER A C 1
ATOM 2312 O O . SER A 1 285 ? -11.935 -9.858 -10.290 1.00 80.94 285 SER A O 1
ATOM 2314 N N . ILE A 1 286 ? -11.993 -11.782 -11.451 1.00 87.44 286 ILE A N 1
ATOM 2315 C CA . ILE A 1 286 ? -10.698 -11.613 -12.124 1.00 87.44 286 ILE A CA 1
ATOM 2316 C C . ILE A 1 286 ? -10.949 -11.577 -13.631 1.00 87.44 286 ILE A C 1
ATOM 2318 O O . ILE A 1 286 ? -11.431 -12.555 -14.205 1.00 87.44 286 ILE A O 1
ATOM 2322 N N . ILE A 1 287 ? -10.610 -10.453 -14.261 1.00 89.56 287 ILE A N 1
ATOM 2323 C CA . ILE A 1 287 ? -10.803 -10.209 -15.695 1.00 89.56 287 ILE A CA 1
ATOM 2324 C C . ILE A 1 287 ? -9.437 -10.066 -16.365 1.00 89.56 287 ILE A C 1
ATOM 2326 O O . ILE A 1 287 ? -8.593 -9.290 -15.916 1.00 89.56 287 ILE A O 1
ATOM 2330 N N . LEU A 1 288 ? -9.219 -10.825 -17.438 1.00 92.56 288 LEU A N 1
ATOM 2331 C CA . LEU A 1 288 ? -7.946 -10.914 -18.150 1.00 92.56 288 LEU A CA 1
ATOM 2332 C C . LEU A 1 288 ? -7.923 -9.992 -19.377 1.00 92.56 288 LEU A C 1
ATOM 2334 O O . LEU A 1 288 ? -8.658 -10.204 -20.337 1.00 92.56 288 LEU A O 1
ATOM 2338 N N . PHE A 1 289 ? -7.053 -8.989 -19.384 1.00 93.94 289 PHE A N 1
ATOM 2339 C CA . PHE A 1 289 ? -6.842 -8.117 -20.540 1.00 93.94 289 PHE A CA 1
ATOM 2340 C C . PHE A 1 289 ? -5.568 -8.537 -21.275 1.00 93.94 289 PHE A C 1
ATOM 2342 O O . PHE A 1 289 ? -4.458 -8.324 -20.785 1.00 93.94 289 PHE A O 1
ATOM 2349 N N . LEU A 1 290 ? -5.726 -9.118 -22.464 1.00 94.88 290 LEU A N 1
ATOM 2350 C CA . LEU A 1 290 ? -4.626 -9.409 -23.381 1.00 94.88 290 LEU A CA 1
ATOM 2351 C C . LEU A 1 290 ? -4.350 -8.138 -24.191 1.00 94.88 290 LEU A C 1
ATOM 2353 O O . LEU A 1 290 ? -4.955 -7.899 -25.230 1.00 94.88 290 LEU A O 1
ATOM 2357 N N . ASN A 1 291 ? -3.505 -7.272 -23.639 1.00 92.62 291 ASN A N 1
ATOM 2358 C CA . ASN A 1 291 ? -3.199 -5.947 -24.166 1.00 92.62 291 ASN A CA 1
ATOM 2359 C C . ASN A 1 291 ? -2.145 -6.011 -25.293 1.00 92.62 291 ASN A C 1
ATOM 2361 O O . ASN A 1 291 ? -1.449 -7.019 -25.450 1.00 92.62 291 ASN A O 1
ATOM 2365 N N . LYS A 1 292 ? -1.991 -4.908 -26.034 1.00 92.56 292 LYS A N 1
ATOM 2366 C CA . LYS A 1 292 ? -1.094 -4.740 -27.194 1.00 92.56 292 LYS A CA 1
ATOM 2367 C C . LYS A 1 292 ? -1.431 -5.670 -28.368 1.00 92.56 292 LYS A C 1
ATOM 2369 O O . LYS A 1 292 ? -0.541 -6.213 -29.020 1.00 92.56 292 LYS A O 1
ATOM 2374 N N . THR A 1 293 ? -2.726 -5.878 -28.608 1.00 91.38 293 THR A N 1
ATOM 2375 C CA . THR A 1 293 ? -3.234 -6.767 -29.672 1.00 91.38 293 THR A CA 1
ATOM 2376 C C . THR A 1 293 ? -2.820 -6.295 -31.073 1.00 91.38 293 THR A C 1
ATOM 2378 O O . THR A 1 293 ? -2.541 -7.107 -31.946 1.00 91.38 293 THR A O 1
ATOM 2381 N N . ASP A 1 294 ? -2.696 -4.983 -31.249 1.00 89.81 294 ASP A N 1
ATOM 2382 C CA . ASP A 1 294 ? -2.079 -4.291 -32.382 1.00 89.81 294 ASP A CA 1
ATOM 2383 C C . ASP A 1 294 ? -0.641 -4.772 -32.653 1.00 89.81 294 ASP A C 1
ATOM 2385 O O . ASP A 1 294 ? -0.332 -5.249 -33.744 1.00 89.81 294 ASP A O 1
ATOM 2389 N N . LEU A 1 295 ? 0.225 -4.747 -31.633 1.00 90.56 295 LEU A N 1
ATOM 2390 C CA . LEU A 1 295 ? 1.607 -5.225 -31.753 1.00 90.56 295 LEU A CA 1
ATOM 2391 C C . LEU A 1 295 ? 1.693 -6.753 -31.895 1.00 90.56 295 LEU A C 1
ATOM 2393 O O . LEU A 1 295 ? 2.683 -7.264 -32.422 1.00 90.56 295 LEU A O 1
ATOM 2397 N N . LEU A 1 296 ? 0.683 -7.494 -31.426 1.00 94.31 296 LEU A N 1
ATOM 2398 C CA . LEU A 1 296 ? 0.562 -8.931 -31.676 1.00 94.31 296 LEU A CA 1
ATOM 2399 C C . LEU A 1 296 ? 0.241 -9.199 -33.153 1.00 94.31 296 LEU A C 1
ATOM 2401 O O . LEU A 1 296 ? 0.901 -10.038 -33.759 1.00 94.31 296 LEU A O 1
ATOM 2405 N N . GLU A 1 297 ? -0.711 -8.475 -33.749 1.00 93.31 297 GLU A N 1
ATOM 2406 C CA . GLU A 1 297 ? -1.073 -8.630 -35.163 1.00 93.31 297 GLU A CA 1
ATOM 2407 C C . GLU A 1 297 ? 0.107 -8.324 -36.100 1.00 93.31 297 GLU A C 1
ATOM 2409 O O . GLU A 1 297 ? 0.342 -9.063 -37.057 1.00 93.31 297 GLU A O 1
ATOM 2414 N N . GLU A 1 298 ? 0.885 -7.270 -35.832 1.00 91.50 298 GLU A N 1
ATOM 2415 C CA . GLU A 1 298 ? 2.114 -6.995 -36.590 1.00 91.50 298 GLU A CA 1
ATOM 2416 C C . GLU A 1 298 ? 3.158 -8.112 -36.430 1.00 91.50 298 GLU A C 1
ATOM 2418 O O . GLU A 1 298 ? 3.790 -8.526 -37.405 1.00 91.50 298 GLU A O 1
ATOM 2423 N N . LYS A 1 299 ? 3.337 -8.629 -35.209 1.00 91.62 299 LYS A N 1
ATOM 2424 C CA . LYS A 1 299 ? 4.380 -9.617 -34.907 1.00 91.62 299 LYS A CA 1
ATOM 2425 C C . LYS A 1 299 ? 4.071 -11.009 -35.452 1.00 91.62 299 LYS A C 1
ATOM 2427 O O . LYS A 1 299 ? 4.965 -11.643 -36.004 1.00 91.62 299 LYS A O 1
ATOM 2432 N N . VAL A 1 300 ? 2.820 -11.460 -35.368 1.00 94.56 300 VAL A N 1
ATOM 2433 C CA . VAL A 1 300 ? 2.367 -12.766 -35.889 1.00 94.56 300 VAL A CA 1
ATOM 2434 C C . VAL A 1 300 ? 2.644 -12.909 -37.395 1.00 94.56 300 VAL A C 1
ATOM 2436 O O . VAL A 1 300 ? 2.925 -14.004 -37.870 1.00 94.56 300 VAL A O 1
ATOM 2439 N N . LYS A 1 301 ? 2.698 -11.801 -38.147 1.00 92.88 301 LYS A N 1
ATOM 2440 C CA . LYS A 1 301 ? 3.070 -11.781 -39.577 1.00 92.88 301 LYS A CA 1
ATOM 2441 C C . LYS A 1 301 ? 4.560 -12.068 -39.849 1.00 92.88 301 LYS A C 1
ATOM 2443 O O . LYS A 1 301 ? 4.927 -12.241 -41.006 1.00 92.88 301 LYS A O 1
ATOM 2448 N N . THR A 1 302 ? 5.429 -12.072 -38.828 1.00 90.19 302 THR A N 1
ATOM 2449 C CA . THR A 1 302 ? 6.902 -12.132 -38.993 1.00 90.19 302 THR A CA 1
ATOM 2450 C C . THR A 1 302 ? 7.657 -13.013 -37.989 1.00 90.19 302 THR A C 1
ATOM 2452 O O . THR A 1 302 ? 8.813 -13.348 -38.243 1.00 90.19 302 THR A O 1
ATOM 2455 N N . VAL A 1 303 ? 7.047 -13.404 -36.866 1.00 91.81 303 VAL A N 1
ATOM 2456 C CA . VAL A 1 303 ? 7.658 -14.254 -35.829 1.00 91.81 303 VAL A CA 1
ATOM 2457 C C . VAL A 1 303 ? 6.677 -15.356 -35.441 1.00 91.81 303 VAL A C 1
ATOM 2459 O O . VAL A 1 303 ? 5.556 -15.063 -35.026 1.00 91.81 303 VAL A O 1
ATOM 2462 N N . ALA A 1 304 ? 7.097 -16.617 -35.547 1.00 93.62 304 ALA A N 1
ATOM 2463 C CA . ALA A 1 304 ? 6.270 -17.753 -35.166 1.00 93.62 304 ALA A CA 1
ATOM 2464 C C . ALA A 1 304 ? 6.254 -17.934 -33.640 1.00 93.62 304 ALA A C 1
ATOM 2466 O O . ALA A 1 304 ? 7.301 -18.025 -33.001 1.00 93.62 304 ALA A O 1
ATOM 2467 N N . ILE A 1 305 ? 5.066 -18.042 -33.034 1.00 94.75 305 ILE A N 1
ATOM 2468 C CA . ILE A 1 305 ? 4.959 -18.290 -31.584 1.00 94.75 305 ILE A CA 1
ATOM 2469 C C . ILE A 1 305 ? 5.537 -19.658 -31.182 1.00 94.75 305 ILE A C 1
ATOM 2471 O O . ILE A 1 305 ? 6.060 -19.807 -30.077 1.00 94.75 305 ILE A O 1
ATOM 2475 N N . LYS A 1 306 ? 5.512 -20.634 -32.101 1.00 94.50 306 LYS A N 1
ATOM 2476 C CA . LYS A 1 306 ? 6.005 -22.003 -31.892 1.00 94.50 306 LYS A CA 1
ATOM 2477 C C . LYS A 1 306 ? 7.500 -22.092 -31.564 1.00 94.50 306 LYS A C 1
ATOM 2479 O O . LYS A 1 306 ? 7.905 -23.014 -30.863 1.00 94.50 306 LYS A O 1
ATOM 2484 N N . ASP A 1 307 ? 8.293 -21.113 -31.997 1.00 93.38 307 ASP A N 1
ATOM 2485 C CA . ASP A 1 307 ? 9.730 -21.030 -31.693 1.00 93.38 307 ASP A CA 1
ATOM 2486 C C . ASP A 1 307 ? 9.993 -20.761 -30.195 1.00 93.38 307 ASP A C 1
ATOM 2488 O O . ASP A 1 307 ? 11.077 -21.040 -29.684 1.00 93.38 307 ASP A O 1
ATOM 2492 N N . TYR A 1 308 ? 8.986 -20.236 -29.487 1.00 93.75 308 TYR A N 1
ATOM 2493 C CA . TYR A 1 308 ? 9.028 -19.873 -28.067 1.00 93.75 308 TYR A CA 1
ATOM 2494 C C . TYR A 1 308 ? 8.102 -20.741 -27.198 1.00 93.75 308 TYR A C 1
ATOM 2496 O O . TYR A 1 308 ? 8.360 -20.895 -26.005 1.00 93.75 308 TYR A O 1
ATOM 2504 N N . PHE A 1 309 ? 7.055 -21.317 -27.797 1.00 94.50 309 PHE A N 1
ATOM 2505 C CA . PHE A 1 309 ? 6.078 -22.216 -27.177 1.00 94.50 309 PHE A CA 1
ATOM 2506 C C . PHE A 1 309 ? 5.928 -23.486 -28.038 1.00 94.50 309 PHE A C 1
ATOM 2508 O O . PHE A 1 309 ? 5.020 -23.560 -28.873 1.00 94.50 309 PHE A O 1
ATOM 2515 N N . PRO A 1 310 ? 6.827 -24.483 -27.898 1.00 92.44 310 PRO A N 1
ATOM 2516 C CA . PRO A 1 310 ? 6.826 -25.693 -28.726 1.00 92.44 310 PRO A CA 1
ATOM 2517 C C . PRO A 1 310 ? 5.538 -26.526 -28.636 1.00 92.44 310 PRO A C 1
ATOM 2519 O O . PRO A 1 310 ? 5.232 -27.275 -29.563 1.00 92.44 310 PRO A O 1
ATOM 2522 N N . GLU A 1 311 ? 4.773 -26.376 -27.551 1.00 91.12 311 GLU A N 1
ATOM 2523 C CA . GLU A 1 311 ? 3.447 -26.968 -27.334 1.00 91.12 311 GLU A CA 1
ATOM 2524 C C . GLU A 1 311 ? 2.336 -26.384 -28.231 1.00 91.12 311 GLU A C 1
ATOM 2526 O O . GLU A 1 311 ? 1.188 -26.818 -28.165 1.00 91.12 311 GLU A O 1
ATOM 2531 N N . TYR A 1 312 ? 2.648 -25.386 -29.061 1.00 94.12 312 TYR A N 1
ATOM 2532 C CA . TYR A 1 312 ? 1.688 -24.751 -29.952 1.00 94.12 312 TYR A CA 1
ATOM 2533 C C . TYR A 1 312 ? 1.428 -25.573 -31.228 1.00 94.12 312 TYR A C 1
ATOM 2535 O O . TYR A 1 312 ? 2.320 -25.791 -32.055 1.00 94.12 312 TYR A O 1
ATOM 2543 N N . GLU A 1 313 ? 0.177 -25.997 -31.421 1.00 90.94 313 GLU A N 1
ATOM 2544 C CA . GLU A 1 313 ? -0.265 -26.836 -32.551 1.00 90.94 313 GLU A CA 1
ATOM 2545 C C . GLU A 1 313 ? -1.067 -26.086 -33.637 1.00 90.94 313 GLU A C 1
ATOM 2547 O O . GLU A 1 313 ? -1.416 -26.690 -34.649 1.00 90.94 313 GLU A O 1
ATOM 2552 N N . GLY A 1 314 ? -1.359 -24.792 -33.450 1.00 92.25 314 GLY A N 1
ATOM 2553 C CA . GLY A 1 314 ? -2.103 -23.968 -34.419 1.00 92.25 314 GLY A CA 1
ATOM 2554 C C . GLY A 1 314 ? -1.243 -23.386 -35.550 1.00 92.25 314 GLY A C 1
ATOM 2555 O O . GLY A 1 314 ? -0.042 -23.653 -35.642 1.00 92.25 314 GLY A O 1
ATOM 2556 N N . ASP A 1 315 ? -1.849 -22.548 -36.397 1.00 93.06 315 ASP A N 1
ATOM 2557 C CA . ASP A 1 315 ? -1.102 -21.759 -37.387 1.00 93.06 315 ASP A CA 1
ATOM 2558 C C . ASP A 1 315 ? -0.408 -20.551 -36.734 1.00 93.06 315 ASP A C 1
ATOM 2560 O O . ASP A 1 315 ? -1.051 -19.578 -36.340 1.00 93.06 315 ASP A O 1
ATOM 2564 N N . SER A 1 316 ? 0.928 -20.588 -36.698 1.00 92.69 316 SER A N 1
ATOM 2565 C CA . SER A 1 316 ? 1.795 -19.541 -36.138 1.00 92.69 316 SER A CA 1
ATOM 2566 C C . SER A 1 316 ? 1.601 -18.151 -36.750 1.00 92.69 316 SER A C 1
ATOM 2568 O O . SER A 1 316 ? 2.055 -17.178 -36.147 1.00 92.69 316 SER A O 1
ATOM 2570 N N . HIS A 1 317 ? 0.963 -18.051 -37.921 1.00 93.31 317 HIS A N 1
ATOM 2571 C CA . HIS A 1 317 ? 0.673 -16.799 -38.620 1.00 93.31 317 HIS A CA 1
ATOM 2572 C C . HIS A 1 317 ? -0.824 -16.417 -38.605 1.00 93.31 317 HIS A C 1
ATOM 2574 O O . HIS A 1 317 ? -1.190 -15.336 -39.075 1.00 93.31 317 HIS A O 1
ATOM 2580 N N . SER A 1 318 ? -1.686 -17.233 -37.987 1.00 95.31 318 SER A N 1
ATOM 2581 C CA . SER A 1 318 ? -3.090 -16.906 -37.717 1.00 95.31 318 SER A CA 1
ATOM 2582 C C . SER A 1 318 ? -3.219 -16.157 -36.391 1.00 95.31 318 SER A C 1
ATOM 2584 O O . SER A 1 318 ? -3.048 -16.723 -35.308 1.00 95.31 318 SER A O 1
ATOM 2586 N N . LEU A 1 319 ? -3.602 -14.874 -36.449 1.00 93.62 319 LEU A N 1
ATOM 2587 C CA . LEU A 1 319 ? -3.888 -14.088 -35.241 1.00 93.62 319 LEU A CA 1
ATOM 2588 C C . LEU A 1 319 ? -4.941 -14.780 -34.360 1.00 93.62 319 LEU A C 1
ATOM 2590 O O . LEU A 1 319 ? -4.803 -14.771 -33.140 1.00 93.62 319 LEU A O 1
ATOM 2594 N N . ALA A 1 320 ? -5.968 -15.391 -34.959 1.00 94.62 320 ALA A N 1
ATOM 2595 C CA . ALA A 1 320 ? -7.062 -16.023 -34.224 1.00 94.62 320 ALA A CA 1
ATOM 2596 C C . ALA A 1 320 ? -6.606 -17.281 -33.464 1.00 94.62 320 ALA A C 1
ATOM 2598 O O . ALA A 1 320 ? -6.985 -17.475 -32.306 1.00 94.62 320 ALA A O 1
ATOM 2599 N N . ASP A 1 321 ? -5.755 -18.110 -34.074 1.00 95.19 321 ASP A N 1
ATOM 2600 C CA . ASP A 1 321 ? -5.193 -19.309 -33.446 1.00 95.19 321 ASP A CA 1
ATOM 2601 C C . ASP A 1 321 ? -4.249 -18.931 -32.300 1.00 95.19 321 ASP A C 1
ATOM 2603 O O . ASP A 1 321 ? -4.325 -19.503 -31.211 1.00 95.19 321 ASP A O 1
ATOM 2607 N N . VAL A 1 322 ? -3.382 -17.937 -32.524 1.00 96.00 322 VAL A N 1
ATOM 2608 C CA . VAL A 1 322 ? -2.469 -17.398 -31.506 1.00 96.00 322 VAL A CA 1
ATOM 2609 C C . VAL A 1 322 ? -3.258 -16.790 -30.339 1.00 96.00 322 VAL A C 1
ATOM 2611 O O . VAL A 1 322 ? -3.017 -17.142 -29.186 1.00 96.00 322 VAL A O 1
ATOM 2614 N N . GLN A 1 323 ? -4.261 -15.949 -30.609 1.00 95.06 323 GLN A N 1
ATOM 2615 C CA . GLN A 1 323 ? -5.157 -15.382 -29.592 1.00 95.06 323 GLN A CA 1
ATOM 2616 C C . GLN A 1 323 ? -5.867 -16.466 -28.766 1.00 95.06 323 GLN A C 1
ATOM 2618 O O . GLN A 1 323 ? -5.890 -16.395 -27.533 1.00 95.06 323 GLN A O 1
ATOM 2623 N N . LYS A 1 324 ? -6.413 -17.492 -29.430 1.00 94.50 324 LYS A N 1
ATOM 2624 C CA . LYS A 1 324 ? -7.078 -18.635 -28.791 1.00 94.50 324 LYS A CA 1
ATOM 2625 C C . LYS A 1 324 ? -6.120 -19.414 -27.886 1.00 94.50 324 LYS A C 1
ATOM 2627 O O . LYS A 1 324 ? -6.488 -19.722 -26.754 1.00 94.50 324 LYS A O 1
ATOM 2632 N N . PHE A 1 325 ? -4.898 -19.682 -28.348 1.00 95.94 325 PHE A N 1
ATOM 2633 C CA . PHE A 1 325 ? -3.856 -20.333 -27.551 1.00 95.94 325 PHE A CA 1
ATOM 2634 C C . PHE A 1 325 ? -3.468 -19.511 -26.321 1.00 95.94 325 PHE A C 1
ATOM 2636 O O . PHE A 1 325 ? -3.463 -20.051 -25.220 1.00 95.94 325 PHE A O 1
ATOM 2643 N N . LEU A 1 326 ? -3.238 -18.199 -26.464 1.00 96.00 326 LEU A N 1
ATOM 2644 C CA . LEU A 1 326 ? -2.921 -17.329 -25.327 1.00 96.00 326 LEU A CA 1
ATOM 2645 C C . LEU A 1 326 ? -4.005 -17.408 -24.239 1.00 96.00 326 LEU A C 1
ATOM 2647 O O . LEU A 1 326 ? -3.691 -17.610 -23.066 1.00 96.00 326 LEU A O 1
ATOM 2651 N N . VAL A 1 327 ? -5.284 -17.310 -24.617 1.00 94.56 327 VAL A N 1
ATOM 2652 C CA . VAL A 1 327 ? -6.415 -17.447 -23.680 1.00 94.56 327 VAL A CA 1
ATOM 2653 C C . VAL A 1 327 ? -6.437 -18.825 -23.014 1.00 94.56 327 VAL A C 1
ATOM 2655 O O . VAL A 1 327 ? -6.708 -18.915 -21.815 1.00 94.56 327 VAL A O 1
ATOM 2658 N N . GLU A 1 328 ? -6.125 -19.886 -23.755 1.00 93.31 328 GLU A N 1
ATOM 2659 C CA . GLU A 1 328 ? -6.082 -21.254 -23.237 1.00 93.31 328 GLU A CA 1
ATOM 2660 C C . GLU A 1 328 ? -4.907 -21.474 -22.264 1.00 93.31 328 GLU A C 1
ATOM 2662 O O . GLU A 1 328 ? -5.084 -22.103 -21.220 1.00 93.31 328 GLU A O 1
ATOM 2667 N N . CYS A 1 329 ? -3.742 -20.866 -22.504 1.00 94.75 329 CYS A N 1
ATOM 2668 C CA . CYS A 1 329 ? -2.621 -20.867 -21.559 1.00 94.75 329 CYS A CA 1
ATOM 2669 C C . CYS A 1 329 ? -3.012 -20.233 -20.214 1.00 94.75 329 CYS A C 1
ATOM 2671 O O . CYS A 1 329 ? -2.774 -20.823 -19.159 1.00 94.75 329 CYS A O 1
ATOM 2673 N N . PHE A 1 330 ? -3.678 -19.071 -20.223 1.00 95.00 330 PHE A N 1
ATOM 2674 C CA . PHE A 1 330 ? -4.172 -18.448 -18.985 1.00 95.00 330 PHE A CA 1
ATOM 2675 C C . PHE A 1 330 ? -5.333 -19.229 -18.347 1.00 95.00 330 PHE A C 1
ATOM 2677 O O . PHE A 1 330 ? -5.419 -19.298 -17.119 1.00 95.00 330 PHE A O 1
ATOM 2684 N N . ARG A 1 331 ? -6.198 -19.874 -19.142 1.00 92.31 331 ARG A N 1
ATOM 2685 C CA . ARG A 1 331 ? -7.263 -20.764 -18.647 1.00 92.31 331 ARG A CA 1
ATOM 2686 C C . ARG A 1 331 ? -6.690 -21.964 -17.893 1.00 92.31 331 ARG A C 1
ATOM 2688 O O . ARG A 1 331 ? -7.132 -22.232 -16.777 1.00 92.31 331 ARG A O 1
ATOM 2695 N N . ASN A 1 332 ? -5.666 -22.620 -18.436 1.00 92.19 332 ASN A N 1
ATOM 2696 C CA . ASN A 1 332 ? -5.042 -23.798 -17.827 1.00 92.19 332 ASN A CA 1
ATOM 2697 C C . ASN A 1 332 ? -4.222 -23.501 -16.564 1.00 92.19 332 ASN A C 1
ATOM 2699 O O . ASN A 1 332 ? -3.969 -24.406 -15.773 1.00 92.19 332 ASN A O 1
ATOM 2703 N N . LYS A 1 333 ? -3.897 -22.232 -16.286 1.00 93.56 333 LYS A N 1
ATOM 2704 C CA . LYS A 1 333 ? -3.364 -21.816 -14.978 1.00 93.56 333 LYS A CA 1
ATOM 2705 C C . LYS A 1 333 ? -4.407 -21.810 -13.848 1.00 93.56 333 LYS A C 1
ATOM 2707 O O . LYS A 1 333 ? -4.038 -21.573 -12.699 1.00 93.56 333 LYS A O 1
ATOM 2712 N N . ARG A 1 334 ? -5.695 -22.058 -14.118 1.00 90.12 334 ARG A N 1
ATOM 2713 C CA . ARG A 1 334 ? -6.756 -22.119 -13.096 1.00 90.12 334 ARG A CA 1
ATOM 2714 C C . ARG A 1 334 ? -7.002 -23.544 -12.607 1.00 90.12 334 ARG A C 1
ATOM 2716 O O . ARG A 1 334 ? -7.245 -24.434 -13.415 1.00 90.12 334 ARG A O 1
ATOM 2723 N N . ARG A 1 335 ? -7.044 -23.731 -11.283 1.00 84.56 335 ARG A N 1
ATOM 2724 C CA . ARG A 1 335 ? -7.408 -25.013 -10.646 1.00 84.56 335 ARG A CA 1
ATOM 2725 C C . ARG A 1 335 ? -8.914 -25.280 -10.718 1.00 84.56 335 ARG A C 1
ATOM 2727 O O . ARG A 1 335 ? -9.327 -26.335 -11.188 1.00 84.56 335 ARG A O 1
ATOM 2734 N N . ASP A 1 336 ? -9.734 -24.295 -10.355 1.00 69.12 336 ASP A N 1
ATOM 2735 C CA . ASP A 1 336 ? -11.198 -24.395 -10.437 1.00 69.12 336 ASP A CA 1
ATOM 2736 C C . ASP A 1 336 ? -11.695 -24.071 -11.854 1.00 69.12 336 ASP A C 1
ATOM 2738 O O . ASP A 1 336 ? -12.200 -22.977 -12.135 1.00 69.12 336 ASP A O 1
ATOM 2742 N N . GLN A 1 337 ? -11.520 -25.023 -12.774 1.00 61.03 337 GLN A N 1
ATOM 2743 C CA . GLN A 1 337 ? -11.950 -24.887 -14.171 1.00 61.03 337 GLN A CA 1
ATOM 2744 C C . GLN A 1 337 ? -13.481 -24.951 -14.339 1.00 61.03 337 GLN A C 1
ATOM 2746 O O . GLN A 1 337 ? -14.027 -24.299 -15.224 1.00 61.03 337 GLN A O 1
ATOM 2751 N N . GLN A 1 338 ? -14.185 -25.700 -13.481 1.00 53.22 338 GLN A N 1
ATOM 2752 C CA . GLN A 1 338 ? -15.584 -26.098 -13.714 1.00 53.22 338 GLN A CA 1
ATOM 2753 C C . GLN A 1 338 ? -16.658 -25.106 -13.215 1.00 53.22 338 GLN A C 1
ATOM 2755 O O . GLN A 1 338 ? -17.814 -25.243 -13.600 1.00 53.22 338 GLN A O 1
ATOM 2760 N N . HIS A 1 339 ? -16.317 -24.110 -12.382 1.00 57.16 339 HIS A N 1
ATOM 2761 C CA . HIS A 1 339 ? -17.326 -23.310 -11.654 1.00 57.16 339 HIS A CA 1
ATOM 2762 C C . HIS A 1 339 ? -17.507 -21.839 -12.076 1.00 57.16 339 HIS A C 1
ATOM 2764 O O . HIS A 1 339 ? -18.525 -21.244 -11.727 1.00 57.16 339 HIS A O 1
ATOM 2770 N N . LYS A 1 340 ? -16.558 -21.220 -12.792 1.00 64.44 340 LYS A N 1
ATOM 2771 C CA . LYS A 1 340 ? -16.658 -19.811 -13.244 1.00 64.44 340 LYS A CA 1
ATOM 2772 C C . LYS A 1 340 ? -15.960 -19.641 -14.604 1.00 64.44 340 LYS A C 1
ATOM 2774 O O . LYS A 1 340 ? -14.809 -20.074 -14.702 1.00 64.44 340 LYS A O 1
ATOM 2779 N N . PRO A 1 341 ? -16.549 -18.988 -15.624 1.00 73.06 341 PRO A N 1
ATOM 2780 C CA . PRO A 1 341 ? -15.851 -18.705 -16.884 1.00 73.06 341 PRO A CA 1
ATOM 2781 C C . PRO A 1 341 ? -14.622 -17.804 -16.662 1.00 73.06 341 PRO A C 1
ATOM 2783 O O . PRO A 1 341 ? -14.491 -17.156 -15.624 1.00 73.06 341 PRO A O 1
ATOM 2786 N N . LEU A 1 342 ? -13.687 -17.779 -17.617 1.00 83.69 342 LEU A N 1
ATOM 2787 C CA . LEU A 1 342 ? -12.592 -16.802 -17.633 1.00 83.69 342 LEU A CA 1
ATOM 2788 C C . LEU A 1 342 ? -13.006 -15.616 -18.507 1.00 83.69 342 LEU A C 1
ATOM 2790 O O . LEU A 1 342 ? -12.914 -15.691 -19.734 1.00 83.69 342 LEU A O 1
ATOM 2794 N N . TYR A 1 343 ? -13.462 -14.538 -17.869 1.00 86.19 343 TYR A N 1
ATOM 2795 C CA . TYR A 1 343 ? -13.710 -13.264 -18.540 1.00 86.19 343 TYR A CA 1
ATOM 2796 C C . TYR A 1 343 ? -12.388 -12.711 -19.067 1.00 86.19 343 TYR A C 1
ATOM 2798 O O . TYR A 1 343 ? -11.439 -12.512 -18.304 1.00 86.19 343 TYR A O 1
ATOM 2806 N N . HIS A 1 344 ? -12.313 -12.503 -20.378 1.00 88.56 344 HIS A N 1
ATOM 2807 C CA . HIS A 1 344 ? -11.110 -12.032 -21.043 1.00 88.56 344 HIS A CA 1
ATOM 2808 C C . HIS A 1 344 ? -11.460 -11.121 -22.218 1.00 88.56 344 HIS A C 1
ATOM 2810 O O . HIS A 1 344 ? -12.493 -11.296 -22.862 1.00 88.56 344 HIS A O 1
ATOM 2816 N N . HIS A 1 345 ? -10.583 -10.160 -22.497 1.00 85.94 345 HIS A N 1
ATOM 2817 C CA . HIS A 1 345 ? -10.716 -9.234 -23.614 1.00 85.94 345 HIS A CA 1
ATOM 2818 C C . HIS A 1 345 ? -9.348 -8.971 -24.244 1.00 85.94 345 HIS A C 1
ATOM 2820 O O . HIS A 1 345 ? -8.375 -8.689 -23.541 1.00 85.94 345 HIS A O 1
ATOM 2826 N N . PHE A 1 346 ? -9.286 -9.009 -25.572 1.00 87.62 346 PHE A N 1
ATOM 2827 C CA . PHE A 1 346 ? -8.156 -8.474 -26.326 1.00 87.62 346 PHE A CA 1
ATOM 2828 C C . PHE A 1 346 ? -8.240 -6.951 -26.311 1.00 87.62 346 PHE A C 1
ATOM 2830 O O . PHE A 1 346 ? -9.317 -6.394 -26.510 1.00 87.62 346 PHE A O 1
ATOM 2837 N N . THR A 1 347 ? -7.147 -6.267 -25.993 1.00 88.31 347 THR A N 1
ATOM 2838 C CA . THR A 1 347 ? -7.124 -4.803 -25.893 1.00 88.31 347 THR A CA 1
ATOM 2839 C C . THR A 1 347 ? -5.901 -4.181 -26.553 1.00 88.31 347 THR A C 1
ATOM 2841 O O . THR A 1 347 ? -4.858 -4.814 -26.736 1.00 88.31 347 THR A O 1
ATOM 2844 N N . THR A 1 348 ? -6.048 -2.900 -26.870 1.00 87.12 348 THR A N 1
ATOM 2845 C CA . THR A 1 348 ? -4.991 -1.974 -27.264 1.00 87.12 348 THR A CA 1
ATOM 2846 C C . THR A 1 348 ? -5.172 -0.724 -26.414 1.00 87.12 348 THR A C 1
ATOM 2848 O O . THR A 1 348 ? -5.942 0.170 -26.754 1.00 87.12 348 THR A O 1
ATOM 2851 N N . ALA A 1 349 ? -4.484 -0.655 -25.270 1.00 82.12 349 ALA A N 1
ATOM 2852 C CA . ALA A 1 349 ? -4.666 0.415 -24.282 1.00 82.12 349 ALA A CA 1
ATOM 2853 C C . ALA A 1 349 ? -4.299 1.828 -24.782 1.00 82.12 349 ALA A C 1
ATOM 2855 O O . ALA A 1 349 ? -4.587 2.806 -24.099 1.00 82.12 349 ALA A O 1
ATOM 2856 N N . ILE A 1 350 ? -3.682 1.961 -25.959 1.00 81.81 350 ILE A N 1
ATOM 2857 C CA . ILE A 1 350 ? -3.439 3.255 -26.619 1.00 81.81 350 ILE A CA 1
ATOM 2858 C C . ILE A 1 350 ? -4.591 3.694 -27.539 1.00 81.81 350 ILE A C 1
ATOM 2860 O O . ILE A 1 350 ? -4.607 4.838 -27.968 1.00 81.81 350 ILE A O 1
ATOM 2864 N N . ASN A 1 351 ? -5.566 2.826 -27.825 1.00 79.31 351 ASN A N 1
ATOM 2865 C CA . ASN A 1 351 ? -6.699 3.118 -28.701 1.00 79.31 351 ASN A CA 1
ATOM 2866 C C . ASN A 1 351 ? -7.973 3.331 -27.865 1.00 79.31 351 ASN A C 1
ATOM 2868 O O . ASN A 1 351 ? -8.548 2.385 -27.321 1.00 79.31 351 ASN A O 1
ATOM 2872 N N . THR A 1 352 ? -8.425 4.584 -27.787 1.00 73.56 352 THR A N 1
ATOM 2873 C CA . THR A 1 352 ? -9.609 4.989 -27.012 1.00 73.56 352 THR A CA 1
ATOM 2874 C C . THR A 1 352 ? -10.878 4.302 -27.515 1.00 73.56 352 THR A C 1
ATOM 2876 O O . THR A 1 352 ? -11.702 3.864 -26.713 1.00 73.56 352 THR A O 1
ATOM 2879 N N . GLU A 1 353 ? -11.021 4.128 -28.833 1.00 67.25 353 GLU A N 1
ATOM 2880 C CA . GLU A 1 353 ? -12.148 3.393 -29.405 1.00 67.25 353 GLU A CA 1
ATOM 2881 C C . GLU A 1 353 ? -12.104 1.908 -29.053 1.00 67.25 353 GLU A C 1
ATOM 2883 O O . GLU A 1 353 ? -13.149 1.363 -28.734 1.00 67.25 353 GLU A O 1
ATOM 2888 N N . ASN A 1 354 ? -10.943 1.246 -29.014 1.00 69.94 354 ASN A N 1
ATOM 2889 C CA . ASN A 1 354 ? -10.880 -0.162 -28.599 1.00 69.94 354 ASN A CA 1
ATOM 2890 C C . ASN A 1 354 ? -11.341 -0.359 -27.140 1.00 69.94 354 ASN A C 1
ATOM 2892 O O . ASN A 1 354 ? -12.121 -1.269 -26.857 1.00 69.94 354 ASN A O 1
ATOM 2896 N N . ILE A 1 355 ? -10.929 0.527 -26.228 1.00 66.56 355 ILE A N 1
ATOM 2897 C CA . ILE A 1 355 ? -11.354 0.481 -24.819 1.00 66.56 355 ILE A CA 1
ATOM 2898 C C . ILE A 1 355 ? -12.865 0.751 -24.664 1.00 66.56 355 ILE A C 1
ATOM 2900 O O . ILE A 1 355 ? -13.513 0.142 -23.811 1.00 66.56 355 ILE A O 1
ATOM 2904 N N . LEU A 1 356 ? -13.452 1.594 -25.520 1.00 58.53 356 LEU A N 1
ATOM 2905 C CA . LEU A 1 356 ? -14.897 1.871 -25.551 1.00 58.53 356 LEU A CA 1
ATOM 2906 C C . LEU A 1 356 ? -15.721 0.825 -26.334 1.00 58.53 356 LEU A C 1
ATOM 2908 O O . LEU A 1 356 ? -16.908 0.643 -26.056 1.00 58.53 356 LEU A O 1
ATOM 2912 N N . GLN A 1 357 ? -15.116 0.155 -27.318 1.00 49.31 357 GLN A N 1
ATOM 2913 C CA . GLN A 1 357 ? -15.780 -0.632 -28.365 1.00 49.31 357 GLN A CA 1
ATOM 2914 C C . GLN A 1 357 ? -15.168 -2.028 -28.567 1.00 49.31 357 GLN A C 1
ATOM 2916 O O . GLN A 1 357 ? -15.078 -2.513 -29.697 1.00 49.31 357 GLN A O 1
ATOM 2921 N N . ASN A 1 358 ? -14.790 -2.728 -27.499 1.00 47.53 358 ASN A N 1
ATOM 2922 C CA . ASN A 1 358 ? -14.561 -4.171 -27.598 1.00 47.53 358 ASN A CA 1
ATOM 2923 C C . ASN A 1 358 ? -15.901 -4.880 -27.880 1.00 47.53 358 ASN A C 1
ATOM 2925 O O . ASN A 1 358 ? -16.676 -5.196 -26.976 1.00 47.53 358 ASN A O 1
ATOM 2929 N N . ARG A 1 359 ? -16.193 -5.026 -29.178 1.00 34.53 359 ARG A N 1
ATOM 2930 C CA . ARG A 1 359 ? -17.457 -5.483 -29.765 1.00 34.53 359 ARG A CA 1
ATOM 2931 C C . ARG A 1 359 ? -17.455 -7.004 -29.931 1.00 34.53 359 ARG A C 1
ATOM 2933 O O . ARG A 1 359 ? -16.878 -7.507 -30.887 1.00 34.53 359 ARG A O 1
ATOM 2940 N N . GLU A 1 360 ? -18.208 -7.707 -29.090 1.00 34.56 360 GLU A N 1
ATOM 2941 C CA . GLU A 1 360 ? -18.780 -9.011 -29.452 1.00 34.56 360 GLU A CA 1
ATOM 2942 C C . GLU A 1 360 ? -20.318 -8.876 -29.475 1.00 34.56 360 GLU A C 1
ATOM 2944 O O . GLU A 1 360 ? -20.942 -8.808 -28.407 1.00 34.56 360 GLU A O 1
ATOM 2949 N N . PRO A 1 361 ? -20.958 -8.717 -30.657 1.00 32.97 361 PRO A N 1
ATOM 2950 C CA . PRO A 1 361 ? -22.335 -8.216 -30.751 1.00 32.97 361 PRO A CA 1
ATOM 2951 C C . PRO A 1 361 ? -23.455 -9.140 -30.250 1.00 32.97 361 PRO A C 1
ATOM 2953 O O . PRO A 1 361 ? -24.621 -8.793 -30.441 1.00 32.97 361 PRO A O 1
ATOM 2956 N N . ARG A 1 362 ? -23.158 -10.328 -29.696 1.00 31.47 362 ARG A N 1
ATOM 2957 C CA . ARG A 1 362 ? -24.188 -11.356 -29.431 1.00 31.47 362 ARG A CA 1
ATOM 2958 C C . ARG A 1 362 ? -24.282 -11.942 -28.022 1.00 31.47 362 ARG A C 1
ATOM 2960 O O . ARG A 1 362 ? -25.201 -12.724 -27.811 1.00 31.47 362 ARG A O 1
ATOM 2967 N N . ASN A 1 363 ? -23.432 -11.564 -27.060 1.00 34.12 363 ASN A N 1
ATOM 2968 C CA . ASN A 1 363 ? -23.679 -11.892 -25.636 1.00 34.12 363 ASN A CA 1
ATOM 2969 C C . ASN A 1 363 ? -22.961 -11.002 -24.593 1.00 34.12 363 ASN A C 1
ATOM 2971 O O . ASN A 1 363 ? -23.000 -11.306 -23.403 1.00 34.12 363 ASN A O 1
ATOM 2975 N N . THR A 1 364 ? -22.313 -9.900 -24.991 1.00 32.81 364 THR A N 1
ATOM 2976 C CA . THR A 1 364 ? -21.529 -9.045 -24.073 1.00 32.81 364 THR A CA 1
ATOM 2977 C C . THR A 1 364 ? -21.811 -7.560 -24.288 1.00 32.81 364 THR A C 1
ATOM 2979 O O . THR A 1 364 ? -21.275 -6.937 -25.205 1.00 32.81 364 THR A O 1
ATOM 2982 N N . ALA A 1 365 ? -22.638 -6.969 -23.425 1.00 30.38 365 ALA A N 1
ATOM 2983 C CA . ALA A 1 365 ? -22.901 -5.532 -23.431 1.00 30.38 365 ALA A CA 1
ATOM 2984 C C . ALA A 1 365 ? -21.743 -4.770 -22.762 1.00 30.38 365 ALA A C 1
ATOM 2986 O O . ALA A 1 365 ? -21.600 -4.894 -21.556 1.00 30.38 365 ALA A O 1
ATOM 2987 N N . ARG A 1 366 ? -20.967 -3.998 -23.555 1.00 43.97 366 ARG A N 1
ATOM 2988 C CA . ARG A 1 366 ? -19.933 -2.984 -23.190 1.00 43.97 366 ARG A CA 1
ATOM 2989 C C . ARG A 1 366 ? -18.915 -3.376 -22.106 1.00 43.97 366 ARG A C 1
ATOM 2991 O O . ARG A 1 366 ? -19.290 -3.707 -20.999 1.00 43.97 366 ARG A O 1
ATOM 2998 N N . VAL A 1 367 ? -17.616 -3.155 -22.328 1.00 42.75 367 VAL A N 1
ATOM 2999 C CA . VAL A 1 367 ? -16.533 -3.489 -21.362 1.00 42.75 367 VAL A CA 1
ATOM 3000 C C . VAL A 1 367 ? -16.856 -3.123 -19.899 1.00 42.75 367 VAL A C 1
ATOM 3002 O O . VAL A 1 367 ? -16.752 -3.971 -19.021 1.00 42.75 367 VAL A O 1
ATOM 3005 N N . LEU A 1 368 ? -17.321 -1.897 -19.634 1.00 46.84 368 LEU A N 1
ATOM 3006 C CA . LEU A 1 368 ? -17.645 -1.416 -18.280 1.00 46.84 368 LEU A CA 1
ATOM 3007 C C . LEU A 1 368 ? -19.010 -1.895 -17.736 1.00 46.84 368 LEU A C 1
ATOM 3009 O O . LEU A 1 368 ? -19.267 -1.759 -16.547 1.00 46.84 368 LEU A O 1
ATOM 3013 N N . GLU A 1 369 ? -19.877 -2.463 -18.576 1.00 46.38 369 GLU A N 1
ATOM 3014 C CA . GLU A 1 369 ? -21.126 -3.133 -18.178 1.00 46.38 369 GLU A CA 1
ATOM 3015 C C . GLU A 1 369 ? -20.924 -4.667 -18.062 1.00 46.38 369 GLU A C 1
ATOM 3017 O O . GLU A 1 369 ? -21.575 -5.294 -17.236 1.00 46.38 369 GLU A O 1
ATOM 3022 N N . VAL A 1 370 ? -19.947 -5.269 -18.763 1.00 40.88 370 VAL A N 1
ATOM 3023 C CA . VAL A 1 370 ? -19.493 -6.664 -18.548 1.00 40.88 370 VAL A CA 1
ATOM 3024 C C . VAL A 1 370 ? -18.779 -6.823 -17.204 1.00 40.88 370 VAL A C 1
ATOM 3026 O O . VAL A 1 370 ? -18.987 -7.818 -16.514 1.00 40.88 370 VAL A O 1
ATOM 3029 N N . VAL A 1 371 ? -17.950 -5.849 -16.802 1.00 45.97 371 VAL A N 1
ATOM 3030 C CA . VAL A 1 371 ? -17.290 -5.877 -15.480 1.00 45.97 371 VAL A CA 1
ATOM 3031 C C . VAL A 1 371 ? -18.337 -5.804 -14.350 1.00 45.97 371 VAL A C 1
ATOM 3033 O O . VAL A 1 371 ? -18.110 -6.348 -13.270 1.00 45.97 371 VAL A O 1
ATOM 3036 N N . PHE A 1 372 ? -19.506 -5.196 -14.606 1.00 48.84 372 PHE A N 1
ATOM 3037 C CA . PHE A 1 372 ? -20.583 -5.008 -13.629 1.00 48.84 372 PHE A CA 1
ATOM 3038 C C . PHE A 1 372 ? -21.937 -5.469 -14.163 1.00 48.84 372 PHE A C 1
ATOM 3040 O O . PHE A 1 372 ? -22.771 -4.657 -14.564 1.00 48.84 372 PHE A O 1
ATOM 3047 N N . ASP A 1 373 ? -22.171 -6.780 -14.071 1.00 40.56 373 ASP A N 1
ATOM 3048 C CA . ASP A 1 373 ? -23.488 -7.396 -14.232 1.00 40.56 373 ASP A CA 1
ATOM 3049 C C . ASP A 1 373 ? -24.485 -6.805 -13.212 1.00 40.56 373 ASP A C 1
ATOM 3051 O O . ASP A 1 373 ? -24.625 -7.239 -12.061 1.00 40.56 373 ASP A O 1
ATOM 3055 N N . PHE A 1 374 ? -25.165 -5.749 -13.658 1.00 37.34 374 PHE A N 1
ATOM 3056 C CA . PHE A 1 374 ? -26.094 -4.941 -12.875 1.00 37.34 374 PHE A CA 1
ATOM 3057 C C . PHE A 1 374 ? -27.369 -5.709 -12.485 1.00 37.34 374 PHE A C 1
ATOM 3059 O O . PHE A 1 374 ? -28.048 -5.321 -11.530 1.00 37.34 374 PHE A O 1
ATOM 3066 N N . GLU A 1 375 ? -27.690 -6.800 -13.187 1.00 35.00 375 GLU A N 1
ATOM 3067 C CA . GLU A 1 375 ? -28.785 -7.705 -12.834 1.00 35.00 375 GLU A CA 1
ATOM 3068 C C . GLU A 1 375 ? -28.379 -8.605 -11.662 1.00 35.00 375 GLU A C 1
ATOM 3070 O O . GLU A 1 375 ? -29.108 -8.691 -10.671 1.00 35.00 375 GLU A O 1
ATOM 3075 N N . ASN A 1 376 ? -27.203 -9.238 -11.720 1.00 37.53 376 ASN A N 1
ATOM 3076 C CA . ASN A 1 376 ? -26.727 -10.095 -10.631 1.00 37.53 376 ASN A CA 1
ATOM 3077 C C . ASN A 1 376 ? -26.338 -9.310 -9.369 1.00 37.53 376 ASN A C 1
ATOM 3079 O O . ASN A 1 376 ? -26.549 -9.822 -8.266 1.00 37.53 376 ASN A O 1
ATOM 3083 N N . TYR A 1 377 ? -25.863 -8.062 -9.480 1.00 38.84 377 TYR A N 1
ATOM 3084 C CA . TYR A 1 377 ? -25.669 -7.202 -8.301 1.00 38.84 377 TYR A CA 1
ATOM 3085 C C . TYR A 1 377 ? -26.999 -6.852 -7.606 1.00 38.84 377 TYR A C 1
ATOM 3087 O O . TYR A 1 377 ? -27.043 -6.756 -6.379 1.00 38.84 377 TYR A O 1
ATOM 3095 N N . LYS A 1 378 ? -28.101 -6.705 -8.359 1.00 33.69 378 LYS A N 1
ATOM 3096 C CA . LYS A 1 378 ? -29.445 -6.534 -7.779 1.00 33.69 378 LYS A CA 1
ATOM 3097 C C . LYS A 1 378 ? -29.975 -7.818 -7.134 1.00 33.69 378 LYS A C 1
ATOM 3099 O O . LYS A 1 378 ? -30.535 -7.745 -6.048 1.00 33.69 378 LYS A O 1
ATOM 3104 N N . LYS A 1 379 ? -29.796 -8.977 -7.778 1.00 33.97 379 LYS A N 1
ATOM 3105 C CA . LYS A 1 379 ? -30.371 -10.264 -7.331 1.00 33.97 379 LYS A CA 1
ATOM 3106 C C . LYS A 1 379 ? -29.713 -10.852 -6.074 1.00 33.97 379 LYS A C 1
ATOM 3108 O O . LYS A 1 379 ? -30.369 -11.591 -5.353 1.00 33.97 379 LYS A O 1
ATOM 3113 N N . ASN A 1 380 ? -28.448 -10.527 -5.794 1.00 32.81 380 ASN A N 1
ATOM 3114 C CA . ASN A 1 380 ? -27.670 -11.139 -4.703 1.00 32.81 380 ASN A CA 1
ATOM 3115 C C . ASN A 1 380 ? -27.511 -10.250 -3.452 1.00 32.81 380 ASN A C 1
ATOM 3117 O O . ASN A 1 380 ? -26.551 -10.406 -2.695 1.00 32.81 380 ASN A O 1
ATOM 3121 N N . LYS A 1 381 ? -28.424 -9.299 -3.222 1.00 32.62 381 LYS A N 1
ATOM 3122 C CA . LYS A 1 381 ? -28.379 -8.395 -2.064 1.00 32.62 381 LYS A CA 1
ATOM 3123 C C . LYS A 1 381 ? -29.517 -8.719 -1.087 1.00 32.62 381 LYS A C 1
ATOM 3125 O O . LYS A 1 381 ? -30.661 -8.752 -1.530 1.00 32.62 381 LYS A O 1
ATOM 3130 N N . PRO A 1 382 ? -29.252 -8.915 0.220 1.00 27.56 382 PRO A N 1
ATOM 3131 C CA . PRO A 1 382 ? -30.319 -9.020 1.210 1.00 27.56 382 PRO A CA 1
ATOM 3132 C C . PRO A 1 382 ? -31.170 -7.748 1.211 1.00 27.56 382 PRO A C 1
ATOM 3134 O O . PRO A 1 382 ? -30.622 -6.641 1.190 1.00 27.56 382 PRO A O 1
ATOM 3137 N N . GLU A 1 383 ? -32.491 -7.908 1.250 1.00 26.33 383 GLU A N 1
ATOM 3138 C CA . GLU A 1 383 ? -33.438 -6.794 1.267 1.00 26.33 383 GLU A CA 1
ATOM 3139 C C . GLU A 1 383 ? -33.258 -5.963 2.546 1.00 26.33 383 GLU A C 1
ATOM 3141 O O . GLU A 1 383 ? -33.600 -6.379 3.654 1.00 26.33 383 GLU A O 1
ATOM 3146 N N . ALA A 1 384 ? -32.698 -4.763 2.393 1.00 28.00 384 ALA A N 1
ATOM 3147 C CA . ALA A 1 384 ? -32.775 -3.729 3.412 1.00 28.00 384 ALA A CA 1
ATOM 3148 C C . ALA A 1 384 ? -34.107 -3.005 3.205 1.00 28.00 384 ALA A C 1
ATOM 3150 O O . ALA A 1 384 ? -34.262 -2.320 2.198 1.00 28.00 384 ALA A O 1
ATOM 3151 N N . ALA A 1 385 ? -35.052 -3.221 4.124 1.00 27.42 385 ALA A N 1
ATOM 3152 C CA . ALA A 1 385 ? -36.444 -2.798 3.985 1.00 27.42 385 ALA A CA 1
ATOM 3153 C C . ALA A 1 385 ? -36.598 -1.321 3.585 1.00 27.42 385 ALA A C 1
ATOM 3155 O O . ALA A 1 385 ? -35.919 -0.446 4.133 1.00 27.42 385 ALA A O 1
ATOM 3156 N N . ASP A 1 386 ? -37.530 -1.067 2.664 1.00 25.89 386 ASP A N 1
ATOM 3157 C CA . ASP A 1 386 ? -37.907 0.280 2.253 1.00 25.89 386 ASP A CA 1
ATOM 3158 C C . ASP A 1 386 ? -38.376 1.123 3.443 1.00 25.89 386 ASP A C 1
ATOM 3160 O O . ASP A 1 386 ? -39.105 0.660 4.325 1.00 25.89 386 ASP A O 1
ATOM 3164 N N . PHE A 1 387 ? -38.010 2.402 3.415 1.00 26.31 387 PHE A N 1
ATOM 3165 C CA . PHE A 1 387 ? -38.702 3.431 4.178 1.00 26.31 387 PHE A CA 1
ATOM 3166 C C . PHE A 1 387 ? -38.977 4.616 3.256 1.00 26.31 387 PHE A C 1
ATOM 3168 O O . PHE A 1 387 ? -38.093 5.422 2.966 1.00 26.31 387 PHE A O 1
ATOM 3175 N N . ASP A 1 388 ? -40.211 4.668 2.760 1.00 25.48 388 ASP A N 1
ATOM 3176 C CA . ASP A 1 388 ? -40.721 5.771 1.954 1.00 25.48 388 ASP A CA 1
ATOM 3177 C C . ASP A 1 388 ? -40.969 7.018 2.820 1.00 25.48 388 ASP A C 1
ATOM 3179 O O . ASP A 1 388 ? -41.489 6.936 3.935 1.00 25.48 388 ASP A O 1
ATOM 3183 N N . SER A 1 389 ? -40.610 8.179 2.275 1.00 26.61 389 SER A N 1
ATOM 3184 C CA . SER A 1 389 ? -41.101 9.495 2.690 1.00 26.61 389 SER A CA 1
ATOM 3185 C C . SER A 1 389 ? -40.713 10.518 1.615 1.00 26.61 389 SER A C 1
ATOM 3187 O O . SER A 1 389 ? -39.577 11.001 1.586 1.00 26.61 389 SER A O 1
ATOM 3189 N N . GLY A 1 390 ? -41.626 10.806 0.689 1.00 22.89 390 GLY A N 1
ATOM 3190 C CA . GLY A 1 390 ? -41.332 11.626 -0.489 1.00 22.89 390 GLY A CA 1
ATOM 3191 C C . GLY A 1 390 ? -41.423 13.152 -0.316 1.00 22.89 390 GLY A C 1
ATOM 3192 O O . GLY A 1 390 ? -41.987 13.667 0.646 1.00 22.89 390 GLY A O 1
ATOM 3193 N N . ASN A 1 391 ? -40.985 13.834 -1.384 1.00 24.77 391 ASN A N 1
ATOM 3194 C CA . ASN A 1 391 ? -41.271 15.226 -1.777 1.00 24.77 391 ASN A CA 1
ATOM 3195 C C . ASN A 1 391 ? -40.695 16.407 -0.954 1.00 24.77 391 ASN A C 1
ATOM 3197 O O . ASN A 1 391 ? -40.428 16.277 0.238 1.00 24.77 391 ASN A O 1
ATOM 3201 N N . PRO A 1 392 ? -40.613 17.619 -1.558 1.00 29.33 392 PRO A N 1
ATOM 3202 C CA . PRO A 1 392 ? -40.612 17.953 -2.993 1.00 29.33 392 PRO A CA 1
ATOM 3203 C C . PRO A 1 392 ? -39.369 18.765 -3.424 1.00 29.33 392 PRO A C 1
ATOM 3205 O O . PRO A 1 392 ? -38.541 19.174 -2.610 1.00 29.33 392 PRO A O 1
ATOM 3208 N N . ALA A 1 393 ? -39.249 19.038 -4.725 1.00 23.22 393 ALA A N 1
ATOM 3209 C CA . ALA A 1 393 ? -38.237 19.954 -5.251 1.00 23.22 393 ALA A CA 1
ATOM 3210 C C . ALA A 1 393 ? -38.538 21.423 -4.888 1.00 23.22 393 ALA A C 1
ATOM 3212 O O . ALA A 1 393 ? -39.687 21.859 -4.942 1.00 23.22 393 ALA A O 1
ATOM 3213 N N . LEU A 1 394 ? -37.487 22.203 -4.617 1.00 23.38 394 LEU A N 1
ATOM 3214 C CA . LEU A 1 394 ? -37.529 23.667 -4.597 1.00 23.38 394 LEU A CA 1
ATOM 3215 C C . LEU A 1 394 ? -36.354 24.222 -5.405 1.00 23.38 394 LEU A C 1
ATOM 3217 O O . LEU A 1 394 ? -35.195 24.109 -5.012 1.00 23.38 394 LEU A O 1
ATOM 3221 N N . SER A 1 395 ? -36.669 24.829 -6.545 1.00 22.22 395 SER A N 1
ATOM 3222 C CA . SER A 1 395 ? -35.736 25.628 -7.334 1.00 22.22 395 SER A CA 1
ATOM 3223 C C . SER A 1 395 ? -35.573 27.015 -6.717 1.00 22.22 395 SER A C 1
ATOM 3225 O O . SER A 1 395 ? -36.576 27.698 -6.515 1.00 22.22 395 SER A O 1
ATOM 3227 N N . LEU A 1 396 ? -34.339 27.484 -6.525 1.00 23.62 396 LEU A N 1
ATOM 3228 C CA . LEU A 1 396 ? -34.066 28.915 -6.385 1.00 23.62 396 LEU A CA 1
ATOM 3229 C C . LEU A 1 396 ? -32.693 29.268 -6.966 1.00 23.62 396 LEU A C 1
ATOM 3231 O O . LEU A 1 396 ? -31.665 28.731 -6.562 1.00 23.62 396 LEU A O 1
ATOM 3235 N N . SER A 1 397 ? -32.700 30.179 -7.933 1.00 21.17 397 SER A N 1
ATOM 3236 C CA . SER A 1 397 ? -31.517 30.804 -8.520 1.00 21.17 397 SER A CA 1
ATOM 3237 C C . SER A 1 397 ? -30.993 31.930 -7.626 1.00 21.17 397 SER A C 1
ATOM 3239 O O . SER A 1 397 ? -31.784 32.746 -7.157 1.00 21.17 397 SER A O 1
ATOM 3241 N N . GLY A 1 398 ? -29.674 32.050 -7.472 1.00 23.19 398 GLY A N 1
ATOM 3242 C CA . GLY A 1 398 ? -29.058 33.189 -6.787 1.00 23.19 398 GLY A CA 1
ATOM 3243 C C . GLY A 1 398 ? -27.547 33.226 -6.987 1.00 23.19 398 GLY A C 1
ATOM 3244 O O . GLY A 1 398 ? -26.831 32.430 -6.390 1.00 23.19 398 GLY A O 1
ATOM 3245 N N . ALA A 1 399 ? -27.066 34.143 -7.829 1.00 20.84 399 ALA A N 1
ATOM 3246 C CA . ALA A 1 399 ? -25.643 34.334 -8.098 1.00 20.84 399 ALA A CA 1
ATOM 3247 C C . ALA A 1 399 ? -25.170 35.710 -7.598 1.00 20.84 399 ALA A C 1
ATOM 3249 O O . ALA A 1 399 ? -25.624 36.738 -8.090 1.00 20.84 399 ALA A O 1
ATOM 3250 N N . ALA A 1 400 ? -24.234 35.701 -6.648 1.00 22.41 400 ALA A N 1
ATOM 3251 C CA . ALA A 1 400 ? -23.360 36.810 -6.258 1.00 22.41 400 ALA A CA 1
ATOM 3252 C C . ALA A 1 400 ? -22.123 36.167 -5.599 1.00 22.41 400 ALA A C 1
ATOM 3254 O O . ALA A 1 400 ? -22.262 35.382 -4.667 1.00 22.41 400 ALA A O 1
ATOM 3255 N N . GLN A 1 401 ? -20.938 36.231 -6.207 1.00 21.61 401 GLN A N 1
ATOM 3256 C CA . GLN A 1 401 ? -19.989 37.347 -6.087 1.00 21.61 401 GLN A CA 1
ATOM 3257 C C . GLN A 1 401 ? -19.521 37.612 -4.645 1.00 21.61 401 GLN A C 1
ATOM 3259 O O . GLN A 1 401 ? -20.124 38.380 -3.904 1.00 21.61 401 GLN A O 1
ATOM 3264 N N . ALA A 1 402 ? -18.370 37.028 -4.314 1.00 21.64 402 ALA A N 1
ATOM 3265 C CA . ALA A 1 402 ? -17.396 37.555 -3.364 1.00 21.64 402 ALA A CA 1
ATOM 3266 C C . ALA A 1 402 ? -16.009 37.296 -3.977 1.00 21.64 402 ALA A C 1
ATOM 3268 O O . ALA A 1 402 ? -15.764 36.188 -4.461 1.00 21.64 402 ALA A O 1
ATOM 3269 N N . THR A 1 403 ? -15.147 38.311 -4.042 1.00 21.75 403 THR A N 1
ATOM 3270 C CA . THR A 1 403 ? -13.856 38.247 -4.748 1.00 21.75 403 THR A CA 1
ATOM 3271 C C . THR A 1 403 ? -12.662 38.264 -3.785 1.00 21.75 403 THR A C 1
ATOM 3273 O O . THR A 1 403 ? -12.810 38.548 -2.601 1.00 21.75 403 THR A O 1
ATOM 3276 N N . ASP A 1 404 ? -11.488 37.950 -4.337 1.00 21.75 404 ASP A N 1
ATOM 3277 C CA . ASP A 1 404 ? -10.147 38.361 -3.894 1.00 21.75 404 ASP A CA 1
ATOM 3278 C C . ASP A 1 404 ? -9.668 38.041 -2.465 1.00 21.75 404 ASP A C 1
ATOM 3280 O O . ASP A 1 404 ? -9.938 38.760 -1.508 1.00 21.75 404 ASP A O 1
ATOM 3284 N N . ALA A 1 405 ? -8.759 37.059 -2.377 1.00 21.80 405 ALA A N 1
ATOM 3285 C CA . ALA A 1 405 ? -7.626 37.081 -1.440 1.00 21.80 405 ALA A CA 1
ATOM 3286 C C . ALA A 1 405 ? -6.493 36.125 -1.890 1.00 21.80 405 ALA A C 1
ATOM 3288 O O . ALA A 1 405 ? -6.231 35.110 -1.246 1.00 21.80 405 ALA A O 1
ATOM 3289 N N . VAL A 1 406 ? -5.807 36.426 -3.002 1.00 24.50 406 VAL A N 1
ATOM 3290 C CA . VAL A 1 406 ? -4.594 35.688 -3.421 1.00 24.50 406 VAL A CA 1
ATOM 3291 C C . VAL A 1 406 ? -3.338 36.495 -3.099 1.00 24.50 406 VAL A C 1
ATOM 3293 O O . VAL A 1 406 ? -3.020 37.452 -3.796 1.00 24.50 406 VAL A O 1
ATOM 3296 N N . SER A 1 407 ? -2.641 36.099 -2.032 1.00 21.31 407 SER A N 1
ATOM 3297 C CA . SER A 1 407 ? -1.201 36.270 -1.727 1.00 21.31 407 SER A CA 1
ATOM 3298 C C . SER A 1 407 ? -1.002 36.003 -0.216 1.00 21.31 407 SER A C 1
ATOM 3300 O O . SER A 1 407 ? -1.960 36.088 0.545 1.00 21.31 407 SER A O 1
ATOM 3302 N N . THR A 1 408 ? 0.156 35.611 0.320 1.00 22.70 408 THR A N 1
ATOM 3303 C CA . THR A 1 408 ? 1.532 35.490 -0.195 1.00 22.70 408 THR A CA 1
ATOM 3304 C C . THR A 1 408 ? 2.158 34.157 0.255 1.00 22.70 408 THR A C 1
ATOM 3306 O O . THR A 1 408 ? 1.914 33.731 1.385 1.00 22.70 408 THR A O 1
ATOM 3309 N N . LYS A 1 409 ? 3.012 33.523 -0.575 1.00 25.61 409 LYS A N 1
ATOM 3310 C CA . LYS A 1 409 ? 4.076 32.599 -0.103 1.00 25.61 409 LYS A CA 1
ATOM 3311 C C . LYS A 1 409 ? 5.139 32.215 -1.151 1.00 25.61 409 LYS A C 1
ATOM 3313 O O . LYS A 1 409 ? 5.535 31.060 -1.257 1.00 25.61 409 LYS A O 1
ATOM 3318 N N . GLU A 1 410 ? 5.661 33.205 -1.867 1.00 27.28 410 GLU A N 1
ATOM 3319 C CA . GLU A 1 410 ? 7.004 33.111 -2.463 1.00 27.28 410 GLU A CA 1
ATOM 3320 C C . GLU A 1 410 ? 7.992 33.946 -1.630 1.00 27.28 410 GLU A C 1
ATOM 3322 O O . GLU A 1 410 ? 7.572 34.890 -0.961 1.00 27.28 410 GLU A O 1
ATOM 3327 N N . GLN A 1 411 ? 9.287 33.606 -1.711 1.00 22.27 411 GLN A N 1
ATOM 3328 C CA . GLN A 1 411 ? 10.449 34.118 -0.948 1.00 22.27 411 GLN A CA 1
ATOM 3329 C C . GLN A 1 411 ? 10.815 33.377 0.355 1.00 22.27 411 GLN A C 1
ATOM 3331 O O . GLN A 1 411 ? 10.479 33.818 1.454 1.00 22.27 411 GLN A O 1
ATOM 3336 N N . ARG A 1 412 ? 11.638 32.322 0.221 1.00 24.77 412 ARG A N 1
ATOM 3337 C CA . ARG A 1 412 ? 12.967 32.175 0.872 1.00 24.77 412 ARG A CA 1
ATOM 3338 C C . ARG A 1 412 ? 13.534 30.768 0.647 1.00 24.77 412 ARG A C 1
ATOM 3340 O O . ARG A 1 412 ? 13.169 29.856 1.375 1.00 24.77 412 ARG A O 1
ATOM 3347 N N . GLU A 1 413 ? 14.489 30.626 -0.272 1.00 27.44 413 GLU A N 1
ATOM 3348 C CA . GLU A 1 413 ? 15.428 29.491 -0.258 1.00 27.44 413 GLU A CA 1
ATOM 3349 C C . GLU A 1 413 ? 16.740 29.833 -1.002 1.00 27.44 413 GLU A C 1
ATOM 3351 O O . GLU A 1 413 ? 17.017 29.363 -2.098 1.00 27.44 413 GLU A O 1
ATOM 3356 N N . GLU A 1 414 ? 17.563 30.695 -0.389 1.00 27.48 414 GLU A N 1
ATOM 3357 C CA . GLU A 1 414 ? 18.961 30.936 -0.794 1.00 27.48 414 GLU A CA 1
ATOM 3358 C C . GLU A 1 414 ? 19.910 30.870 0.417 1.00 27.48 414 GLU A C 1
ATOM 3360 O O . GLU A 1 414 ? 20.278 31.889 1.017 1.00 27.48 414 GLU A O 1
ATOM 3365 N N . ARG A 1 415 ? 20.321 29.644 0.763 1.00 24.89 415 ARG A N 1
ATOM 3366 C CA . ARG A 1 415 ? 21.673 29.316 1.254 1.00 24.89 415 ARG A CA 1
ATOM 3367 C C . ARG A 1 415 ? 21.826 27.807 1.425 1.00 24.89 415 ARG A C 1
ATOM 3369 O O . ARG A 1 415 ? 21.035 27.183 2.122 1.00 24.89 415 ARG A O 1
ATOM 3376 N N . GLY A 1 416 ? 22.850 27.233 0.797 1.00 31.09 416 GLY A N 1
ATOM 3377 C CA . GLY A 1 416 ? 23.213 25.832 0.990 1.00 31.09 416 GLY A CA 1
ATOM 3378 C C . GLY A 1 416 ? 24.203 25.680 2.141 1.00 31.09 416 GLY A C 1
ATOM 3379 O O . GLY A 1 416 ? 25.349 26.091 2.007 1.00 31.09 416 GLY A O 1
ATOM 3380 N N . GLU A 1 417 ? 23.773 25.055 3.233 1.00 27.72 417 GLU A N 1
ATOM 3381 C CA . GLU A 1 417 ? 24.617 24.590 4.341 1.00 27.72 417 GLU A CA 1
ATOM 3382 C C . GLU A 1 417 ? 24.031 23.281 4.905 1.00 27.72 417 GLU A C 1
ATOM 3384 O O . GLU A 1 417 ? 22.836 23.015 4.753 1.00 27.72 417 GLU A O 1
ATOM 3389 N N . ASN A 1 418 ? 24.880 22.425 5.490 1.00 36.19 418 ASN A N 1
ATOM 3390 C CA . ASN A 1 418 ? 24.580 21.015 5.793 1.00 36.19 418 ASN A CA 1
ATOM 3391 C C . ASN A 1 418 ? 23.270 20.810 6.579 1.00 36.19 418 ASN A C 1
ATOM 3393 O O . ASN A 1 418 ? 23.2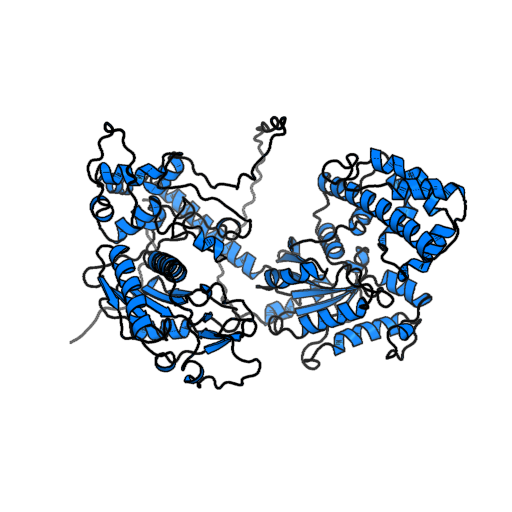37 20.911 7.805 1.00 36.19 418 ASN A O 1
ATOM 3397 N N . SER A 1 419 ? 22.199 20.455 5.869 1.00 29.44 419 SER A N 1
ATOM 3398 C CA . SER A 1 419 ? 20.867 20.299 6.451 1.00 29.44 419 SER A CA 1
ATOM 3399 C C . SER A 1 419 ? 20.660 18.870 6.959 1.00 29.44 419 SER A C 1
ATOM 3401 O O . SER A 1 419 ? 20.566 17.925 6.174 1.00 29.44 419 SER A O 1
ATOM 3403 N N . GLN A 1 420 ? 20.546 18.699 8.278 1.00 32.78 420 GLN A N 1
ATOM 3404 C CA . GLN A 1 420 ? 19.910 17.501 8.833 1.00 32.78 420 GLN A CA 1
ATOM 3405 C C . GLN A 1 420 ? 18.461 17.442 8.327 1.00 32.78 420 GLN A C 1
ATOM 3407 O O . GLN A 1 420 ? 17.795 18.475 8.259 1.00 32.78 420 GLN A O 1
ATOM 3412 N N . VAL A 1 421 ? 17.957 16.253 7.976 1.00 38.88 421 VAL A N 1
ATOM 3413 C CA . VAL A 1 421 ? 16.562 16.097 7.526 1.00 38.88 421 VAL A CA 1
ATOM 3414 C C . VAL A 1 421 ? 15.634 16.359 8.711 1.00 38.88 421 VAL A C 1
ATOM 3416 O O . VAL A 1 421 ? 15.409 15.484 9.548 1.00 38.88 421 VAL A O 1
ATOM 3419 N N . GLN A 1 422 ? 15.131 17.590 8.802 1.00 47.75 422 GLN A N 1
ATOM 3420 C CA . GLN A 1 422 ? 14.266 18.030 9.886 1.00 47.75 422 GLN A CA 1
ATOM 3421 C C . GLN A 1 422 ? 12.905 17.342 9.747 1.00 47.75 422 GLN A C 1
ATOM 3423 O O . GLN A 1 422 ? 12.131 17.632 8.837 1.00 47.75 422 GLN A O 1
ATOM 3428 N N . MET A 1 423 ? 12.651 16.368 10.620 1.00 74.88 423 MET A N 1
ATOM 3429 C CA . MET A 1 423 ? 11.466 15.515 10.523 1.00 74.88 423 MET A CA 1
ATOM 3430 C C . MET A 1 423 ? 10.193 16.326 10.823 1.00 74.88 423 MET A C 1
ATOM 3432 O O . MET A 1 423 ? 10.223 17.160 11.732 1.00 74.88 423 MET A O 1
ATOM 3436 N N . PRO A 1 424 ? 9.085 16.120 10.086 1.00 83.81 424 PRO A N 1
ATOM 3437 C CA . PRO A 1 424 ? 7.864 16.901 10.269 1.00 83.81 424 PRO A CA 1
ATOM 3438 C C . PRO A 1 424 ? 7.280 16.737 11.679 1.00 83.81 424 PRO A C 1
ATOM 3440 O O . PRO A 1 424 ? 7.226 15.639 12.230 1.00 83.81 424 PRO A O 1
ATOM 3443 N N . VAL A 1 425 ? 6.818 17.843 12.267 1.00 88.19 425 VAL A N 1
ATOM 3444 C CA . VAL A 1 425 ? 6.287 17.888 13.637 1.00 88.19 425 VAL A CA 1
ATOM 3445 C C . VAL A 1 425 ? 4.861 18.434 13.636 1.00 88.19 425 VAL A C 1
ATOM 3447 O O . VAL A 1 425 ? 4.611 19.539 13.157 1.00 88.19 425 VAL A O 1
ATOM 3450 N N . ILE A 1 426 ? 3.927 17.687 14.226 1.00 87.56 426 ILE A N 1
ATOM 3451 C CA . ILE A 1 426 ? 2.577 18.171 14.526 1.00 87.56 426 ILE A CA 1
ATOM 3452 C C . ILE A 1 426 ? 2.657 19.019 15.797 1.00 87.56 426 ILE A C 1
ATOM 3454 O O . ILE A 1 426 ? 2.723 18.498 16.914 1.00 87.56 426 ILE A O 1
ATOM 3458 N N . GLN A 1 427 ? 2.643 20.338 15.614 1.00 87.88 427 GLN A N 1
ATOM 3459 C CA . GLN A 1 427 ? 2.579 21.320 16.691 1.00 87.88 427 GLN A CA 1
ATOM 3460 C C . GLN A 1 427 ? 1.238 22.062 16.638 1.00 87.88 427 GLN A C 1
ATOM 3462 O O . GLN A 1 427 ? 0.847 22.611 15.608 1.00 87.88 427 GLN A O 1
ATOM 3467 N N . HIS A 1 428 ? 0.521 22.079 17.759 1.00 90.62 428 HIS A N 1
ATOM 3468 C CA . HIS A 1 428 ? -0.701 22.864 17.928 1.00 90.62 428 HIS A CA 1
ATOM 3469 C C . HIS A 1 428 ? -0.386 24.176 18.655 1.00 90.62 428 HIS A C 1
ATOM 3471 O O . HIS A 1 428 ? 0.550 24.233 19.450 1.00 90.62 428 HIS A O 1
ATOM 3477 N N . SER A 1 429 ? -1.181 25.223 18.417 1.00 92.50 429 SER A N 1
ATOM 3478 C CA . SER A 1 429 ? -1.026 26.488 19.144 1.00 92.50 429 SER A CA 1
ATOM 3479 C C . SER A 1 429 ? -1.437 26.351 20.616 1.00 92.50 429 SER A C 1
ATOM 3481 O O . SER A 1 429 ? -2.255 25.492 20.970 1.00 92.50 429 SER A O 1
ATOM 3483 N N . ALA A 1 430 ? -0.902 27.225 21.471 1.00 92.12 430 ALA A N 1
ATOM 3484 C CA . ALA A 1 430 ? -1.198 27.227 22.901 1.00 92.12 430 ALA A CA 1
ATOM 3485 C C . ALA A 1 430 ? -2.698 27.436 23.180 1.00 92.12 430 ALA A C 1
ATOM 3487 O O . ALA A 1 430 ? -3.249 26.804 24.076 1.00 92.12 430 ALA A O 1
ATOM 3488 N N . GLU A 1 431 ? -3.399 28.241 22.376 1.00 93.06 431 GLU A N 1
ATOM 3489 C CA . GLU A 1 431 ? -4.849 28.456 22.483 1.00 93.06 431 GLU A CA 1
ATOM 3490 C C . GLU A 1 431 ? -5.621 27.183 22.127 1.00 93.06 431 GLU A C 1
ATOM 3492 O O . GLU A 1 431 ? -6.580 26.830 22.813 1.00 93.06 431 GLU A O 1
ATOM 3497 N N . ARG A 1 432 ? -5.191 26.458 21.082 1.00 94.25 432 ARG A N 1
ATOM 3498 C CA . ARG A 1 432 ? -5.829 25.206 20.653 1.00 94.25 432 ARG A CA 1
ATOM 3499 C C . ARG A 1 432 ? -5.619 24.090 21.678 1.00 94.25 432 ARG A C 1
ATOM 3501 O O . ARG A 1 432 ? -6.569 23.370 21.980 1.00 94.25 432 ARG A O 1
ATOM 3508 N N . LEU A 1 433 ? -4.419 23.973 22.251 1.00 94.62 433 LEU A N 1
ATOM 3509 C CA . LEU A 1 433 ? -4.136 23.029 23.338 1.00 94.62 433 LEU A CA 1
ATOM 3510 C C . LEU A 1 433 ? -4.877 23.416 24.627 1.00 94.62 433 LEU A C 1
ATOM 3512 O O . LEU A 1 433 ? -5.463 22.550 25.275 1.00 94.62 433 LEU A O 1
ATOM 3516 N N . ARG A 1 434 ? -4.948 24.712 24.960 1.00 95.31 434 ARG A N 1
ATOM 3517 C CA . ARG A 1 434 ? -5.719 25.230 26.101 1.00 95.31 434 ARG A CA 1
ATOM 3518 C C . ARG A 1 434 ? -7.208 24.941 25.945 1.00 95.31 434 ARG A C 1
ATOM 3520 O O . ARG A 1 434 ? -7.834 24.488 26.898 1.00 95.31 434 ARG A O 1
ATOM 3527 N N . LEU A 1 435 ? -7.769 25.132 24.752 1.00 95.69 435 LEU A N 1
ATOM 3528 C CA . LEU A 1 435 ? -9.151 24.769 24.441 1.00 95.69 435 LEU A CA 1
ATOM 3529 C C . LEU A 1 435 ? -9.378 23.258 24.588 1.00 95.69 435 LEU A C 1
ATOM 3531 O O . LEU A 1 435 ? -10.341 22.854 25.239 1.00 95.69 435 LEU A O 1
ATOM 3535 N N . ALA A 1 436 ? -8.476 22.431 24.050 1.00 96.44 436 ALA A N 1
ATOM 3536 C CA . ALA A 1 436 ? -8.581 20.974 24.120 1.00 96.44 436 ALA A CA 1
ATOM 3537 C C . ALA A 1 436 ? -8.472 20.420 25.554 1.00 96.44 436 ALA A C 1
ATOM 3539 O O . ALA A 1 436 ? -9.144 19.445 25.897 1.00 96.44 436 ALA A O 1
ATOM 3540 N N . LEU A 1 437 ? -7.644 21.053 26.391 1.00 96.38 437 LEU A N 1
ATOM 3541 C CA . LEU A 1 437 ? -7.441 20.722 27.801 1.00 96.38 437 LEU A CA 1
ATOM 3542 C C . LEU A 1 437 ? -8.580 21.228 28.697 1.00 96.38 437 LEU A C 1
ATOM 3544 O O . LEU A 1 437 ? -9.073 20.478 29.541 1.00 96.38 437 LEU A O 1
ATOM 3548 N N . VAL A 1 438 ? -8.969 22.500 28.561 1.00 95.00 438 VAL A N 1
ATOM 3549 C CA . VAL A 1 438 ? -9.833 23.214 29.521 1.00 95.00 438 VAL A CA 1
ATOM 3550 C C . VAL A 1 438 ? -11.313 23.170 29.126 1.00 95.00 438 VAL A C 1
ATOM 3552 O O . VAL A 1 438 ? -12.147 22.956 30.010 1.00 95.00 438 VAL A O 1
ATOM 3555 N N . SER A 1 439 ? -11.614 23.268 27.822 1.00 93.62 439 SER A N 1
ATOM 3556 C CA . SER A 1 439 ? -12.919 23.591 27.211 1.00 93.62 439 SER A CA 1
ATOM 3557 C C . SER A 1 439 ? -13.413 25.032 27.447 1.00 93.62 439 SER A C 1
ATOM 3559 O O . SER A 1 439 ? -13.101 25.660 28.453 1.00 93.62 439 SER A O 1
ATOM 3561 N N . ASN A 1 440 ? -14.231 25.543 26.513 1.00 92.06 440 ASN A N 1
ATOM 3562 C CA . ASN A 1 440 ? -14.976 26.807 26.634 1.00 92.06 440 ASN A CA 1
ATOM 3563 C C . ASN A 1 440 ? -16.286 26.678 27.445 1.00 92.06 440 ASN A C 1
ATOM 3565 O O . ASN A 1 440 ? -16.951 27.679 27.721 1.00 92.06 440 ASN A O 1
ATOM 3569 N N . ARG A 1 441 ? -16.705 25.461 27.816 1.00 94.81 441 ARG A N 1
ATOM 3570 C CA . ARG A 1 441 ? -17.925 25.226 28.601 1.00 94.81 441 ARG A CA 1
ATOM 3571 C C . ARG A 1 441 ? -17.750 25.687 30.047 1.00 94.81 441 ARG A C 1
ATOM 3573 O O . ARG A 1 441 ? -16.849 25.220 30.738 1.00 94.81 441 ARG A O 1
ATOM 3580 N N . LYS A 1 442 ? -18.659 26.540 30.538 1.00 93.00 442 LYS A N 1
ATOM 3581 C CA . LYS A 1 442 ? -18.602 27.120 31.896 1.00 93.00 442 LYS A CA 1
ATOM 3582 C C . LYS A 1 442 ? -18.471 26.065 33.003 1.00 93.00 442 LYS A C 1
ATOM 3584 O O . LYS A 1 442 ? -17.686 26.261 33.924 1.00 93.00 442 LYS A O 1
ATOM 3589 N N . ASP A 1 443 ? -19.177 24.942 32.895 1.00 93.44 443 ASP A N 1
ATOM 3590 C CA . ASP A 1 443 ? -19.106 23.832 33.852 1.00 93.44 443 ASP A CA 1
ATOM 3591 C C . ASP A 1 443 ? -17.757 23.090 33.808 1.00 93.44 443 ASP A C 1
ATOM 3593 O O . ASP A 1 443 ? -17.215 22.722 34.852 1.00 93.44 443 ASP A O 1
ATOM 3597 N N . LEU A 1 444 ? -17.158 22.933 32.623 1.00 93.75 444 LEU A N 1
ATOM 3598 C CA . LEU A 1 444 ? -15.857 22.275 32.455 1.00 93.75 444 LEU A CA 1
ATOM 3599 C C . LEU A 1 444 ? -14.680 23.194 32.827 1.00 93.75 444 LEU A C 1
ATOM 3601 O O . LEU A 1 444 ? -13.673 22.699 33.344 1.00 93.75 444 LEU A O 1
ATOM 3605 N N . ILE A 1 445 ? -14.842 24.513 32.666 1.00 94.19 445 ILE A N 1
ATOM 3606 C CA . ILE A 1 445 ? -13.949 25.549 33.207 1.00 94.19 445 ILE A CA 1
ATOM 3607 C C . ILE A 1 445 ? -14.007 25.537 34.738 1.00 94.19 445 ILE A C 1
ATOM 3609 O O . ILE A 1 445 ? -12.966 25.428 35.379 1.00 94.19 445 ILE A O 1
ATOM 3613 N N . GLN A 1 446 ? -15.203 25.562 35.339 1.00 92.31 446 GLN A N 1
ATOM 3614 C CA . GLN A 1 446 ? -15.366 25.450 36.795 1.00 92.31 446 GLN A CA 1
ATOM 3615 C C . GLN A 1 446 ? -14.800 24.129 37.335 1.00 92.31 446 GLN A C 1
ATOM 3617 O O . GLN A 1 446 ? -14.198 24.102 38.406 1.00 92.31 446 GLN A O 1
ATOM 3622 N N . HIS A 1 447 ? -14.918 23.028 36.586 1.00 92.94 447 HIS A N 1
ATOM 3623 C CA . HIS A 1 447 ? -14.263 21.766 36.929 1.00 92.94 447 HIS A CA 1
ATOM 3624 C C . HIS A 1 447 ? -12.729 21.856 36.849 1.00 92.94 447 HIS A C 1
ATOM 3626 O O . HIS A 1 447 ? -12.053 21.264 37.684 1.00 92.94 447 HIS A O 1
ATOM 3632 N N . PHE A 1 448 ? -12.163 22.586 35.882 1.00 93.81 448 PHE A N 1
ATOM 3633 C CA . PHE A 1 448 ? -10.713 22.816 35.801 1.00 93.81 448 PHE A CA 1
ATOM 3634 C C . PHE A 1 448 ? -10.222 23.743 36.925 1.00 93.81 448 PHE A C 1
ATOM 3636 O O . PHE A 1 448 ? -9.141 23.553 37.475 1.00 93.81 448 PHE A O 1
ATOM 3643 N N . GLN A 1 449 ? -11.043 24.710 37.341 1.00 93.00 449 GLN A N 1
ATOM 3644 C CA . GLN A 1 449 ? -10.741 25.612 38.453 1.00 93.00 449 GLN A CA 1
ATOM 3645 C C . GLN A 1 449 ? -10.593 24.889 39.805 1.00 93.00 449 GLN A C 1
ATOM 3647 O O . GLN A 1 449 ? -9.906 25.429 40.670 1.00 93.00 449 GLN A O 1
ATOM 3652 N N . LYS A 1 450 ? -11.141 23.672 39.968 1.00 92.38 450 LYS A N 1
ATOM 3653 C CA . LYS A 1 450 ? -11.024 22.852 41.193 1.00 92.38 450 LYS A CA 1
ATOM 3654 C C . LYS A 1 450 ? -9.655 22.198 41.418 1.00 92.38 450 LYS A C 1
ATOM 3656 O O . LYS A 1 450 ? -9.372 21.842 42.555 1.00 92.38 450 LYS A O 1
ATOM 3661 N N . TYR A 1 451 ? -8.833 22.027 40.379 1.00 92.19 451 TYR A N 1
ATOM 3662 C CA . TYR A 1 451 ? -7.454 21.541 40.535 1.00 92.19 451 TYR A CA 1
ATOM 3663 C C . TYR A 1 451 ? -6.628 22.516 41.387 1.00 92.19 451 TYR A C 1
ATOM 3665 O O . TYR A 1 451 ? -6.924 23.716 41.398 1.00 92.19 451 TYR A O 1
ATOM 3673 N N . THR A 1 452 ? -5.580 22.058 42.071 1.00 91.56 452 THR A N 1
ATOM 3674 C CA . THR A 1 452 ? -4.676 22.982 42.787 1.00 91.56 452 THR A CA 1
ATOM 3675 C C . THR A 1 452 ? -3.878 23.859 41.805 1.00 91.56 452 THR A C 1
ATOM 3677 O O . THR A 1 452 ? -3.983 23.705 40.584 1.00 91.56 452 THR A O 1
ATOM 3680 N N . ARG A 1 453 ? -3.103 24.836 42.294 1.00 88.38 453 ARG A N 1
ATOM 3681 C CA . ARG A 1 453 ? -2.264 25.680 41.419 1.00 88.38 453 ARG A CA 1
ATOM 3682 C C . ARG A 1 453 ? -1.127 24.855 40.798 1.00 88.38 453 ARG A C 1
ATOM 3684 O O . ARG A 1 453 ? -0.773 25.082 39.647 1.00 88.38 453 ARG A O 1
ATOM 3691 N N . GLU A 1 454 ? -0.646 23.854 41.518 1.00 85.69 454 GLU A N 1
ATOM 3692 C CA . GLU A 1 454 ? 0.440 22.935 41.172 1.00 85.69 454 GLU A CA 1
ATOM 3693 C C . GLU A 1 454 ? -0.039 21.916 40.127 1.00 85.69 454 GLU A C 1
ATOM 3695 O O . GLU A 1 454 ? 0.613 21.704 39.105 1.00 85.69 454 GLU A O 1
ATOM 3700 N N . GLU A 1 455 ? -1.240 21.359 40.320 1.00 88.69 455 GLU A N 1
ATOM 3701 C CA . GLU A 1 455 ? -1.897 20.488 39.339 1.00 88.69 455 GLU A CA 1
ATOM 3702 C C . GLU A 1 455 ? -2.215 21.224 38.029 1.00 88.69 455 GLU A C 1
ATOM 3704 O O . GLU A 1 455 ? -2.007 20.673 36.946 1.00 88.69 455 GLU A O 1
ATOM 3709 N N . LYS A 1 456 ? -2.684 22.479 38.112 1.00 92.44 456 LYS A N 1
ATOM 3710 C CA . LYS A 1 456 ? -2.869 23.339 36.933 1.00 92.44 456 LYS A CA 1
ATOM 3711 C C . LYS A 1 456 ? -1.543 23.599 36.231 1.00 92.44 456 LYS A C 1
ATOM 3713 O O . LYS A 1 456 ? -1.485 23.400 35.027 1.00 92.44 456 LYS A O 1
ATOM 3718 N N . ARG A 1 457 ? -0.481 23.949 36.971 1.00 88.75 457 ARG A N 1
ATOM 3719 C CA . ARG A 1 457 ? 0.872 24.173 36.432 1.00 88.75 457 ARG A CA 1
ATOM 3720 C C . ARG A 1 457 ? 1.342 22.972 35.609 1.00 88.75 457 ARG A C 1
ATOM 3722 O O . ARG A 1 457 ? 1.714 23.158 34.461 1.00 88.75 457 ARG A O 1
ATOM 3729 N N . LEU A 1 458 ? 1.229 21.749 36.140 1.00 87.69 458 LEU A N 1
ATOM 3730 C CA . LEU A 1 458 ? 1.609 20.532 35.408 1.00 87.69 458 LEU A CA 1
ATOM 3731 C C . LEU A 1 458 ? 0.726 20.271 34.174 1.00 87.69 458 LEU A C 1
ATOM 3733 O O . LEU A 1 458 ? 1.235 19.857 33.136 1.00 87.69 458 LEU A O 1
ATOM 3737 N N . LEU A 1 459 ? -0.588 20.509 34.253 1.00 91.06 459 LEU A N 1
ATOM 3738 C CA . LEU A 1 459 ? -1.481 20.337 33.099 1.00 91.06 459 LEU A CA 1
ATOM 3739 C C . LEU A 1 459 ? -1.287 21.422 32.022 1.00 91.06 459 LEU A C 1
ATOM 3741 O O . LEU A 1 459 ? -1.440 21.143 30.834 1.00 91.06 459 LEU A O 1
ATOM 3745 N N . GLU A 1 460 ? -0.962 22.649 32.419 1.00 92.31 460 GLU A N 1
ATOM 3746 C CA . GLU A 1 460 ? -0.705 23.785 31.529 1.00 92.31 460 GLU A CA 1
ATOM 3747 C C . GLU A 1 460 ? 0.745 23.812 31.008 1.00 92.31 460 GLU A C 1
ATOM 3749 O O . GLU A 1 460 ? 1.020 24.521 30.046 1.00 92.31 460 GLU A O 1
ATOM 3754 N N . GLU A 1 461 ? 1.654 22.997 31.555 1.00 87.44 461 GLU A N 1
ATOM 3755 C CA . GLU A 1 461 ? 3.059 22.910 31.126 1.00 87.44 461 GLU A CA 1
ATOM 3756 C C . GLU A 1 461 ? 3.197 22.533 29.640 1.00 87.44 461 GLU A C 1
ATOM 3758 O O . GLU A 1 461 ? 4.051 23.061 28.933 1.00 87.44 461 GLU A O 1
ATOM 3763 N N . GLY A 1 462 ? 2.302 21.676 29.133 1.00 83.38 462 GLY A N 1
ATOM 3764 C CA . GLY A 1 462 ? 2.236 21.315 27.711 1.00 83.38 462 GLY A CA 1
ATOM 3765 C C . GLY A 1 462 ? 1.690 22.414 26.786 1.00 83.38 462 GLY A C 1
ATOM 3766 O O . GLY A 1 462 ? 1.532 22.170 25.594 1.00 83.38 462 GLY A O 1
ATOM 3767 N N . LEU A 1 463 ? 1.368 23.604 27.309 1.00 87.88 463 LEU A N 1
ATOM 3768 C CA . LEU A 1 463 ? 1.044 24.790 26.508 1.00 87.88 463 LEU A CA 1
ATOM 3769 C C . LEU A 1 463 ? 2.296 25.601 26.134 1.00 87.88 463 LEU A C 1
ATOM 3771 O O . LEU A 1 463 ? 2.221 26.435 25.231 1.00 87.88 463 LEU A O 1
ATOM 3775 N N . TYR A 1 464 ? 3.428 25.382 26.814 1.00 82.19 464 TYR A N 1
ATOM 3776 C CA . TYR A 1 464 ? 4.692 26.049 26.505 1.00 82.19 464 TYR A CA 1
ATOM 3777 C C . TYR A 1 464 ? 5.430 25.305 25.378 1.00 82.19 464 TYR A C 1
ATOM 3779 O O . TYR A 1 464 ? 5.569 24.082 25.452 1.00 82.19 464 TYR A O 1
ATOM 3787 N N . PRO A 1 465 ? 5.928 26.002 24.336 1.00 71.81 465 PRO A N 1
ATOM 3788 C CA . PRO A 1 465 ? 6.577 25.353 23.193 1.00 71.81 465 PRO A CA 1
ATOM 3789 C C . PRO A 1 465 ? 7.881 24.639 23.576 1.00 71.81 465 PRO A C 1
ATOM 3791 O O . PRO A 1 465 ? 8.209 23.617 22.979 1.00 71.81 465 PRO A O 1
ATOM 3794 N N . ASP A 1 466 ? 8.572 25.136 24.604 1.00 74.88 466 ASP A N 1
ATOM 3795 C CA . ASP A 1 466 ? 9.853 24.616 25.094 1.00 74.88 466 ASP A CA 1
ATOM 3796 C C . ASP A 1 466 ? 9.692 23.529 26.181 1.00 74.88 466 ASP A C 1
ATOM 3798 O O . ASP A 1 466 ? 10.648 23.204 26.889 1.00 74.88 466 ASP A O 1
ATOM 3802 N N . SER A 1 467 ? 8.484 22.970 26.352 1.00 79.00 467 SER A N 1
ATOM 3803 C CA . SER A 1 467 ? 8.203 21.966 27.386 1.00 79.00 467 SER A CA 1
ATOM 3804 C C . SER A 1 467 ? 9.070 20.715 27.214 1.00 79.00 467 SER A C 1
ATOM 3806 O O . SER A 1 467 ? 8.961 19.961 26.242 1.00 79.00 467 SER A O 1
ATOM 3808 N N . THR A 1 468 ? 9.919 20.447 28.206 1.00 75.38 468 THR A N 1
ATOM 3809 C CA . THR A 1 468 ? 10.755 19.240 28.243 1.00 75.38 468 THR A CA 1
ATOM 3810 C C . THR A 1 468 ? 9.955 17.988 28.606 1.00 75.38 468 THR A C 1
ATOM 3812 O O . THR A 1 468 ? 10.346 16.891 28.198 1.00 75.38 468 THR A O 1
ATOM 3815 N N . LEU A 1 469 ? 8.835 18.154 29.324 1.00 79.19 469 LEU A N 1
ATOM 3816 C CA . LEU A 1 469 ? 7.955 17.081 29.798 1.00 79.19 469 LEU A CA 1
ATOM 3817 C C . LEU A 1 469 ? 6.943 16.624 28.738 1.00 79.19 469 LEU A C 1
ATOM 3819 O O . LEU A 1 469 ? 6.755 15.423 28.557 1.00 79.19 469 LEU A O 1
ATOM 3823 N N . PHE A 1 470 ? 6.306 17.553 28.018 1.00 87.81 470 PHE A N 1
ATOM 3824 C CA . PHE A 1 470 ? 5.252 17.228 27.053 1.00 87.81 470 PHE A CA 1
ATOM 3825 C C . PHE A 1 470 ? 5.601 17.757 25.663 1.00 87.81 470 PHE A C 1
ATOM 3827 O O . PHE A 1 470 ? 5.524 18.953 25.399 1.00 87.81 470 PHE A O 1
ATOM 3834 N N . LYS A 1 471 ? 5.968 16.851 24.753 1.00 90.00 471 LYS A N 1
ATOM 3835 C CA . LYS A 1 471 ? 6.537 17.214 23.447 1.00 90.00 471 LYS A CA 1
ATOM 3836 C C . LYS A 1 471 ? 5.513 17.126 22.303 1.00 90.00 471 LYS A C 1
ATOM 3838 O O . LYS A 1 471 ? 4.651 16.241 22.328 1.00 90.00 471 LYS A O 1
ATOM 3843 N N . PRO A 1 472 ? 5.616 17.989 21.273 1.00 91.31 472 PRO A N 1
ATOM 3844 C CA . PRO A 1 472 ? 4.906 17.831 20.001 1.00 91.31 472 PRO A CA 1
ATOM 3845 C C . PRO A 1 472 ? 5.155 16.466 19.335 1.00 91.31 472 PRO A C 1
ATOM 3847 O O . PRO A 1 472 ? 6.187 15.830 19.566 1.00 91.31 472 PRO A O 1
ATOM 3850 N N . ILE A 1 473 ? 4.225 16.000 18.496 1.00 91.31 473 ILE A N 1
ATOM 3851 C CA . ILE A 1 473 ? 4.354 14.690 17.835 1.00 91.31 473 ILE A CA 1
ATOM 3852 C C . ILE A 1 473 ? 5.290 14.813 16.632 1.00 91.31 473 ILE A C 1
ATOM 3854 O O . ILE A 1 473 ? 4.989 15.540 15.690 1.00 91.31 473 ILE A O 1
ATOM 3858 N N . THR A 1 474 ? 6.394 14.068 16.633 1.00 90.69 474 THR A N 1
ATOM 3859 C CA . THR A 1 474 ? 7.251 13.901 15.451 1.00 90.69 474 THR A CA 1
ATOM 3860 C C . THR A 1 474 ? 6.679 12.803 14.557 1.00 90.69 474 THR A C 1
ATOM 3862 O O . THR A 1 474 ? 6.424 11.695 15.027 1.00 90.69 474 THR A O 1
ATOM 3865 N N . LEU A 1 475 ? 6.483 13.114 13.278 1.00 87.62 475 LEU A N 1
ATOM 3866 C CA . LEU A 1 475 ? 6.161 12.151 12.230 1.00 87.62 475 LEU A CA 1
ATOM 3867 C C . LEU A 1 475 ? 7.456 11.705 11.550 1.00 87.62 475 LEU A C 1
ATOM 3869 O O . LEU A 1 475 ? 8.305 12.524 11.196 1.00 87.62 475 LEU A O 1
ATOM 3873 N N . HIS A 1 476 ? 7.598 10.399 11.351 1.00 83.50 476 HIS A N 1
ATOM 3874 C CA . HIS A 1 476 ? 8.784 9.797 10.744 1.00 83.50 476 HIS A CA 1
ATOM 3875 C C . HIS A 1 476 ? 8.508 9.161 9.377 1.00 83.50 476 HIS A C 1
ATOM 3877 O O . HIS A 1 476 ? 9.453 8.921 8.626 1.00 83.50 476 HIS A O 1
ATOM 3883 N N . SER A 1 477 ? 7.244 8.881 9.051 1.00 79.06 477 SER A N 1
ATOM 3884 C CA . SER A 1 477 ? 6.830 8.339 7.756 1.00 79.06 477 SER A CA 1
ATOM 3885 C C . SER A 1 477 ? 5.368 8.662 7.426 1.00 79.06 477 SER A C 1
ATOM 3887 O O . SER A 1 477 ? 4.551 8.891 8.320 1.00 79.06 477 SER A O 1
ATOM 3889 N N . ASP A 1 478 ? 5.008 8.596 6.141 1.00 78.81 478 ASP A N 1
ATOM 3890 C CA . ASP A 1 478 ? 3.604 8.642 5.693 1.00 78.81 478 ASP A CA 1
ATOM 3891 C C . ASP A 1 478 ? 2.807 7.398 6.147 1.00 78.81 478 ASP A C 1
ATOM 3893 O O . ASP A 1 478 ? 1.579 7.399 6.152 1.00 78.81 478 ASP A O 1
ATOM 3897 N N . SER A 1 479 ? 3.513 6.341 6.568 1.00 74.06 479 SER A N 1
ATOM 3898 C CA . SER A 1 479 ? 2.969 5.122 7.175 1.00 74.06 479 SER A CA 1
ATOM 3899 C C . SER A 1 479 ? 2.832 5.176 8.705 1.00 74.06 479 SER A C 1
ATOM 3901 O O . SER A 1 479 ? 2.374 4.195 9.290 1.00 74.06 479 SER A O 1
ATOM 3903 N N . ASP A 1 480 ? 3.175 6.287 9.366 1.00 80.81 480 ASP A N 1
ATOM 3904 C CA . ASP A 1 480 ? 2.835 6.504 10.780 1.00 80.81 480 ASP A CA 1
ATOM 3905 C C . ASP A 1 480 ? 1.291 6.615 10.922 1.00 80.81 480 ASP A C 1
ATOM 3907 O O . ASP A 1 480 ? 0.592 7.004 9.976 1.00 80.81 480 ASP A O 1
ATOM 3911 N N . TRP A 1 481 ? 0.716 6.273 12.084 1.00 82.06 481 TRP A N 1
ATOM 3912 C CA . TRP A 1 481 ? -0.744 6.142 12.250 1.00 82.06 481 TRP A CA 1
ATOM 3913 C C . TRP A 1 481 ? -1.508 7.415 11.877 1.00 82.06 481 TRP A C 1
ATOM 3915 O O . TRP A 1 481 ? -2.475 7.355 11.130 1.00 82.06 481 TRP A O 1
ATOM 3925 N N . ILE A 1 482 ? -1.060 8.581 12.350 1.00 84.56 482 ILE A N 1
ATOM 3926 C CA . ILE A 1 482 ? -1.786 9.852 12.165 1.00 84.56 482 ILE A CA 1
ATOM 3927 C C . ILE A 1 482 ? -1.797 10.299 10.690 1.00 84.56 482 ILE A C 1
ATOM 3929 O O . ILE A 1 482 ? -2.757 10.926 10.248 1.00 84.56 482 ILE A O 1
ATOM 3933 N N . SER A 1 483 ? -0.764 9.943 9.919 1.00 83.69 483 SER A N 1
ATOM 3934 C CA . SER A 1 483 ? -0.673 10.221 8.478 1.00 83.69 483 SER A CA 1
ATOM 3935 C C . SER A 1 483 ? -1.601 9.323 7.649 1.00 83.69 483 SER A C 1
ATOM 3937 O O . SER A 1 483 ? -2.154 9.753 6.641 1.00 83.69 483 SER A O 1
ATOM 3939 N N . SER A 1 484 ? -1.766 8.070 8.081 1.00 67.94 484 SER A N 1
ATOM 3940 C CA . SER A 1 484 ? -2.461 7.003 7.345 1.00 67.94 484 SER A CA 1
ATOM 3941 C C . SER A 1 484 ? -3.926 6.811 7.757 1.00 67.94 484 SER A C 1
ATOM 3943 O O . SER A 1 484 ? -4.747 6.397 6.941 1.00 67.94 484 SER A O 1
ATOM 3945 N N . HIS A 1 485 ? -4.266 7.145 9.003 1.00 71.88 485 HIS A N 1
ATOM 3946 C CA . HIS A 1 485 ? -5.593 7.023 9.601 1.00 71.88 485 HIS A CA 1
ATOM 3947 C C . HIS A 1 485 ? -6.047 8.404 10.116 1.00 71.88 485 HIS A C 1
ATOM 3949 O O . HIS A 1 485 ? -5.884 8.713 11.301 1.00 71.88 485 HIS A O 1
ATOM 3955 N N . PRO A 1 486 ? -6.601 9.270 9.240 1.00 76.69 486 PRO A N 1
ATOM 3956 C CA . PRO A 1 486 ? -7.022 10.625 9.597 1.00 76.69 486 PRO A CA 1
ATOM 3957 C C . PRO A 1 486 ? -8.299 10.628 10.460 1.00 76.69 486 PRO A C 1
ATOM 3959 O O . PRO A 1 486 ? -9.411 10.870 9.993 1.00 76.69 486 PRO A O 1
ATOM 3962 N N . GLU A 1 487 ? -8.131 10.356 11.752 1.00 80.31 487 GLU A N 1
ATOM 3963 C CA . GLU A 1 487 ? -9.170 10.455 12.782 1.00 80.31 487 GLU A CA 1
ATOM 3964 C C . GLU A 1 487 ? -9.270 11.898 13.335 1.00 80.31 487 GLU A C 1
ATOM 3966 O O . GLU A 1 487 ? -8.273 12.622 13.334 1.00 80.31 487 GLU A O 1
ATOM 3971 N N . PRO A 1 488 ? -10.425 12.354 13.858 1.00 83.88 488 PRO A N 1
ATOM 3972 C CA . PRO A 1 488 ? -10.513 13.637 14.556 1.00 83.88 488 PRO A CA 1
ATOM 3973 C C . PRO A 1 488 ? -9.914 13.554 15.980 1.00 83.88 488 PRO A C 1
ATOM 3975 O O . PRO A 1 488 ? -10.184 12.591 16.704 1.00 83.88 488 PRO A O 1
ATOM 3978 N N . PRO A 1 489 ? -9.162 14.569 16.447 1.00 91.88 489 PRO A N 1
ATOM 3979 C CA . PRO A 1 489 ? -8.529 14.541 17.764 1.00 91.88 489 PRO A CA 1
ATOM 3980 C C . PRO A 1 489 ? -9.553 14.717 18.894 1.00 91.88 489 PRO A C 1
ATOM 3982 O O . PRO A 1 489 ? -10.177 15.771 19.015 1.00 91.88 489 PRO A O 1
ATOM 3985 N N . GLN A 1 490 ? -9.684 13.714 19.769 1.00 95.56 490 GLN A N 1
ATOM 3986 C CA . GLN A 1 490 ? -10.618 13.766 20.900 1.00 95.56 490 GLN A CA 1
ATOM 3987 C C . GLN A 1 490 ? -10.154 14.783 21.960 1.00 95.56 490 GLN A C 1
ATOM 3989 O O . GLN A 1 490 ? -9.140 14.556 22.632 1.00 95.56 490 GLN A O 1
ATOM 3994 N N . ASP A 1 491 ? -10.893 15.871 22.171 1.00 96.75 491 ASP A N 1
ATOM 3995 C CA . ASP A 1 491 ? -10.650 16.837 23.255 1.00 96.75 491 ASP A CA 1
ATOM 3996 C C . ASP A 1 491 ? -11.241 16.386 24.616 1.00 96.75 491 ASP A C 1
ATOM 3998 O O . ASP A 1 491 ? -11.835 15.306 24.742 1.00 96.75 491 ASP A O 1
ATOM 4002 N N . PHE A 1 492 ? -11.043 17.178 25.678 1.00 97.06 492 PHE A N 1
ATOM 4003 C CA . PHE A 1 492 ? -11.605 16.875 26.998 1.00 97.06 492 PHE A CA 1
ATOM 4004 C C . PHE A 1 492 ? -13.140 16.995 27.061 1.00 97.06 492 PHE A C 1
ATOM 4006 O O . PHE A 1 492 ? -13.779 16.194 27.741 1.00 97.06 492 PHE A O 1
ATOM 4013 N N . GLN A 1 493 ? -13.752 17.958 26.367 1.00 96.38 493 GLN A N 1
ATOM 4014 C CA . GLN A 1 493 ? -15.207 18.143 26.339 1.00 96.38 493 GLN A CA 1
ATOM 4015 C C . GLN A 1 493 ? -15.908 16.991 25.618 1.00 96.38 493 GLN A C 1
ATOM 4017 O O . GLN A 1 493 ? -16.890 16.469 26.140 1.00 96.38 493 GLN A O 1
ATOM 4022 N N . GLN A 1 494 ? -15.407 16.578 24.456 1.00 95.50 494 GLN A N 1
ATOM 4023 C CA . GLN A 1 494 ? -15.907 15.441 23.686 1.00 95.50 494 GLN A CA 1
ATOM 4024 C C . GLN A 1 494 ? -15.842 14.158 24.517 1.00 95.50 494 GLN A C 1
ATOM 4026 O O . GLN A 1 494 ? -16.839 13.448 24.629 1.00 95.50 494 GLN A O 1
ATOM 4031 N N . TYR A 1 495 ? -14.713 13.909 25.188 1.00 95.31 495 TYR A N 1
ATOM 4032 C CA . TYR A 1 495 ? -14.597 12.808 26.141 1.00 95.31 495 TYR A CA 1
ATOM 4033 C C . TYR A 1 495 ? -15.588 12.933 27.309 1.00 95.31 495 TYR A C 1
ATOM 4035 O O . TYR A 1 495 ? -16.257 11.961 27.656 1.00 95.31 495 TYR A O 1
ATOM 4043 N N . TYR A 1 496 ? -15.724 14.119 27.913 1.00 94.00 496 TYR A N 1
ATOM 4044 C CA . TYR A 1 496 ? -16.611 14.326 29.060 1.00 94.00 496 TYR A CA 1
ATOM 4045 C C . TYR A 1 496 ? -18.096 14.169 28.698 1.00 94.00 496 TYR A C 1
ATOM 4047 O O . TYR A 1 496 ? -18.885 13.703 29.519 1.00 94.00 496 TYR A O 1
ATOM 4055 N N . CYS A 1 497 ? -18.483 14.539 27.476 1.00 91.75 497 CYS A N 1
ATOM 4056 C CA . CYS A 1 497 ? -19.854 14.425 26.980 1.00 91.75 497 CYS A CA 1
ATOM 4057 C C . CYS A 1 497 ? -20.175 13.041 26.389 1.00 91.75 497 CYS A C 1
ATOM 4059 O O . CYS A 1 497 ? -21.342 12.770 26.116 1.00 91.75 497 CYS A O 1
ATOM 4061 N N . ASN A 1 498 ? -19.181 12.168 26.188 1.00 88.12 498 ASN A N 1
ATOM 4062 C CA . ASN A 1 498 ? -19.379 10.845 25.603 1.00 88.12 498 ASN A CA 1
ATOM 4063 C C . ASN A 1 498 ? -20.211 9.943 26.546 1.00 88.12 498 ASN A C 1
ATOM 4065 O O . ASN A 1 498 ? -19.718 9.587 27.621 1.00 88.12 498 ASN A O 1
ATOM 4069 N N . PRO A 1 499 ? -21.430 9.507 26.164 1.00 82.88 499 PRO A N 1
ATOM 4070 C CA . PRO A 1 499 ? -22.262 8.641 27.003 1.00 82.88 499 PRO A CA 1
ATOM 4071 C C . PRO A 1 499 ? -21.703 7.216 27.147 1.00 82.88 499 PRO A C 1
ATOM 4073 O O . PRO A 1 499 ? -22.165 6.467 28.003 1.00 82.88 499 PRO A O 1
ATOM 4076 N N . TYR A 1 500 ? -20.709 6.840 26.333 1.00 78.62 500 TYR A N 1
ATOM 4077 C CA . TYR A 1 500 ? -20.031 5.543 26.379 1.00 78.62 500 TYR A CA 1
ATOM 4078 C C . TYR A 1 500 ? -18.705 5.563 27.159 1.00 78.62 500 TYR A C 1
ATOM 4080 O O . TYR A 1 500 ? -18.027 4.535 27.200 1.00 78.62 500 TYR A O 1
ATOM 4088 N N . ARG A 1 501 ? -18.313 6.692 27.778 1.00 85.00 501 ARG A N 1
ATOM 4089 C CA . ARG A 1 501 ? -17.166 6.706 28.706 1.00 85.00 501 ARG A CA 1
ATOM 4090 C C . ARG A 1 501 ? -17.450 5.785 29.892 1.00 85.00 501 ARG A C 1
ATOM 4092 O O . ARG A 1 501 ? -18.577 5.740 30.385 1.00 85.00 501 ARG A O 1
ATOM 4099 N N . ASN A 1 502 ? -16.434 5.080 30.371 1.00 84.19 502 ASN A N 1
ATOM 4100 C CA . ASN A 1 502 ? -16.583 4.125 31.466 1.00 84.19 502 ASN A CA 1
ATOM 4101 C C . ASN A 1 502 ? -15.802 4.615 32.684 1.00 84.19 502 ASN A C 1
ATOM 4103 O O . ASN A 1 502 ? -14.604 4.882 32.591 1.00 84.19 502 ASN A O 1
ATOM 4107 N N . THR A 1 503 ? -16.474 4.731 33.825 1.00 87.81 503 THR A N 1
ATOM 4108 C CA . THR A 1 503 ? -15.870 5.185 35.081 1.00 87.81 503 THR A CA 1
ATOM 4109 C C . THR A 1 503 ? -15.982 4.080 36.133 1.00 87.81 503 THR A C 1
ATOM 4111 O O . THR A 1 503 ? -17.064 3.512 36.303 1.00 87.81 503 THR A O 1
ATOM 4114 N N . PRO A 1 504 ? -14.900 3.750 36.858 1.00 88.88 504 PRO A N 1
ATOM 4115 C CA . PRO A 1 504 ? -14.965 2.882 38.026 1.00 88.88 504 PRO A CA 1
ATOM 4116 C C . PRO A 1 504 ? -16.020 3.384 39.018 1.00 88.88 504 PRO A C 1
ATOM 4118 O O . PRO A 1 504 ? -16.064 4.566 39.355 1.00 88.88 504 PRO A O 1
ATOM 4121 N N . ILE A 1 505 ? -16.882 2.482 39.486 1.00 85.38 505 ILE A N 1
ATOM 4122 C CA . ILE A 1 505 ? -17.931 2.793 40.469 1.00 85.38 505 ILE A CA 1
ATOM 4123 C C . ILE A 1 505 ? -17.657 2.067 41.784 1.00 85.38 505 ILE A C 1
ATOM 4125 O O . ILE A 1 505 ? -16.895 1.100 41.831 1.00 85.38 505 ILE A O 1
ATOM 4129 N N . LYS A 1 506 ? -18.290 2.509 42.875 1.00 78.56 506 LYS A N 1
ATOM 4130 C CA . LYS A 1 506 ? -18.150 1.867 44.190 1.00 78.56 506 LYS A CA 1
ATOM 4131 C C . LYS A 1 506 ? -18.565 0.391 44.100 1.00 78.56 506 LYS A C 1
ATOM 4133 O O . LYS A 1 506 ? -19.713 0.091 43.785 1.00 78.56 506 LYS A O 1
ATOM 4138 N N . GLY A 1 507 ? -17.622 -0.519 44.354 1.00 80.19 507 GLY A N 1
ATOM 4139 C CA . GLY A 1 507 ? -17.820 -1.965 44.196 1.00 80.19 507 GLY A CA 1
ATOM 4140 C C . GLY A 1 507 ? -17.575 -2.517 42.783 1.00 80.19 507 GLY A C 1
ATOM 4141 O O . GLY A 1 507 ? -17.811 -3.700 42.573 1.00 80.19 507 GLY A O 1
ATOM 4142 N N . ARG A 1 508 ? -17.100 -1.703 41.826 1.00 87.44 508 ARG A N 1
ATOM 4143 C CA . ARG A 1 508 ? -16.495 -2.135 40.550 1.00 87.44 508 ARG A CA 1
ATOM 4144 C C . ARG A 1 508 ? -15.266 -1.289 40.220 1.00 87.44 508 ARG A C 1
ATOM 4146 O O . ARG A 1 508 ? -15.297 -0.433 39.336 1.00 87.44 508 ARG A O 1
ATOM 4153 N N . ASN A 1 509 ? -14.200 -1.525 40.977 1.00 91.50 509 ASN A N 1
ATOM 4154 C CA . ASN A 1 509 ? -12.946 -0.770 40.940 1.00 91.50 509 ASN A CA 1
ATOM 4155 C C . ASN A 1 509 ? -11.696 -1.676 40.933 1.00 91.50 509 ASN A C 1
ATOM 4157 O O . ASN A 1 509 ? -10.606 -1.227 41.279 1.00 91.50 509 ASN A O 1
ATOM 4161 N N . THR A 1 510 ? -11.844 -2.951 40.556 1.00 96.06 510 THR A N 1
ATOM 4162 C CA . THR A 1 510 ? -10.715 -3.867 40.335 1.00 96.06 510 THR A CA 1
ATOM 4163 C C . THR A 1 510 ? -10.483 -4.107 38.841 1.00 96.06 510 THR A C 1
ATOM 4165 O O . THR A 1 510 ? -11.430 -4.368 38.097 1.00 96.06 510 THR A O 1
ATOM 4168 N N . ILE A 1 511 ? -9.227 -4.049 38.404 1.00 96.50 511 ILE A N 1
ATOM 4169 C CA . ILE A 1 511 ? -8.759 -4.571 37.115 1.00 96.50 511 ILE A CA 1
ATOM 4170 C C . ILE A 1 511 ? -8.322 -6.021 37.345 1.00 96.50 511 ILE A C 1
ATOM 4172 O O . ILE A 1 511 ? -7.538 -6.293 38.252 1.00 96.50 511 ILE A O 1
ATOM 4176 N N . TYR A 1 512 ? -8.821 -6.955 36.540 1.00 97.69 512 TYR A N 1
ATOM 4177 C CA . TYR A 1 512 ? -8.397 -8.356 36.594 1.00 97.69 512 TYR A CA 1
ATOM 4178 C C . TYR A 1 512 ? -7.534 -8.711 35.385 1.00 97.69 512 TYR A C 1
ATOM 4180 O O . TYR A 1 512 ? -7.978 -8.530 34.254 1.00 97.69 512 TYR A O 1
ATOM 4188 N N . ILE A 1 513 ? -6.340 -9.256 35.611 1.00 96.81 513 ILE A N 1
ATOM 4189 C CA . ILE A 1 513 ? -5.466 -9.768 34.546 1.00 96.81 513 ILE A CA 1
ATOM 4190 C C . ILE A 1 513 ? -5.589 -11.296 34.494 1.00 96.81 513 ILE A C 1
ATOM 4192 O O . ILE A 1 513 ? -5.396 -11.972 35.503 1.00 96.81 513 ILE A O 1
ATOM 4196 N N . GLN A 1 514 ? -5.909 -11.841 33.320 1.00 96.31 514 GLN A N 1
ATOM 4197 C CA . GLN A 1 514 ? -5.977 -13.277 33.044 1.00 96.31 514 GLN A CA 1
ATOM 4198 C C . GLN A 1 514 ? -4.825 -13.680 32.120 1.00 96.31 514 GLN A C 1
ATOM 4200 O O . GLN A 1 514 ? -4.848 -13.414 30.918 1.00 96.31 514 GLN A O 1
ATOM 4205 N N . THR A 1 515 ? -3.843 -14.385 32.666 1.00 95.06 515 THR A N 1
ATOM 4206 C CA . THR A 1 515 ? -2.773 -15.015 31.883 1.00 95.06 515 THR A CA 1
ATOM 4207 C C . THR A 1 515 ? -3.344 -16.188 31.080 1.00 95.06 515 THR A C 1
ATOM 4209 O O . THR A 1 515 ? -4.045 -17.027 31.655 1.00 95.06 515 THR A O 1
ATOM 4212 N N . VAL A 1 516 ? -3.066 -16.249 29.772 1.00 93.56 516 VAL A N 1
ATOM 4213 C CA . VAL A 1 516 ? -3.451 -17.359 28.880 1.00 93.56 516 VAL A CA 1
ATOM 4214 C C . VAL A 1 516 ? -2.203 -17.921 28.192 1.00 93.56 516 VAL A C 1
ATOM 4216 O O . VAL A 1 516 ? -1.567 -17.242 27.383 1.00 93.56 516 VAL A O 1
ATOM 4219 N N . GLY A 1 517 ? -1.865 -19.173 28.501 1.00 89.62 517 GLY A N 1
ATOM 4220 C CA . GLY A 1 517 ? -0.580 -19.780 28.143 1.00 89.62 517 GLY A CA 1
ATOM 4221 C C . GLY A 1 517 ? 0.577 -19.317 29.043 1.00 89.62 517 GLY A C 1
ATOM 4222 O O . GLY A 1 517 ? 0.371 -18.664 30.065 1.00 89.62 517 GLY A O 1
ATOM 4223 N N . SER A 1 518 ? 1.802 -19.683 28.665 1.00 82.75 518 SER A N 1
ATOM 4224 C CA . SER A 1 518 ? 3.030 -19.404 29.428 1.00 82.75 518 SER A CA 1
ATOM 4225 C C . SER A 1 518 ? 3.762 -18.144 28.946 1.00 82.75 518 SER A C 1
ATOM 4227 O O . SER A 1 518 ? 3.529 -17.649 27.844 1.00 82.75 518 SER A O 1
ATOM 4229 N N . PHE A 1 519 ? 4.672 -17.632 29.779 1.00 83.44 519 PHE A N 1
ATOM 4230 C CA . PHE A 1 519 ? 5.494 -16.442 29.535 1.00 83.44 519 PHE A CA 1
ATOM 4231 C C . PHE A 1 519 ? 6.942 -16.696 29.987 1.00 83.44 519 PHE A C 1
ATOM 4233 O O . PHE A 1 519 ? 7.190 -16.952 31.168 1.00 83.44 519 PHE A O 1
ATOM 4240 N N . GLY A 1 520 ? 7.900 -16.601 29.061 1.00 75.88 520 GLY A N 1
ATOM 4241 C CA . GLY A 1 520 ? 9.302 -16.944 29.310 1.00 75.88 520 GLY A CA 1
ATOM 4242 C C . GLY A 1 520 ? 9.530 -18.420 29.662 1.00 75.88 520 GLY A C 1
ATOM 4243 O O . GLY A 1 520 ? 8.632 -19.260 29.554 1.00 75.88 520 GLY A O 1
ATOM 4244 N N . GLU A 1 521 ? 10.753 -18.734 30.089 1.00 76.25 521 GLU A N 1
ATOM 4245 C CA . GLU A 1 521 ? 11.195 -20.102 30.383 1.00 76.25 521 GLU A CA 1
ATOM 4246 C C . GLU A 1 521 ? 10.654 -20.589 31.744 1.00 76.25 521 GLU A C 1
ATOM 4248 O O . GLU A 1 521 ? 11.326 -20.547 32.775 1.00 76.25 521 GLU A O 1
ATOM 4253 N N . GLY A 1 522 ? 9.399 -21.046 31.731 1.00 76.12 522 GLY A N 1
ATOM 4254 C CA . GLY A 1 522 ? 8.739 -21.742 32.837 1.00 76.12 522 GLY A CA 1
ATOM 4255 C C . GLY A 1 522 ? 7.849 -20.877 33.738 1.00 76.12 522 GLY A C 1
ATOM 4256 O O . GLY A 1 522 ? 7.835 -19.647 33.687 1.00 76.12 522 GLY A O 1
ATOM 4257 N N . GLU A 1 523 ? 7.091 -21.551 34.603 1.00 79.88 523 GLU A N 1
ATOM 4258 C CA . GLU A 1 523 ? 6.062 -20.954 35.467 1.00 79.88 523 GLU A CA 1
ATOM 4259 C C . GLU A 1 523 ? 6.609 -19.855 36.392 1.00 79.88 523 GLU A C 1
ATOM 4261 O O . GLU A 1 523 ? 6.037 -18.771 36.478 1.00 79.88 523 GLU A O 1
ATOM 4266 N N . ALA A 1 524 ? 7.774 -20.065 37.013 1.00 82.75 524 ALA A N 1
ATOM 4267 C CA . ALA A 1 524 ? 8.412 -19.055 37.860 1.00 82.75 524 ALA A CA 1
ATOM 4268 C C . ALA A 1 524 ? 8.831 -17.788 37.082 1.00 82.75 524 ALA A C 1
ATOM 4270 O O . ALA A 1 524 ? 8.869 -16.693 37.647 1.00 82.75 524 ALA A O 1
ATOM 4271 N N . ALA A 1 525 ? 9.131 -17.907 35.783 1.00 80.75 525 ALA A N 1
ATOM 4272 C CA . ALA A 1 525 ? 9.375 -16.755 34.920 1.00 80.75 525 ALA A CA 1
ATOM 4273 C C . ALA A 1 525 ? 8.058 -16.033 34.583 1.00 80.75 525 ALA A C 1
ATOM 4275 O O . ALA A 1 525 ? 7.994 -14.806 34.686 1.00 80.75 525 ALA A O 1
ATOM 4276 N N . THR A 1 526 ? 6.997 -16.799 34.300 1.00 83.94 526 THR A N 1
ATOM 4277 C CA . THR A 1 526 ? 5.637 -16.289 34.064 1.00 83.94 526 THR A CA 1
ATOM 4278 C C . THR A 1 526 ? 5.113 -15.493 35.259 1.00 83.94 526 THR A C 1
ATOM 4280 O O . THR A 1 526 ? 4.715 -14.341 35.096 1.00 83.94 526 THR A O 1
ATOM 4283 N N . LEU A 1 527 ? 5.161 -16.063 36.466 1.00 86.31 527 LEU A N 1
ATOM 4284 C CA . LEU A 1 527 ? 4.629 -15.438 37.681 1.00 86.31 527 LEU A CA 1
ATOM 4285 C C . LEU A 1 527 ? 5.333 -14.114 38.017 1.00 86.31 527 LEU A C 1
ATOM 4287 O O . LEU A 1 527 ? 4.657 -13.139 38.337 1.00 86.31 527 LEU A O 1
ATOM 4291 N N . ARG A 1 528 ? 6.667 -14.034 37.877 1.00 87.50 528 ARG A N 1
ATOM 4292 C CA . ARG A 1 528 ? 7.411 -12.772 38.074 1.00 87.50 528 ARG A CA 1
ATOM 4293 C C . ARG A 1 528 ? 7.016 -11.708 37.052 1.00 87.50 528 ARG A C 1
ATOM 4295 O O . ARG A 1 528 ? 6.727 -10.579 37.430 1.00 87.50 528 ARG A O 1
ATOM 4302 N N . TYR A 1 529 ? 6.971 -12.071 35.771 1.00 88.38 529 TYR A N 1
ATOM 4303 C CA . TYR A 1 529 ? 6.660 -11.133 34.692 1.00 88.38 529 TYR A CA 1
ATOM 4304 C C . TYR A 1 529 ? 5.236 -10.575 34.788 1.00 88.38 529 TYR A C 1
ATOM 4306 O O . TYR A 1 529 ? 5.023 -9.367 34.691 1.00 88.38 529 TYR A O 1
ATOM 4314 N N . VAL A 1 530 ? 4.259 -11.446 35.046 1.00 91.56 530 VAL A N 1
ATOM 4315 C CA . VAL A 1 530 ? 2.863 -11.045 35.253 1.00 91.56 530 VAL A CA 1
ATOM 4316 C C . VAL A 1 530 ? 2.703 -10.262 36.570 1.00 91.56 530 VAL A C 1
ATOM 4318 O O . VAL A 1 530 ? 1.897 -9.334 36.631 1.00 91.56 530 VAL A O 1
ATOM 4321 N N . GLY A 1 531 ? 3.518 -10.552 37.592 1.00 92.25 531 GLY A N 1
ATOM 4322 C CA . GLY A 1 531 ? 3.637 -9.752 38.816 1.00 92.25 531 GLY A CA 1
ATOM 4323 C C . GLY A 1 531 ? 4.089 -8.309 38.556 1.00 92.25 531 GLY A C 1
ATOM 4324 O O . GLY A 1 531 ? 3.434 -7.378 39.022 1.00 92.25 531 GLY A O 1
ATOM 4325 N N . TRP A 1 532 ? 5.121 -8.105 37.731 1.00 91.69 532 TRP A N 1
ATOM 4326 C CA . TRP A 1 532 ? 5.556 -6.763 37.321 1.00 91.69 532 TRP A CA 1
ATOM 4327 C C . TRP A 1 532 ? 4.492 -6.026 36.499 1.00 91.69 532 TRP A C 1
ATOM 4329 O O . TRP A 1 532 ? 4.259 -4.840 36.725 1.00 91.69 532 TRP A O 1
ATOM 4339 N N . LEU A 1 533 ? 3.793 -6.716 35.587 1.00 92.62 533 LEU A N 1
ATOM 4340 C CA . LEU A 1 533 ? 2.680 -6.119 34.834 1.00 92.62 533 LEU A CA 1
ATOM 4341 C C . LEU A 1 533 ? 1.513 -5.706 35.748 1.00 92.62 533 LEU A C 1
ATOM 4343 O O . LEU A 1 533 ? 0.921 -4.651 35.525 1.00 92.62 533 LEU A O 1
ATOM 4347 N N . ARG A 1 534 ? 1.205 -6.487 36.796 1.00 95.62 534 ARG A N 1
ATOM 4348 C CA . ARG A 1 534 ? 0.246 -6.107 37.850 1.00 95.62 534 ARG A CA 1
ATOM 4349 C C . ARG A 1 534 ? 0.694 -4.839 38.568 1.00 95.62 534 ARG A C 1
ATOM 4351 O O . ARG A 1 534 ? -0.091 -3.905 38.666 1.00 95.62 534 ARG A O 1
ATOM 4358 N N . GLU A 1 535 ? 1.931 -4.809 39.056 1.00 91.25 535 GLU A N 1
ATOM 4359 C CA . GLU A 1 535 ? 2.483 -3.700 39.849 1.00 91.25 535 GLU A CA 1
ATOM 4360 C C . GLU A 1 535 ? 2.529 -2.396 39.050 1.00 91.25 535 GLU A C 1
ATOM 4362 O O . GLU A 1 535 ? 2.044 -1.367 39.521 1.00 91.25 535 GLU A O 1
ATOM 4367 N N . TYR A 1 536 ? 3.004 -2.458 37.804 1.00 92.81 536 TYR A N 1
ATOM 4368 C CA . TYR A 1 536 ? 2.948 -1.337 36.870 1.00 92.81 536 TYR A CA 1
ATOM 4369 C C . TYR A 1 536 ? 1.502 -0.881 36.607 1.00 92.81 536 TYR A C 1
ATOM 4371 O O . TYR A 1 536 ? 1.217 0.314 36.651 1.00 92.81 536 TYR A O 1
ATOM 4379 N N . CYS A 1 537 ? 0.569 -1.810 36.375 1.00 92.56 537 CYS A N 1
ATOM 4380 C CA . CYS A 1 537 ? -0.837 -1.480 36.127 1.00 92.56 537 CYS A CA 1
ATOM 4381 C C . CYS A 1 537 ? -1.510 -0.837 37.357 1.00 92.56 537 CYS A C 1
ATOM 4383 O O . CYS A 1 537 ? -2.286 0.104 37.204 1.00 92.56 537 CYS A O 1
ATOM 4385 N N . GLU A 1 538 ? -1.188 -1.291 38.572 1.00 91.88 538 GLU A N 1
ATOM 4386 C CA . GLU A 1 538 ? -1.742 -0.784 39.838 1.00 91.88 538 GLU A CA 1
ATOM 4387 C C . GLU A 1 538 ? -1.190 0.612 40.168 1.00 91.88 538 GLU A C 1
ATOM 4389 O O . GLU A 1 538 ? -1.940 1.504 40.569 1.00 91.88 538 GLU A O 1
ATOM 4394 N N . ALA A 1 539 ? 0.094 0.847 39.881 1.00 88.31 539 ALA A N 1
ATOM 4395 C CA . ALA A 1 539 ? 0.707 2.170 39.946 1.00 88.31 539 ALA A CA 1
ATOM 4396 C C . ALA A 1 539 ? 0.146 3.135 38.881 1.00 88.31 539 ALA A C 1
ATOM 4398 O O . ALA A 1 539 ? -0.195 4.281 39.186 1.00 88.31 539 ALA A O 1
ATOM 4399 N N . PHE A 1 540 ? 0.006 2.682 37.629 1.00 91.75 540 PHE A N 1
ATOM 4400 C CA . PHE A 1 540 ? -0.462 3.525 36.529 1.00 91.75 540 PHE A CA 1
ATOM 4401 C C . PHE A 1 540 ? -1.957 3.857 36.631 1.00 91.75 540 PHE A C 1
ATOM 4403 O O . PHE A 1 540 ? -2.361 4.983 36.332 1.00 91.75 540 PHE A O 1
ATOM 4410 N N . TYR A 1 541 ? -2.787 2.923 37.094 1.00 91.19 541 TYR A N 1
ATOM 4411 C CA . TYR A 1 541 ? -4.210 3.140 37.372 1.00 91.19 541 TYR A CA 1
ATOM 4412 C C . TYR A 1 541 ? -4.459 3.413 38.860 1.00 91.19 541 TYR A C 1
ATOM 4414 O O . TYR A 1 541 ? -5.389 2.879 39.465 1.00 91.19 541 TYR A O 1
ATOM 4422 N N . TYR A 1 542 ? -3.650 4.324 39.411 1.00 86.69 542 TYR A N 1
ATOM 4423 C CA . TYR A 1 542 ? -3.685 4.802 40.792 1.00 86.69 542 TYR A CA 1
ATOM 4424 C C . TYR A 1 542 ? -5.111 4.981 41.350 1.00 86.69 542 TYR A C 1
ATOM 4426 O O . TYR A 1 542 ? -5.887 5.815 40.873 1.00 86.69 542 TYR A O 1
ATOM 4434 N N . GLY A 1 543 ? -5.438 4.204 42.386 1.00 86.31 543 GLY A N 1
ATOM 4435 C CA . GLY A 1 543 ? -6.756 4.173 43.036 1.00 86.31 543 GLY A CA 1
ATOM 4436 C C . GLY A 1 543 ? -7.650 2.992 42.628 1.00 86.31 543 GLY A C 1
ATOM 4437 O O . GLY A 1 543 ? -8.681 2.762 43.265 1.00 86.31 543 GLY A O 1
ATOM 4438 N N . LEU A 1 544 ? -7.259 2.212 41.616 1.00 91.31 544 LEU A N 1
ATOM 4439 C CA . LEU A 1 544 ? -7.826 0.892 41.328 1.00 91.31 544 LEU A CA 1
ATOM 4440 C C . LEU A 1 544 ? -6.912 -0.201 41.877 1.00 91.31 544 LEU A C 1
ATOM 4442 O O . LEU A 1 544 ? -5.700 -0.028 41.927 1.00 91.31 544 LEU A O 1
ATOM 4446 N N . SER A 1 545 ? -7.499 -1.332 42.267 1.00 93.50 545 SER A N 1
ATOM 4447 C CA . SER A 1 545 ? -6.715 -2.527 42.600 1.00 93.50 545 SER A CA 1
ATOM 4448 C C . SER A 1 545 ? -6.535 -3.399 41.361 1.00 93.50 545 SER A C 1
ATOM 4450 O O . SER A 1 545 ? -7.464 -3.511 40.555 1.00 93.50 545 SER A O 1
ATOM 4452 N N . VAL A 1 546 ? -5.381 -4.047 41.221 1.00 96.44 546 VAL A N 1
ATOM 4453 C CA . VAL A 1 546 ? -5.090 -4.982 40.131 1.00 96.44 546 VAL A CA 1
ATOM 4454 C C . VAL A 1 546 ? -4.869 -6.376 40.697 1.00 96.44 546 VAL A C 1
ATOM 4456 O O . VAL A 1 546 ? -3.911 -6.638 41.423 1.00 96.44 546 VAL A O 1
ATOM 4459 N N . LYS A 1 547 ? -5.764 -7.299 40.345 1.00 97.31 547 LYS A N 1
ATOM 4460 C CA . LYS A 1 547 ? -5.706 -8.697 40.781 1.00 97.31 547 LYS A CA 1
ATOM 4461 C C . LYS A 1 547 ? -5.348 -9.596 39.606 1.00 97.31 547 LYS A C 1
ATOM 4463 O O . LYS A 1 547 ? -5.871 -9.437 38.502 1.00 97.31 547 LYS A O 1
ATOM 4468 N N . LEU A 1 548 ? -4.488 -10.572 39.861 1.00 96.44 548 LEU A N 1
ATOM 4469 C CA . LEU A 1 548 ? -4.254 -11.670 38.932 1.00 96.44 548 LEU A CA 1
ATOM 4470 C C . LEU A 1 548 ? -5.350 -12.725 39.113 1.00 96.44 548 LEU A C 1
ATOM 4472 O O . LEU A 1 548 ? -5.814 -12.963 40.228 1.00 96.44 548 LEU A O 1
ATOM 4476 N N . LEU A 1 549 ? -5.769 -13.336 38.011 1.00 95.25 549 LEU A N 1
ATOM 4477 C CA . LEU A 1 549 ? -6.492 -14.604 38.011 1.00 95.25 549 LEU A CA 1
ATOM 4478 C C . LEU A 1 549 ? -5.498 -15.734 37.735 1.00 95.25 549 LEU A C 1
ATOM 4480 O O . LEU A 1 549 ? -4.506 -15.519 37.036 1.00 95.25 549 LEU A O 1
ATOM 4484 N N . GLU A 1 550 ? -5.796 -16.930 38.246 1.00 92.44 550 GLU A N 1
ATOM 4485 C CA . GLU A 1 550 ? -4.984 -18.130 38.015 1.00 92.44 550 GLU A CA 1
ATOM 4486 C C . GLU A 1 550 ? -4.653 -18.300 36.521 1.00 92.44 550 GLU A C 1
ATOM 4488 O O . GLU A 1 550 ? -5.576 -18.241 35.692 1.00 92.44 550 GLU A O 1
ATOM 4493 N N . PRO A 1 551 ? -3.373 -18.493 36.144 1.00 92.00 551 PRO A N 1
ATOM 4494 C CA . PRO A 1 551 ? -2.991 -18.732 34.758 1.00 92.00 551 PRO A CA 1
ATOM 4495 C C . PRO A 1 551 ? -3.725 -19.939 34.178 1.00 92.00 551 PRO A C 1
ATOM 4497 O O . PRO A 1 551 ? -3.839 -20.976 34.829 1.00 92.00 551 PRO A O 1
ATOM 4500 N N . VAL A 1 552 ? -4.211 -19.823 32.939 1.00 93.12 552 VAL A N 1
ATOM 4501 C CA . VAL A 1 552 ? -4.902 -20.933 32.269 1.00 93.12 552 VAL A CA 1
ATOM 4502 C C . VAL A 1 552 ? -4.169 -21.391 31.009 1.00 93.12 552 VAL A C 1
ATOM 4504 O O . VAL A 1 552 ? -3.725 -20.549 30.221 1.00 93.12 552 VAL A O 1
ATOM 4507 N N . PRO A 1 553 ? -4.053 -22.711 30.769 1.00 92.38 553 PRO A N 1
ATOM 4508 C CA . PRO A 1 553 ? -3.577 -23.221 29.491 1.00 92.38 553 PRO A CA 1
ATOM 4509 C C . PRO A 1 553 ? -4.603 -22.910 28.395 1.00 92.38 553 PRO A C 1
ATOM 4511 O O . PRO A 1 553 ? -5.797 -22.750 28.663 1.00 92.38 553 PRO A O 1
ATOM 4514 N N . VAL A 1 554 ? -4.152 -22.860 27.140 1.00 93.25 554 VAL A N 1
ATOM 4515 C CA . VAL A 1 554 ? -5.009 -22.519 25.988 1.00 93.25 554 VAL A CA 1
ATOM 4516 C C . VAL A 1 554 ? -6.214 -23.465 25.884 1.00 93.25 554 VAL A C 1
ATOM 4518 O O . VAL A 1 554 ? -7.342 -23.010 25.683 1.00 93.25 554 VAL A O 1
ATOM 4521 N N . SER A 1 555 ? -5.995 -24.758 26.146 1.00 92.25 555 SER A N 1
ATOM 4522 C CA . SER A 1 555 ? -7.019 -25.812 26.207 1.00 92.25 555 SER A CA 1
ATOM 4523 C C . SER A 1 555 ? -8.184 -25.497 27.150 1.00 92.25 555 SER A C 1
ATOM 4525 O O . SER A 1 555 ? -9.334 -25.765 26.812 1.00 92.25 555 SER A O 1
ATOM 4527 N N . ALA A 1 556 ? -7.926 -24.867 28.300 1.00 92.81 556 ALA A N 1
ATOM 4528 C CA . ALA A 1 556 ? -8.961 -24.522 29.277 1.00 92.81 556 ALA A CA 1
ATOM 4529 C C . ALA A 1 556 ? -9.865 -23.354 28.833 1.00 92.81 556 ALA A C 1
ATOM 4531 O O . ALA A 1 556 ? -10.899 -23.104 29.457 1.00 92.81 556 ALA A O 1
ATOM 4532 N N . THR A 1 557 ? -9.499 -22.640 27.762 1.00 93.00 557 THR A N 1
ATOM 4533 C CA . THR A 1 557 ? -10.329 -21.566 27.195 1.00 93.00 557 THR A CA 1
ATOM 4534 C C . THR A 1 557 ? -11.314 -22.065 26.132 1.00 93.00 557 THR A C 1
ATOM 4536 O O . THR A 1 557 ? -12.359 -21.441 25.944 1.00 93.00 557 THR A O 1
ATOM 4539 N N . GLY A 1 558 ? -11.017 -23.202 25.484 1.00 91.12 558 GLY A N 1
ATOM 4540 C CA . GLY A 1 558 ? -11.840 -23.797 24.424 1.00 91.12 558 GLY A CA 1
ATOM 4541 C C . GLY A 1 558 ? -11.863 -23.010 23.107 1.00 91.12 558 GLY A C 1
ATOM 4542 O O . GLY A 1 558 ? -12.809 -23.149 22.339 1.00 91.12 558 GLY A O 1
ATOM 4543 N N . CYS A 1 559 ? -10.870 -22.150 22.870 1.00 92.44 559 CYS A N 1
ATOM 4544 C CA . CYS A 1 559 ? -10.779 -21.294 21.688 1.00 92.44 559 CYS A CA 1
ATOM 4545 C C . CYS A 1 559 ? -10.337 -22.038 20.420 1.00 92.44 559 CYS A C 1
ATOM 4547 O O . CYS A 1 559 ? -9.534 -22.974 20.484 1.00 92.44 559 CYS A O 1
ATOM 4549 N N . ALA A 1 560 ? -10.795 -21.569 19.260 1.00 92.12 560 ALA A N 1
ATOM 4550 C CA . ALA A 1 560 ? -10.239 -21.947 17.971 1.00 92.12 560 ALA A CA 1
ATOM 4551 C C . ALA A 1 560 ? -8.817 -21.385 17.798 1.00 92.12 560 ALA A C 1
ATOM 4553 O O . ALA A 1 560 ? -8.510 -20.248 18.171 1.00 92.12 560 ALA A O 1
ATOM 4554 N N . PHE A 1 561 ? -7.939 -22.164 17.173 1.00 92.88 561 PHE A N 1
ATOM 4555 C CA . PHE A 1 561 ? -6.552 -21.792 16.902 1.00 92.88 561 PHE A CA 1
ATOM 4556 C C . PHE A 1 561 ? -6.088 -22.346 15.553 1.00 92.88 561 PHE A C 1
ATOM 4558 O O . PHE A 1 561 ? -6.674 -23.283 15.012 1.00 92.88 561 PHE A O 1
ATOM 4565 N N . ARG A 1 562 ? -5.030 -21.752 14.997 1.00 90.25 562 ARG A N 1
ATOM 4566 C CA . ARG A 1 562 ? -4.487 -22.096 13.676 1.00 90.25 562 ARG A CA 1
ATOM 4567 C C . ARG A 1 562 ? -2.977 -21.882 13.610 1.00 90.25 562 ARG A C 1
ATOM 4569 O O . ARG A 1 562 ? -2.413 -21.142 14.412 1.00 90.25 562 ARG A O 1
ATOM 4576 N N . ILE A 1 563 ? -2.332 -22.466 12.602 1.00 88.75 563 ILE A N 1
ATOM 4577 C CA . ILE A 1 563 ? -1.006 -22.025 12.150 1.00 88.75 563 ILE A CA 1
ATOM 4578 C C . ILE A 1 563 ? -1.214 -20.871 11.163 1.00 88.75 563 ILE A C 1
ATOM 4580 O O . ILE A 1 563 ? -1.984 -21.009 10.215 1.00 88.75 563 ILE A O 1
ATOM 4584 N N . ASN A 1 564 ? -0.516 -19.751 11.345 1.00 85.31 564 ASN A N 1
ATOM 4585 C CA . ASN A 1 564 ? -0.512 -18.676 10.353 1.00 85.31 564 ASN A CA 1
ATOM 4586 C C . ASN A 1 564 ? 0.200 -19.129 9.061 1.00 85.31 564 ASN A C 1
ATOM 4588 O O . ASN A 1 564 ? 1.343 -19.586 9.120 1.00 85.31 564 ASN A O 1
ATOM 4592 N N . GLU A 1 565 ? -0.422 -18.973 7.888 1.00 77.50 565 GLU A N 1
ATOM 4593 C CA . GLU A 1 565 ? 0.152 -19.479 6.625 1.00 77.50 565 GLU A CA 1
ATOM 4594 C C . GLU A 1 565 ? 1.473 -18.786 6.212 1.00 77.50 565 GLU A C 1
ATOM 4596 O O . GLU A 1 565 ? 2.245 -19.376 5.454 1.00 77.50 565 GLU A O 1
ATOM 4601 N N . TYR A 1 566 ? 1.777 -17.591 6.743 1.00 77.62 566 TYR A N 1
ATOM 4602 C CA . TYR A 1 566 ? 2.970 -16.801 6.400 1.00 77.62 566 TYR A CA 1
ATOM 4603 C C . TYR A 1 566 ? 4.119 -16.954 7.410 1.00 77.62 566 TYR A C 1
ATOM 4605 O O . TYR A 1 566 ? 5.266 -17.197 7.021 1.00 77.62 566 TYR A O 1
ATOM 4613 N N . THR A 1 567 ? 3.839 -16.801 8.710 1.00 81.19 567 THR A N 1
ATOM 4614 C CA . THR A 1 567 ? 4.871 -16.920 9.759 1.00 81.19 567 THR A CA 1
ATOM 4615 C C . THR A 1 567 ? 5.132 -18.373 10.151 1.00 81.19 567 THR A C 1
ATOM 4617 O O . THR A 1 567 ? 6.260 -18.711 10.495 1.00 81.19 567 THR A O 1
ATOM 4620 N N . HIS A 1 568 ? 4.117 -19.237 10.038 1.00 86.06 568 HIS A N 1
ATOM 4621 C CA . HIS A 1 568 ? 4.020 -20.573 10.643 1.00 86.06 568 HIS A CA 1
ATOM 4622 C C . HIS A 1 568 ? 4.080 -20.598 12.181 1.00 86.06 568 HIS A C 1
ATOM 4624 O O . HIS A 1 568 ? 4.347 -21.643 12.775 1.00 86.06 568 HIS A O 1
ATOM 4630 N N . ASN A 1 569 ? 3.783 -19.469 12.827 1.00 89.06 569 ASN A N 1
ATOM 4631 C CA . ASN A 1 569 ? 3.579 -19.387 14.275 1.00 89.06 569 ASN A CA 1
ATOM 4632 C C . ASN A 1 569 ? 2.116 -19.751 14.610 1.00 89.06 569 ASN A C 1
ATOM 4634 O O . ASN A 1 569 ? 1.234 -19.652 13.746 1.00 89.06 569 ASN A O 1
ATOM 4638 N N . LEU A 1 570 ? 1.841 -20.157 15.853 1.00 91.44 570 LEU A N 1
ATOM 4639 C CA . LEU A 1 570 ? 0.469 -20.397 16.319 1.00 91.44 570 LEU A CA 1
ATOM 4640 C C . LEU A 1 570 ? -0.286 -19.085 16.543 1.00 91.44 570 LEU A C 1
ATOM 4642 O O . LEU A 1 570 ? 0.269 -18.138 17.100 1.00 91.44 570 LEU A O 1
ATOM 4646 N N . GLN A 1 571 ? -1.565 -19.072 16.163 1.00 92.50 571 GLN A N 1
ATOM 4647 C CA . GLN A 1 571 ? -2.505 -17.984 16.425 1.00 92.50 571 GLN A CA 1
ATOM 4648 C C . GLN A 1 571 ? -3.776 -18.491 17.113 1.00 92.50 571 GLN A C 1
ATOM 4650 O O . GLN A 1 571 ? -4.296 -19.544 16.741 1.00 92.50 571 GLN A O 1
ATOM 4655 N N . ILE A 1 572 ? -4.314 -17.716 18.057 1.00 93.75 572 ILE A N 1
ATOM 4656 C CA . ILE A 1 572 ? -5.559 -18.011 18.788 1.00 93.75 572 ILE A CA 1
ATOM 4657 C C . ILE A 1 572 ? -6.662 -17.000 18.430 1.00 93.75 572 ILE A C 1
ATOM 4659 O O . ILE A 1 572 ? -6.380 -15.819 18.213 1.00 93.75 572 ILE A O 1
ATOM 4663 N N . ASN A 1 573 ? -7.918 -17.456 18.372 1.00 93.62 573 ASN A N 1
ATOM 4664 C CA . ASN A 1 573 ? -9.062 -16.605 18.064 1.00 93.62 573 ASN A CA 1
ATOM 4665 C C . ASN A 1 573 ? -9.414 -15.654 19.228 1.00 93.62 573 ASN A C 1
ATOM 4667 O O . ASN A 1 573 ? -9.651 -16.087 20.361 1.00 93.62 573 ASN A O 1
ATOM 4671 N N . THR A 1 574 ? -9.500 -14.350 18.955 1.00 90.31 574 THR A N 1
ATOM 4672 C CA . THR A 1 574 ? -9.816 -13.338 19.978 1.00 90.31 574 THR A CA 1
ATOM 4673 C C . THR A 1 574 ? -11.289 -13.302 20.376 1.00 90.31 574 THR A C 1
ATOM 4675 O O . THR A 1 574 ? -11.587 -12.990 21.529 1.00 90.31 574 THR A O 1
ATOM 4678 N N . GLY A 1 575 ? -12.216 -13.647 19.478 1.00 88.50 575 GLY A N 1
ATOM 4679 C CA . GLY A 1 575 ? -13.653 -13.706 19.761 1.00 88.50 575 GLY A CA 1
ATOM 4680 C C . GLY A 1 575 ? -14.008 -14.788 20.785 1.00 88.50 575 GLY A C 1
ATOM 4681 O O . GLY A 1 575 ? -14.785 -14.540 21.717 1.00 88.50 575 GLY A O 1
ATOM 4682 N N . ASP A 1 576 ? -13.369 -15.953 20.679 1.00 92.12 576 ASP A N 1
ATOM 4683 C CA . ASP A 1 576 ? -13.484 -17.031 21.664 1.00 92.12 576 ASP A CA 1
ATOM 4684 C C . ASP A 1 576 ? -12.861 -16.646 23.007 1.00 92.12 576 ASP A C 1
ATOM 4686 O O . ASP A 1 576 ? -13.500 -16.802 24.050 1.00 92.12 576 ASP A O 1
ATOM 4690 N N . LEU A 1 577 ? -11.651 -16.071 23.005 1.00 93.12 577 LEU A N 1
ATOM 4691 C CA . LEU A 1 577 ? -11.004 -15.611 24.238 1.00 93.12 577 LEU A CA 1
ATOM 4692 C C . LEU A 1 577 ? -11.817 -14.508 24.934 1.00 93.12 577 LEU A C 1
ATOM 4694 O O . LEU A 1 577 ? -12.020 -14.577 26.145 1.00 93.12 577 LEU A O 1
ATOM 4698 N N . LEU A 1 578 ? -12.386 -13.545 24.202 1.00 91.56 578 LEU A N 1
ATOM 4699 C CA . LEU A 1 578 ? -13.320 -12.558 24.763 1.00 91.56 578 LEU A CA 1
ATOM 4700 C C . LEU A 1 578 ? -14.594 -13.212 25.319 1.00 91.56 578 LEU A C 1
ATOM 4702 O O . LEU A 1 578 ? -15.130 -12.759 26.334 1.00 91.56 578 LEU A O 1
ATOM 4706 N N . SER A 1 579 ? -15.069 -14.294 24.699 1.00 92.31 579 SER A N 1
ATOM 4707 C CA . SER A 1 579 ? -16.225 -15.068 25.169 1.00 92.31 579 SER A CA 1
ATOM 4708 C C . SER A 1 579 ? -15.913 -15.905 26.416 1.00 92.31 579 SER A C 1
ATOM 4710 O O . SER A 1 579 ? -16.784 -16.063 27.276 1.00 92.31 579 SER A O 1
ATOM 4712 N N . TYR A 1 580 ? -14.676 -16.384 26.567 1.00 94.62 580 TYR A N 1
ATOM 4713 C CA . TYR A 1 580 ? -14.154 -16.996 27.791 1.00 94.62 580 TYR A CA 1
ATOM 4714 C C . TYR A 1 580 ? -14.009 -15.957 28.917 1.00 94.62 580 TYR A C 1
ATOM 4716 O O . TYR A 1 580 ? -14.581 -16.128 29.996 1.00 94.62 580 TYR A O 1
ATOM 4724 N N . LEU A 1 581 ? -13.347 -14.826 28.650 1.00 94.81 581 LEU A N 1
ATOM 4725 C CA . LEU A 1 581 ? -13.166 -13.732 29.613 1.00 94.81 581 LEU A CA 1
ATOM 4726 C C . LEU A 1 581 ? -14.511 -13.172 30.101 1.00 94.81 581 LEU A C 1
ATOM 4728 O O . LEU A 1 581 ? -14.666 -12.903 31.291 1.00 94.81 581 LEU A O 1
ATOM 4732 N N . LYS A 1 582 ? -15.529 -13.098 29.233 1.00 93.31 582 LYS A N 1
ATOM 4733 C CA . LYS A 1 582 ? -16.907 -12.735 29.613 1.00 93.31 582 LYS A CA 1
ATOM 4734 C C . LYS A 1 582 ? -17.515 -13.678 30.658 1.00 93.31 582 LYS A C 1
ATOM 4736 O O . LYS A 1 582 ? -18.261 -13.214 31.516 1.00 93.31 582 LYS A O 1
ATOM 4741 N N . LYS A 1 583 ? -17.220 -14.982 30.594 1.00 93.81 583 LYS A N 1
ATOM 4742 C CA . LYS A 1 583 ? -17.680 -15.984 31.578 1.00 93.81 583 LYS A CA 1
ATOM 4743 C C . LYS A 1 583 ? -16.894 -15.902 32.892 1.00 93.81 583 LYS A C 1
ATOM 4745 O O . LYS A 1 583 ? -17.430 -16.263 33.934 1.00 93.81 583 LYS A O 1
ATOM 4750 N N . LYS A 1 584 ? -15.637 -15.444 32.842 1.00 94.88 584 LYS A N 1
ATOM 4751 C CA . LYS A 1 584 ? -14.732 -15.344 34.000 1.00 94.88 584 LYS A CA 1
ATOM 4752 C C . LYS A 1 584 ? -14.748 -13.984 34.707 1.00 94.88 584 LYS A C 1
ATOM 4754 O O . LYS A 1 584 ? -14.332 -13.937 35.859 1.00 94.88 584 LYS A O 1
ATOM 4759 N N . LYS A 1 585 ? -15.227 -12.905 34.068 1.00 94.25 585 LYS A N 1
ATOM 4760 C CA . LYS A 1 585 ? -15.231 -11.536 34.621 1.00 94.25 585 LYS A CA 1
ATOM 4761 C C . LYS A 1 585 ? -15.887 -11.478 36.017 1.00 94.25 585 LYS A C 1
ATOM 4763 O O . LYS A 1 585 ? -17.101 -11.677 36.114 1.00 94.25 585 LYS A O 1
ATOM 4768 N N . PRO A 1 586 ? -15.134 -11.148 37.084 1.00 95.31 586 PRO A N 1
ATOM 4769 C CA . PRO A 1 586 ? -15.693 -11.026 38.431 1.00 95.31 586 PRO A CA 1
ATOM 4770 C C . PRO A 1 586 ? -16.716 -9.888 38.563 1.00 95.31 586 PRO A C 1
ATOM 4772 O O . PRO A 1 586 ? -16.703 -8.918 37.803 1.00 95.31 586 PRO A O 1
ATOM 4775 N N . LYS A 1 587 ? -17.619 -9.981 39.548 1.00 92.06 587 LYS A N 1
ATOM 4776 C CA . LYS A 1 587 ? -18.711 -8.999 39.734 1.00 92.06 587 LYS A CA 1
ATOM 4777 C C . LYS A 1 587 ? -18.218 -7.608 40.167 1.00 92.06 587 LYS A C 1
ATOM 4779 O O . LYS A 1 587 ? -18.916 -6.628 39.894 1.00 92.06 587 LYS A O 1
ATOM 4784 N N . ASP A 1 588 ? -17.044 -7.549 40.800 1.00 94.62 588 ASP A N 1
ATOM 4785 C CA . ASP A 1 588 ? -16.315 -6.349 41.241 1.00 94.62 588 ASP A CA 1
ATOM 4786 C C . ASP A 1 588 ? -15.296 -5.829 40.205 1.00 94.62 588 ASP A C 1
ATOM 4788 O O . ASP A 1 588 ? -14.587 -4.847 40.442 1.00 94.62 588 ASP A O 1
ATOM 4792 N N . ALA A 1 589 ? -15.225 -6.462 39.032 1.00 94.31 589 ALA A N 1
ATOM 4793 C CA . ALA A 1 589 ? -14.341 -6.035 37.962 1.00 94.31 589 ALA A CA 1
ATOM 4794 C C . ALA A 1 589 ? -14.858 -4.753 37.289 1.00 94.31 589 ALA A C 1
ATOM 4796 O O . ALA A 1 589 ? -15.934 -4.746 36.681 1.00 94.31 589 ALA A O 1
ATOM 4797 N N . PHE A 1 590 ? -14.039 -3.700 37.301 1.00 93.81 590 PHE A N 1
ATOM 4798 C CA . PHE A 1 590 ? -14.134 -2.613 36.326 1.00 93.81 590 PHE A CA 1
ATOM 4799 C C . PHE A 1 590 ? -13.897 -3.197 34.926 1.00 93.81 590 PHE A C 1
ATOM 4801 O O . PHE A 1 590 ? -14.799 -3.226 34.079 1.00 93.81 590 PHE A O 1
ATOM 4808 N N . CYS A 1 591 ? -12.731 -3.817 34.730 1.00 94.81 591 CYS A N 1
ATOM 4809 C CA . CYS A 1 591 ? -12.401 -4.579 33.533 1.00 94.81 591 CYS A CA 1
ATOM 4810 C C . CYS A 1 591 ? -11.708 -5.913 33.840 1.00 94.81 591 CYS A C 1
ATOM 4812 O O . CYS A 1 591 ? -11.200 -6.138 34.938 1.00 94.81 591 CYS A O 1
ATOM 4814 N N . ILE A 1 592 ? -11.731 -6.808 32.852 1.00 95.81 592 ILE A N 1
ATOM 4815 C CA . ILE A 1 592 ? -10.875 -7.995 32.793 1.00 95.81 592 ILE A CA 1
ATOM 4816 C C . ILE A 1 592 ? -10.063 -7.931 31.497 1.00 95.81 592 ILE A C 1
ATOM 4818 O O . ILE A 1 592 ? -10.619 -7.646 30.435 1.00 95.81 592 ILE A O 1
ATOM 4822 N N . VAL A 1 593 ? -8.764 -8.181 31.574 1.00 95.56 593 VAL A N 1
ATOM 4823 C CA . VAL A 1 593 ? -7.854 -8.175 30.429 1.00 95.56 593 VAL A CA 1
ATOM 4824 C C . VAL A 1 593 ? -7.122 -9.507 30.348 1.00 95.56 593 VAL A C 1
ATOM 4826 O O . VAL A 1 593 ? -6.509 -9.952 31.314 1.00 95.56 593 VAL A O 1
ATOM 4829 N N . GLY A 1 594 ? -7.223 -10.174 29.206 1.00 95.19 594 GLY A N 1
ATOM 4830 C CA . GLY A 1 594 ? -6.407 -11.334 28.885 1.00 95.19 594 GLY A CA 1
ATOM 4831 C C . GLY A 1 594 ? -5.056 -10.899 28.327 1.00 95.19 594 GLY A C 1
ATOM 4832 O O . GLY A 1 594 ? -4.997 -9.954 27.540 1.00 95.19 594 GLY A O 1
ATOM 4833 N N . ILE A 1 595 ? -3.992 -11.610 28.690 1.00 95.19 595 ILE A N 1
ATOM 4834 C CA . ILE A 1 595 ? -2.658 -11.443 28.098 1.00 95.19 595 ILE A CA 1
ATOM 4835 C C . ILE A 1 595 ? -2.096 -12.799 27.665 1.00 95.19 595 ILE A C 1
ATOM 4837 O O . ILE A 1 595 ? -2.293 -13.805 28.351 1.00 95.19 595 ILE A O 1
ATOM 4841 N N . THR A 1 596 ? -1.377 -12.833 26.542 1.00 93.44 596 THR A N 1
ATOM 4842 C CA . THR A 1 596 ? -0.710 -14.047 26.045 1.00 93.44 596 THR A CA 1
ATOM 4843 C C . THR A 1 596 ? 0.585 -13.752 25.272 1.00 93.44 596 THR A C 1
ATOM 4845 O O . THR A 1 596 ? 0.758 -12.670 24.709 1.00 93.44 596 THR A O 1
ATOM 4848 N N . MET A 1 597 ? 1.487 -14.737 25.212 1.00 91.75 597 MET A N 1
ATOM 4849 C CA . MET A 1 597 ? 2.672 -14.737 24.334 1.00 91.75 597 MET A CA 1
ATOM 4850 C C . MET A 1 597 ? 2.433 -15.439 22.990 1.00 91.75 597 MET A C 1
ATOM 4852 O O . MET A 1 597 ? 3.370 -15.625 22.216 1.00 91.75 597 MET A O 1
ATOM 4856 N N . ILE A 1 598 ? 1.193 -15.839 22.709 1.00 91.88 598 ILE A N 1
ATOM 4857 C CA . ILE A 1 598 ? 0.781 -16.484 21.460 1.00 91.88 598 ILE A CA 1
ATOM 4858 C C . ILE A 1 598 ? 0.102 -15.434 20.574 1.00 91.88 598 ILE A C 1
ATOM 4860 O O . ILE A 1 598 ? -0.552 -14.520 21.073 1.00 91.88 598 ILE A O 1
ATOM 4864 N N . ASP A 1 599 ? 0.295 -15.508 19.260 1.00 92.00 599 ASP A N 1
ATOM 4865 C CA . ASP A 1 599 ? -0.238 -14.520 18.317 1.00 92.00 599 ASP A CA 1
ATOM 4866 C C . ASP A 1 599 ? -1.778 -14.622 18.199 1.00 92.00 599 ASP A C 1
ATOM 4868 O O . ASP A 1 599 ? -2.382 -15.620 18.600 1.00 92.00 599 ASP A O 1
ATOM 4872 N N . LEU A 1 600 ? -2.445 -13.584 17.690 1.00 90.38 600 LEU A N 1
ATOM 4873 C CA . LEU A 1 600 ? -3.909 -13.454 17.758 1.00 90.38 600 LEU A CA 1
ATOM 4874 C C . LEU A 1 600 ? -4.542 -13.140 16.399 1.00 90.38 600 LEU A C 1
ATOM 4876 O O . LEU A 1 600 ? -3.956 -12.442 15.575 1.00 90.38 600 LEU A O 1
ATOM 4880 N N . TYR A 1 601 ? -5.764 -13.633 16.173 1.00 87.75 601 TYR A N 1
ATOM 4881 C CA . TYR A 1 601 ? -6.581 -13.319 14.993 1.00 87.75 601 TYR A CA 1
ATOM 4882 C C . TYR A 1 601 ? -8.075 -13.190 15.362 1.00 87.75 601 TYR A C 1
ATOM 4884 O O . TYR A 1 601 ? -8.534 -13.913 16.246 1.00 87.75 601 TYR A O 1
ATOM 4892 N N . PRO A 1 602 ? -8.849 -12.296 14.715 1.00 76.19 602 PRO A N 1
ATOM 4893 C CA . PRO A 1 602 ? -10.275 -12.131 15.007 1.00 76.19 602 PRO A CA 1
ATOM 4894 C C . PRO A 1 602 ? -11.176 -13.063 14.183 1.00 76.19 602 PRO A C 1
ATOM 4896 O O . PRO A 1 602 ? -12.108 -13.656 14.721 1.00 76.19 602 PRO A O 1
ATOM 4899 N N . GLU A 1 603 ? -10.880 -13.218 12.893 1.00 78.06 603 GLU A N 1
ATOM 4900 C CA . GLU A 1 603 ? -11.660 -13.967 11.902 1.00 78.06 603 GLU A CA 1
ATOM 4901 C C . GLU A 1 603 ? -10.696 -14.627 10.904 1.00 78.06 603 GLU A C 1
ATOM 4903 O O . GLU A 1 603 ? -9.565 -14.160 10.733 1.00 78.06 603 GLU A O 1
ATOM 4908 N N . ASP A 1 604 ? -11.121 -15.689 10.216 1.00 76.19 604 ASP A N 1
ATOM 4909 C CA . ASP A 1 604 ? -10.229 -16.468 9.343 1.00 76.19 604 ASP A CA 1
ATOM 4910 C C . ASP A 1 604 ? -9.616 -15.663 8.187 1.00 76.19 604 ASP A C 1
ATOM 4912 O O . ASP A 1 604 ? -8.474 -15.913 7.799 1.00 76.19 604 ASP A O 1
ATOM 4916 N N . SER A 1 605 ? -10.339 -14.658 7.691 1.00 68.69 605 SER A N 1
ATOM 4917 C CA . SER A 1 605 ? -9.922 -13.716 6.646 1.00 68.69 605 SER A CA 1
ATOM 4918 C C . SER A 1 605 ? -8.810 -12.746 7.069 1.00 68.69 605 SER A C 1
ATOM 4920 O O . SER A 1 605 ? -8.102 -12.222 6.209 1.00 68.69 605 SER A O 1
ATOM 4922 N N . TRP A 1 606 ? -8.637 -12.492 8.369 1.00 58.31 606 TRP A N 1
ATOM 4923 C CA . TRP A 1 606 ? -7.665 -11.525 8.885 1.00 58.31 606 TRP A CA 1
ATOM 4924 C C . TRP A 1 606 ? -6.299 -12.168 9.107 1.00 58.31 606 TRP A C 1
ATOM 4926 O O . TRP A 1 606 ? -6.204 -13.305 9.564 1.00 58.31 606 TRP A O 1
ATOM 4936 N N . ASN A 1 607 ? -5.214 -11.426 8.868 1.00 65.50 607 ASN A N 1
ATOM 4937 C CA . ASN A 1 607 ? -3.856 -11.936 9.090 1.00 65.50 607 ASN A CA 1
ATOM 4938 C C . ASN A 1 607 ? -3.517 -12.079 10.583 1.00 65.50 607 ASN A C 1
ATOM 4940 O O . ASN A 1 607 ? -3.036 -13.136 10.998 1.00 65.50 607 ASN A O 1
ATOM 4944 N N . PHE A 1 608 ? -3.738 -11.026 11.375 1.00 77.62 608 PHE A N 1
ATOM 4945 C CA . PHE A 1 608 ? -3.539 -10.989 12.828 1.00 77.62 608 PHE A CA 1
ATOM 4946 C C . PHE A 1 608 ? -4.185 -9.734 13.439 1.00 77.62 608 PHE A C 1
ATOM 4948 O O . PHE A 1 608 ? -4.603 -8.842 12.704 1.00 77.62 608 PHE A O 1
ATOM 4955 N N . VAL A 1 609 ? -4.193 -9.645 14.771 1.00 67.56 609 VAL A N 1
ATOM 4956 C CA . VAL A 1 609 ? -4.338 -8.396 15.544 1.00 67.56 609 VAL A CA 1
ATOM 4957 C C . VAL A 1 609 ? -3.363 -8.406 16.727 1.00 67.56 609 VAL A C 1
ATOM 4959 O O . VAL A 1 609 ? -3.031 -9.474 17.233 1.00 67.56 609 VAL A O 1
ATOM 4962 N N . PHE A 1 610 ? -2.918 -7.239 17.206 1.00 68.12 610 PHE A N 1
ATOM 4963 C CA . PHE A 1 610 ? -2.192 -7.153 18.489 1.00 68.12 610 PHE A CA 1
ATOM 4964 C C . PHE A 1 610 ? -3.114 -7.440 19.687 1.00 68.12 610 PHE A C 1
ATOM 4966 O O . PHE A 1 610 ? -2.673 -7.950 20.717 1.00 68.12 610 PHE A O 1
ATOM 4973 N N . GLY A 1 611 ? -4.413 -7.185 19.532 1.00 76.38 611 GLY A N 1
ATOM 4974 C CA . GLY A 1 611 ? -5.441 -7.560 20.488 1.00 76.38 611 GLY A CA 1
ATOM 4975 C C . GLY A 1 611 ? -6.845 -7.208 20.009 1.00 76.38 611 GLY A C 1
ATOM 4976 O O . GLY A 1 611 ? -7.039 -6.735 18.891 1.00 76.38 611 GLY A O 1
ATOM 4977 N N . GLN A 1 612 ? -7.837 -7.458 20.858 1.00 76.25 612 GLN A N 1
ATOM 4978 C CA . GLN A 1 612 ? -9.222 -7.060 20.616 1.00 76.25 612 GLN A CA 1
ATOM 4979 C C . GLN A 1 612 ? -9.906 -6.715 21.941 1.00 76.25 612 GLN A C 1
ATOM 4981 O O . GLN A 1 612 ? -9.807 -7.466 22.913 1.00 76.25 612 GLN A O 1
ATOM 4986 N N . ALA A 1 613 ? -10.651 -5.608 21.975 1.00 78.94 613 ALA A N 1
ATOM 4987 C CA . ALA A 1 613 ? -11.355 -5.153 23.169 1.00 78.94 613 ALA A CA 1
ATOM 4988 C C . ALA A 1 613 ? -12.847 -4.879 22.919 1.00 78.94 613 ALA A C 1
ATOM 4990 O O . ALA A 1 613 ? -13.265 -4.389 21.875 1.00 78.94 613 ALA A O 1
ATOM 4991 N N . SER A 1 614 ? -13.671 -5.172 23.926 1.00 77.56 614 SER A N 1
ATOM 4992 C CA . SER A 1 614 ? -15.096 -4.838 23.972 1.00 77.56 614 SER A CA 1
ATOM 4993 C C . SER A 1 614 ? -15.306 -3.767 25.043 1.00 77.56 614 SER A C 1
ATOM 4995 O O . SER A 1 614 ? -15.783 -4.064 26.141 1.00 77.56 614 SER A O 1
ATOM 4997 N N . LEU A 1 615 ? -14.950 -2.524 24.710 1.00 75.19 615 LEU A N 1
ATOM 4998 C CA . LEU A 1 615 ? -14.827 -1.379 25.630 1.00 75.19 615 LEU A CA 1
ATOM 4999 C C . LEU A 1 615 ? -16.055 -1.193 26.540 1.00 75.19 615 LEU A C 1
ATOM 5001 O O . LEU A 1 615 ? -15.933 -1.189 27.763 1.00 75.19 615 LEU A O 1
ATOM 5005 N N . THR A 1 616 ? -17.258 -1.194 25.957 1.00 68.56 616 THR A N 1
ATOM 5006 C CA . THR A 1 616 ? -18.550 -1.059 26.666 1.00 68.56 616 THR A CA 1
ATOM 5007 C C . THR A 1 616 ? -18.886 -2.211 27.621 1.00 68.56 616 THR A C 1
ATOM 5009 O O . THR A 1 616 ? -19.786 -2.087 28.448 1.00 68.56 616 THR A O 1
ATOM 5012 N N . LYS A 1 617 ? -18.174 -3.341 27.534 1.00 78.81 617 LYS A N 1
ATOM 5013 C CA . LYS A 1 617 ? -18.284 -4.485 28.460 1.00 78.81 617 LYS A CA 1
ATOM 5014 C C . LYS A 1 617 ? -17.113 -4.524 29.454 1.00 78.81 617 LYS A C 1
ATOM 5016 O O . LYS A 1 617 ? -17.141 -5.315 30.399 1.00 78.81 617 LYS A O 1
ATOM 5021 N N . GLY A 1 618 ? -16.092 -3.683 29.262 1.00 86.25 618 GLY A N 1
ATOM 5022 C CA . GLY A 1 618 ? -14.843 -3.666 30.022 1.00 86.25 618 GLY A CA 1
ATOM 5023 C C . GLY A 1 618 ? -14.105 -4.999 29.935 1.00 86.25 618 GLY A C 1
ATOM 5024 O O . GLY A 1 618 ? -13.937 -5.666 30.957 1.00 86.25 618 GLY A O 1
ATOM 5025 N N . MET A 1 619 ? -13.759 -5.428 28.721 1.00 90.81 619 MET A N 1
ATOM 5026 C CA . MET A 1 619 ? -13.038 -6.681 28.460 1.00 90.81 619 MET A CA 1
ATOM 5027 C C . MET A 1 619 ? -12.048 -6.487 27.310 1.00 90.81 619 MET A C 1
ATOM 5029 O O . MET A 1 619 ? -12.409 -5.820 26.340 1.00 90.81 619 MET A O 1
ATOM 5033 N N . GLY A 1 620 ? -10.872 -7.106 27.371 1.00 87.44 620 GLY A N 1
ATOM 5034 C CA . GLY A 1 620 ? -9.907 -7.130 26.265 1.00 87.44 620 GLY A CA 1
ATOM 5035 C C . GLY A 1 620 ? -9.008 -8.364 26.286 1.00 87.44 620 GLY A C 1
ATOM 5036 O O . GLY A 1 620 ? -8.935 -9.041 27.308 1.00 87.44 620 GLY A O 1
ATOM 5037 N N . ILE A 1 621 ? -8.357 -8.672 25.167 1.00 91.94 621 ILE A N 1
ATOM 5038 C CA . ILE A 1 621 ? -7.352 -9.735 25.023 1.00 91.94 621 ILE A CA 1
ATOM 5039 C C . ILE A 1 621 ? -6.199 -9.213 24.163 1.00 91.94 621 ILE A C 1
ATOM 5041 O O . ILE A 1 621 ? -6.447 -8.705 23.071 1.00 91.94 621 ILE A O 1
ATOM 5045 N N . PHE A 1 622 ? -4.963 -9.337 24.647 1.00 89.44 622 PHE A N 1
ATOM 5046 C CA . PHE A 1 622 ? -3.772 -8.745 24.029 1.00 89.44 622 PHE A CA 1
ATOM 5047 C C . PHE A 1 622 ? -2.639 -9.766 23.901 1.00 89.44 622 PHE A C 1
ATOM 5049 O O . PHE A 1 622 ? -2.487 -10.649 24.750 1.00 89.44 622 PHE A O 1
ATOM 5056 N N . SER A 1 623 ? -1.837 -9.634 22.845 1.00 90.12 623 SER A N 1
ATOM 5057 C CA . SER A 1 623 ? -0.671 -10.473 22.583 1.00 90.12 623 SER A CA 1
ATOM 5058 C C . SER A 1 623 ? 0.609 -9.660 22.546 1.00 90.12 623 SER A C 1
ATOM 5060 O O . SER A 1 623 ? 0.702 -8.647 21.854 1.00 90.12 623 SER A O 1
ATOM 5062 N N . PHE A 1 624 ? 1.628 -10.167 23.232 1.00 89.94 624 PHE A N 1
ATOM 5063 C CA . PHE A 1 624 ? 2.988 -9.635 23.163 1.00 89.94 624 PHE A CA 1
ATOM 5064 C C . PHE A 1 624 ? 3.901 -10.516 22.288 1.00 89.94 624 PHE A C 1
ATOM 5066 O O . PHE A 1 624 ? 5.109 -10.300 22.235 1.00 89.94 624 PHE A O 1
ATOM 5073 N N . ALA A 1 625 ? 3.342 -11.501 21.564 1.00 86.69 625 ALA A N 1
ATOM 5074 C CA . ALA A 1 625 ? 4.097 -12.424 20.707 1.00 86.69 625 ALA A CA 1
ATOM 5075 C C . ALA A 1 625 ? 4.957 -11.686 19.666 1.00 86.69 625 ALA A C 1
ATOM 5077 O O . ALA A 1 625 ? 6.120 -12.018 19.447 1.00 86.69 625 ALA A O 1
ATOM 5078 N N . ARG A 1 626 ? 4.379 -10.639 19.064 1.00 84.06 626 ARG A N 1
ATOM 5079 C CA . ARG A 1 626 ? 4.982 -9.804 18.011 1.00 84.06 626 ARG A CA 1
ATOM 5080 C C . ARG A 1 626 ? 5.987 -8.768 18.526 1.00 84.06 626 ARG A C 1
ATOM 5082 O O . ARG A 1 626 ? 6.452 -7.948 17.741 1.00 84.06 626 ARG A O 1
ATOM 5089 N N . TYR A 1 627 ? 6.310 -8.798 19.821 1.00 83.50 627 TYR A N 1
ATOM 5090 C CA . TYR A 1 627 ? 7.293 -7.921 20.464 1.00 83.50 627 TYR A CA 1
ATOM 5091 C C . TYR A 1 627 ? 8.636 -8.613 20.757 1.00 83.50 627 TYR A C 1
ATOM 5093 O O . TYR A 1 627 ? 9.523 -7.971 21.321 1.00 83.50 627 TYR A O 1
ATOM 5101 N N . ASP A 1 628 ? 8.811 -9.877 20.351 1.00 81.81 628 ASP A N 1
ATOM 5102 C CA . ASP A 1 628 ? 10.140 -10.456 20.105 1.00 81.81 628 ASP A CA 1
ATOM 5103 C C . ASP A 1 628 ? 10.674 -9.923 18.770 1.00 81.81 628 ASP A C 1
ATOM 5105 O O . ASP A 1 628 ? 10.040 -10.101 17.726 1.00 81.81 628 ASP A O 1
ATOM 5109 N N . ASP A 1 629 ? 11.859 -9.314 18.790 1.00 76.44 629 ASP A N 1
ATOM 5110 C CA . ASP A 1 629 ? 12.531 -8.777 17.600 1.00 76.44 629 ASP A CA 1
ATOM 5111 C C . ASP A 1 629 ? 12.809 -9.870 16.539 1.00 76.44 629 ASP A C 1
ATOM 5113 O O . ASP A 1 629 ? 12.969 -9.586 15.352 1.00 76.44 629 ASP A O 1
ATOM 5117 N N . ASN A 1 630 ? 12.798 -11.148 16.941 1.00 81.00 630 ASN A N 1
ATOM 5118 C CA . ASN A 1 630 ? 12.943 -12.307 16.064 1.00 81.00 630 ASN A CA 1
ATOM 5119 C C . ASN A 1 630 ? 11.621 -12.816 15.464 1.00 81.00 630 ASN A C 1
ATOM 5121 O O . ASN A 1 630 ? 11.689 -13.725 14.640 1.00 81.00 630 ASN A O 1
ATOM 5125 N N . PHE A 1 631 ? 10.437 -12.301 15.832 1.00 82.56 631 PHE A N 1
ATOM 5126 C CA . PHE A 1 631 ? 9.134 -12.916 15.490 1.00 82.56 631 PHE A CA 1
ATOM 5127 C C . PHE A 1 631 ? 8.932 -13.197 13.989 1.00 82.56 631 PHE A C 1
ATOM 5129 O O . PHE A 1 631 ? 8.353 -14.218 13.610 1.00 82.56 631 PHE A O 1
ATOM 5136 N N . TYR A 1 632 ? 9.436 -12.310 13.126 1.00 76.19 632 TYR A N 1
ATOM 5137 C CA . TYR A 1 632 ? 9.348 -12.431 11.664 1.00 76.19 632 TYR A CA 1
ATOM 5138 C C . TYR A 1 632 ? 10.532 -13.187 11.026 1.00 76.19 632 TYR A C 1
ATOM 5140 O O . TYR A 1 632 ? 10.544 -13.423 9.815 1.00 76.19 632 TYR A O 1
ATOM 5148 N N . SER A 1 633 ? 11.532 -13.583 11.818 1.00 78.38 633 SER A N 1
ATOM 5149 C CA . SER A 1 633 ? 12.736 -14.267 11.343 1.00 78.38 633 SER A CA 1
ATOM 5150 C C . SER A 1 633 ? 12.468 -15.714 10.909 1.00 78.38 633 SER A C 1
ATOM 5152 O O . SER A 1 633 ? 11.533 -16.390 11.345 1.00 78.38 633 SER A O 1
ATOM 5154 N N . ARG A 1 634 ? 13.367 -16.251 10.076 1.00 75.75 634 ARG A N 1
ATOM 5155 C CA . ARG A 1 634 ? 13.461 -17.702 9.836 1.00 75.75 634 ARG A CA 1
ATOM 5156 C C . ARG A 1 634 ? 14.011 -18.464 11.049 1.00 75.75 634 ARG A C 1
ATOM 5158 O O . ARG A 1 634 ? 13.774 -19.661 11.138 1.00 75.75 634 ARG A O 1
ATOM 5165 N N . SER A 1 635 ? 14.710 -17.785 11.963 1.00 80.25 635 SER A N 1
ATOM 5166 C CA . SER A 1 635 ? 15.271 -18.347 13.203 1.00 80.25 635 SER A CA 1
ATOM 5167 C C 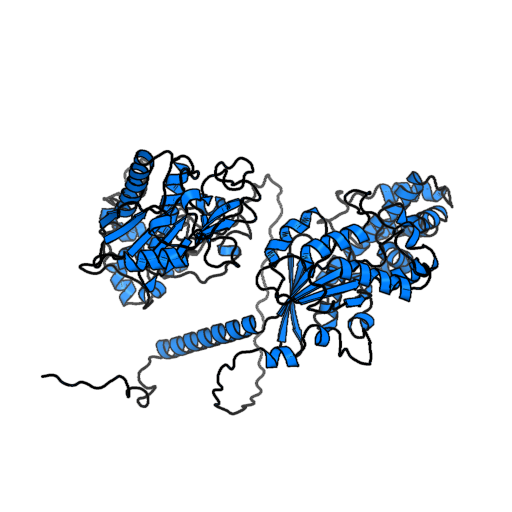. SER A 1 635 ? 14.317 -18.316 14.406 1.00 80.25 635 SER A C 1
ATOM 5169 O O . SER A 1 635 ? 14.720 -18.716 15.497 1.00 80.25 635 SER A O 1
ATOM 5171 N N . TYR A 1 636 ? 13.076 -17.840 14.245 1.00 83.44 636 TYR A N 1
ATOM 5172 C CA . TYR A 1 636 ? 12.118 -17.761 15.348 1.00 83.44 636 TYR A CA 1
ATOM 5173 C C . TYR A 1 636 ? 11.782 -19.154 15.897 1.00 83.44 636 TYR A C 1
ATOM 5175 O O . TYR A 1 636 ? 11.250 -20.000 15.178 1.00 83.44 636 TYR A O 1
ATOM 5183 N N . LYS A 1 637 ? 12.057 -19.391 17.185 1.00 83.19 637 LYS A N 1
ATOM 5184 C CA . LYS A 1 637 ? 11.900 -20.714 17.818 1.00 83.19 637 LYS A CA 1
ATOM 5185 C C . LYS A 1 637 ? 10.443 -21.207 17.885 1.00 83.19 637 LYS A C 1
ATOM 5187 O O . LYS A 1 637 ? 10.230 -22.407 18.008 1.00 83.19 637 LYS A O 1
ATOM 5192 N N . GLY A 1 638 ? 9.448 -20.319 17.770 1.00 83.00 638 GLY A N 1
ATOM 5193 C CA . GLY A 1 638 ? 8.020 -20.679 17.714 1.00 83.00 638 GLY A CA 1
ATOM 5194 C C . GLY A 1 638 ? 7.502 -21.063 16.326 1.00 83.00 638 GLY A C 1
ATOM 5195 O O . GLY A 1 638 ? 6.323 -21.379 16.175 1.00 83.00 638 GLY A O 1
ATOM 5196 N N . ARG A 1 639 ? 8.364 -21.042 15.303 1.00 85.31 639 ARG A N 1
ATOM 5197 C CA . ARG A 1 639 ? 7.999 -21.367 13.924 1.00 85.31 639 ARG A CA 1
ATOM 5198 C C . ARG A 1 639 ? 7.818 -22.875 13.752 1.00 85.31 639 ARG A C 1
ATOM 5200 O O . ARG A 1 639 ? 8.788 -23.631 13.772 1.00 85.31 639 ARG A O 1
ATOM 5207 N N . LEU A 1 640 ? 6.583 -23.318 13.532 1.00 84.00 640 LEU A N 1
ATOM 5208 C CA . LEU A 1 640 ? 6.270 -24.732 13.329 1.00 84.00 640 LEU A CA 1
ATOM 5209 C C . LEU A 1 640 ? 6.686 -25.225 11.932 1.00 84.00 640 LEU A C 1
ATOM 5211 O O . LEU A 1 640 ? 6.745 -24.467 10.959 1.00 84.00 640 LEU A O 1
ATOM 5215 N N . GLN A 1 641 ? 6.970 -26.527 11.825 1.00 73.81 641 GLN A N 1
ATOM 5216 C CA . GLN A 1 641 ? 7.374 -27.143 10.560 1.00 73.81 641 GLN A CA 1
ATOM 5217 C C . GLN A 1 641 ? 6.237 -27.137 9.527 1.00 73.81 641 GLN A C 1
ATOM 5219 O O . GLN A 1 641 ? 5.083 -27.475 9.811 1.00 73.81 641 GLN A O 1
ATOM 5224 N N . LYS A 1 642 ? 6.589 -26.777 8.289 1.00 61.53 642 LYS A N 1
ATOM 5225 C CA . LYS A 1 642 ? 5.653 -26.639 7.171 1.00 61.53 642 LYS A CA 1
ATOM 5226 C C . LYS A 1 642 ? 5.052 -27.999 6.799 1.00 61.53 642 LYS A C 1
ATOM 5228 O O . LYS A 1 642 ? 5.765 -28.880 6.335 1.00 61.53 642 LYS A O 1
ATOM 5233 N N . GLY A 1 643 ? 3.736 -28.138 6.962 1.00 57.31 643 GLY A N 1
ATOM 5234 C CA . GLY A 1 643 ? 2.990 -29.349 6.600 1.00 57.31 643 GLY A CA 1
ATOM 5235 C C . GLY A 1 643 ? 2.485 -30.201 7.770 1.00 57.31 643 GLY A C 1
ATOM 5236 O O . GLY A 1 643 ? 1.834 -31.212 7.510 1.00 57.31 643 GLY A O 1
ATOM 5237 N N . ARG A 1 644 ? 2.706 -29.806 9.039 1.00 65.81 644 ARG A N 1
ATOM 5238 C CA . ARG A 1 644 ? 2.037 -30.443 10.193 1.00 65.81 644 ARG A CA 1
ATOM 5239 C C . ARG A 1 644 ? 0.515 -30.317 10.029 1.00 65.81 644 ARG A C 1
ATOM 5241 O O . ARG A 1 644 ? -0.043 -29.243 10.239 1.00 65.81 644 ARG A O 1
ATOM 5248 N N . LYS A 1 645 ? -0.160 -31.412 9.655 1.00 59.28 645 LYS A N 1
ATOM 5249 C CA . LYS A 1 645 ? -1.623 -31.517 9.763 1.00 59.28 645 LYS A CA 1
ATOM 5250 C C . LYS A 1 645 ? -2.003 -31.430 11.238 1.00 59.28 645 LYS A C 1
ATOM 5252 O O . LYS A 1 645 ? -1.321 -32.004 12.084 1.00 59.28 645 LYS A O 1
ATOM 5257 N N . MET A 1 646 ? -3.089 -30.727 11.530 1.00 68.69 646 MET A N 1
ATOM 5258 C CA . MET A 1 646 ? -3.557 -30.492 12.890 1.00 68.69 646 MET A CA 1
ATOM 5259 C C . MET A 1 646 ? -5.048 -30.775 13.000 1.00 68.69 646 MET A C 1
ATOM 5261 O O . MET A 1 646 ? -5.810 -30.450 12.090 1.00 68.69 646 MET A O 1
ATOM 5265 N N . SER A 1 647 ? -5.455 -31.356 14.126 1.00 75.75 647 SER A N 1
ATOM 5266 C CA . SER A 1 647 ? -6.860 -31.370 14.527 1.00 75.75 647 SER A CA 1
ATOM 5267 C C . SER A 1 647 ? -7.204 -30.023 15.177 1.00 75.75 647 SER A C 1
ATOM 5269 O O . SER A 1 647 ? -6.416 -29.565 16.007 1.00 75.75 647 SER A O 1
ATOM 5271 N N . PRO A 1 648 ? -8.374 -29.414 14.901 1.00 68.75 648 PRO A N 1
ATOM 5272 C CA . PRO A 1 648 ? -8.847 -28.212 15.601 1.00 68.75 648 PRO A CA 1
ATOM 5273 C C . PRO A 1 648 ? -9.018 -28.366 17.125 1.00 68.75 648 PRO A C 1
ATOM 5275 O O . PRO A 1 648 ? -9.333 -27.396 17.803 1.00 68.75 648 PRO A O 1
ATOM 5278 N N . GLN A 1 649 ? -8.850 -29.581 17.660 1.00 76.44 649 GLN A N 1
ATOM 5279 C CA . GLN A 1 649 ? -8.932 -29.905 19.089 1.00 76.44 649 GLN A CA 1
ATOM 5280 C C . GLN A 1 649 ? -7.587 -30.397 19.671 1.00 76.44 649 GLN A C 1
ATOM 5282 O O . GLN A 1 649 ? -7.515 -30.715 20.856 1.00 76.44 649 GLN A O 1
ATOM 5287 N N . ASP A 1 650 ? -6.513 -30.464 18.868 1.00 86.25 650 ASP A N 1
ATOM 5288 C CA . ASP A 1 650 ? -5.173 -30.868 19.326 1.00 86.25 650 ASP A CA 1
ATOM 5289 C C . ASP A 1 650 ? -4.445 -29.706 20.024 1.00 86.25 650 ASP A C 1
ATOM 5291 O O . ASP A 1 650 ? -3.544 -29.072 19.470 1.00 86.25 650 ASP A O 1
ATOM 5295 N N . TYR A 1 651 ? -4.847 -29.419 21.262 1.00 89.12 651 TYR A N 1
ATOM 5296 C CA . TYR A 1 651 ? -4.185 -28.413 22.095 1.00 89.12 651 TYR A CA 1
ATOM 5297 C C . TYR A 1 651 ? -2.772 -28.822 22.557 1.00 89.12 651 TYR A C 1
ATOM 5299 O O . TYR A 1 651 ? -2.058 -27.959 23.062 1.00 89.12 651 TYR A O 1
ATOM 5307 N N . SER A 1 652 ? -2.321 -30.069 22.338 1.00 87.44 652 SER A N 1
ATOM 5308 C CA . SER A 1 652 ? -0.950 -30.490 22.701 1.00 87.44 652 SER A CA 1
ATOM 5309 C C . SER A 1 652 ? 0.131 -29.735 21.919 1.00 87.44 652 SER A C 1
ATOM 5311 O O . SER A 1 652 ? 1.291 -29.677 22.311 1.00 87.44 652 SER A O 1
ATOM 5313 N N . VAL A 1 653 ? -0.250 -29.072 20.822 1.00 87.00 653 VAL A N 1
ATOM 5314 C CA . VAL A 1 653 ? 0.613 -28.143 20.083 1.00 87.00 653 VAL A CA 1
ATOM 5315 C C . VAL A 1 653 ? 1.126 -26.967 20.931 1.00 87.00 653 VAL A C 1
ATOM 5317 O O . VAL A 1 653 ? 2.146 -26.374 20.582 1.00 87.00 653 VAL A O 1
ATOM 5320 N N . PHE A 1 654 ? 0.428 -26.615 22.017 1.00 88.81 654 PHE A N 1
ATOM 5321 C CA . PHE A 1 654 ? 0.828 -25.546 22.932 1.00 88.81 654 PHE A CA 1
ATOM 5322 C C . PHE A 1 654 ? 1.794 -26.029 24.025 1.00 88.81 654 PHE A C 1
ATOM 5324 O O . PHE A 1 654 ? 2.453 -25.200 24.656 1.00 88.81 654 PHE A O 1
ATOM 5331 N N . ASP A 1 655 ? 1.923 -27.343 24.229 1.00 83.44 655 ASP A N 1
ATOM 5332 C CA . ASP A 1 655 ? 2.788 -27.920 25.255 1.00 83.44 655 ASP A CA 1
ATOM 5333 C C . ASP A 1 655 ? 4.259 -27.724 24.862 1.00 83.44 655 ASP A C 1
ATOM 5335 O O . ASP A 1 655 ? 4.736 -28.230 23.846 1.00 83.44 655 ASP A O 1
ATOM 5339 N N . GLY A 1 656 ? 4.984 -26.925 25.649 1.00 77.81 656 GLY A N 1
ATOM 5340 C CA . GLY A 1 656 ? 6.356 -26.523 25.321 1.00 77.81 656 GLY A CA 1
ATOM 5341 C C . GLY A 1 656 ? 6.474 -25.580 24.113 1.00 77.81 656 GLY A C 1
ATOM 5342 O O . GLY A 1 656 ? 7.578 -25.407 23.595 1.00 77.81 656 GLY A O 1
ATOM 5343 N N . TYR A 1 657 ? 5.376 -24.961 23.655 1.00 87.19 657 TYR A N 1
ATOM 5344 C CA . TYR A 1 657 ? 5.436 -23.953 22.594 1.00 87.19 657 TYR A CA 1
ATOM 5345 C C . TYR A 1 657 ? 6.309 -22.763 23.014 1.00 87.19 657 TYR A C 1
ATOM 5347 O O . TYR A 1 657 ? 6.255 -22.300 24.155 1.00 87.19 657 TYR A O 1
ATOM 5355 N N . TYR A 1 658 ? 7.120 -22.261 22.081 1.00 86.81 658 TYR A N 1
ATOM 5356 C CA . TYR A 1 658 ? 8.100 -21.221 22.375 1.00 86.81 658 TYR A CA 1
ATOM 5357 C C . TYR A 1 658 ? 7.454 -19.910 22.826 1.00 86.81 658 TYR A C 1
ATOM 5359 O O . TYR A 1 658 ? 6.663 -19.296 22.108 1.00 86.81 658 TYR A O 1
ATOM 5367 N N . THR A 1 659 ? 7.901 -19.442 23.984 1.00 83.19 659 THR A N 1
ATOM 5368 C CA . THR A 1 659 ? 7.687 -18.093 24.496 1.00 83.19 659 THR A CA 1
ATOM 5369 C C . THR A 1 659 ? 9.031 -17.354 24.450 1.00 83.19 659 THR A C 1
ATOM 5371 O O . THR A 1 659 ? 10.070 -17.952 24.749 1.00 83.19 659 THR A O 1
ATOM 5374 N N . PRO A 1 660 ? 9.071 -16.069 24.064 1.00 82.19 660 PRO A N 1
ATOM 5375 C CA . PRO A 1 660 ? 10.331 -15.343 24.002 1.00 82.19 660 PRO A CA 1
ATOM 5376 C C . PRO A 1 660 ? 10.895 -15.076 25.407 1.00 82.19 660 PRO A C 1
ATOM 5378 O O . PRO A 1 660 ? 10.134 -15.013 26.382 1.00 82.19 660 PRO A O 1
ATOM 5381 N N . PRO A 1 661 ? 12.225 -14.909 25.537 1.00 80.50 661 PRO A N 1
ATOM 5382 C CA . PRO A 1 661 ? 12.846 -14.566 26.808 1.00 80.50 661 PRO A CA 1
ATOM 5383 C C . PRO A 1 661 ? 12.341 -13.207 27.303 1.00 80.50 661 PRO A C 1
ATOM 5385 O O . PRO A 1 661 ? 12.148 -12.268 26.531 1.00 80.50 661 PRO A O 1
ATOM 5388 N N . ILE A 1 662 ? 12.149 -13.094 28.615 1.00 82.88 662 ILE A N 1
ATOM 5389 C CA . ILE A 1 662 ? 11.685 -11.858 29.247 1.00 82.88 662 ILE A CA 1
ATOM 5390 C C . ILE A 1 662 ? 12.835 -10.844 29.266 1.00 82.88 662 ILE A C 1
ATOM 5392 O O . ILE A 1 662 ? 13.789 -10.986 30.029 1.00 82.88 662 ILE A O 1
ATOM 5396 N N . THR A 1 663 ? 12.733 -9.819 28.421 1.00 82.06 663 THR A N 1
ATOM 5397 C CA . THR A 1 663 ? 13.665 -8.684 28.357 1.00 82.06 663 THR A CA 1
ATOM 5398 C C . THR A 1 663 ? 13.021 -7.408 28.903 1.00 82.06 663 THR A C 1
ATOM 5400 O O . THR A 1 663 ? 11.794 -7.292 28.973 1.00 82.06 663 THR A O 1
ATOM 5403 N N . SER A 1 664 ? 13.842 -6.414 29.252 1.00 77.06 664 SER A N 1
ATOM 5404 C CA . SER A 1 664 ? 13.372 -5.068 29.610 1.00 77.06 664 SER A CA 1
ATOM 5405 C C . SER A 1 664 ? 12.574 -4.418 28.473 1.00 77.06 664 SER A C 1
ATOM 5407 O O . SER A 1 664 ? 11.524 -3.833 28.727 1.00 77.06 664 SER A O 1
ATOM 5409 N N . THR A 1 665 ? 13.002 -4.593 27.218 1.00 80.56 665 THR A N 1
ATOM 5410 C CA . THR A 1 665 ? 12.277 -4.133 26.021 1.00 80.56 665 THR A CA 1
ATOM 5411 C C . THR A 1 665 ? 10.892 -4.773 25.907 1.00 80.56 665 THR A C 1
ATOM 5413 O O . THR A 1 665 ? 9.904 -4.072 25.686 1.00 80.56 665 THR A O 1
ATOM 5416 N N . LEU A 1 666 ? 10.787 -6.093 26.109 1.00 83.12 666 LEU A N 1
ATOM 5417 C CA . LEU A 1 666 ? 9.508 -6.805 26.065 1.00 83.12 666 LEU A CA 1
ATOM 5418 C C . LEU A 1 666 ? 8.577 -6.376 27.208 1.00 83.12 666 LEU A C 1
ATOM 5420 O O . LEU A 1 666 ? 7.375 -6.224 26.991 1.00 83.12 666 LEU A O 1
ATOM 5424 N N . LEU A 1 667 ? 9.111 -6.147 28.412 1.00 84.12 667 LEU A N 1
ATOM 5425 C CA . LEU A 1 667 ? 8.342 -5.595 29.530 1.00 84.12 667 LEU A CA 1
ATOM 5426 C C . LEU A 1 667 ? 7.827 -4.184 29.196 1.00 84.12 667 LEU A C 1
ATOM 5428 O O . LEU A 1 667 ? 6.625 -3.954 29.272 1.00 84.12 667 LEU A O 1
ATOM 5432 N N . LEU A 1 668 ? 8.693 -3.283 28.718 1.00 83.00 668 LEU A N 1
ATOM 5433 C CA . LEU A 1 668 ? 8.343 -1.908 28.338 1.00 83.00 668 LEU A CA 1
ATOM 5434 C C . LEU A 1 668 ? 7.244 -1.845 27.261 1.00 83.00 668 LEU A C 1
ATOM 5436 O O . LEU A 1 668 ? 6.248 -1.139 27.438 1.00 83.00 668 LEU A O 1
ATOM 5440 N N . ARG A 1 669 ? 7.387 -2.609 26.169 1.00 86.25 669 ARG A N 1
ATOM 5441 C CA . ARG A 1 669 ? 6.380 -2.718 25.092 1.00 86.25 669 ARG A CA 1
ATOM 5442 C C . ARG A 1 669 ? 5.030 -3.223 25.616 1.00 86.25 669 ARG A C 1
ATOM 5444 O O . ARG A 1 669 ? 3.971 -2.747 25.199 1.00 86.25 669 ARG A O 1
ATOM 5451 N N . SER A 1 670 ? 5.060 -4.146 26.571 1.00 88.50 670 SER A N 1
ATOM 5452 C CA . SER A 1 670 ? 3.858 -4.753 27.150 1.00 88.50 670 SER A CA 1
ATOM 5453 C C . SER A 1 670 ? 3.172 -3.833 28.163 1.00 88.50 670 SER A C 1
ATOM 5455 O O . SER A 1 670 ? 1.949 -3.721 28.137 1.00 88.50 670 SER A O 1
ATOM 5457 N N . CYS A 1 671 ? 3.937 -3.082 28.963 1.00 87.50 671 CYS A N 1
ATOM 5458 C CA . CYS A 1 671 ? 3.435 -1.998 29.812 1.00 87.50 671 CYS A CA 1
ATOM 5459 C C . CYS A 1 671 ? 2.729 -0.911 28.983 1.00 87.50 671 CYS A C 1
ATOM 5461 O O . CYS A 1 671 ? 1.579 -0.576 29.271 1.00 87.50 671 CYS A O 1
ATOM 5463 N N . LYS A 1 672 ? 3.363 -0.428 27.899 1.00 89.06 672 LYS A N 1
ATOM 5464 C CA . LYS A 1 672 ? 2.742 0.510 26.939 1.00 89.06 672 LYS A CA 1
ATOM 5465 C C . LYS A 1 672 ? 1.407 -0.016 26.410 1.00 89.06 672 LYS A C 1
ATOM 5467 O O . LYS A 1 672 ? 0.406 0.692 26.458 1.00 89.06 672 LYS A O 1
ATOM 5472 N N . THR A 1 673 ? 1.391 -1.264 25.938 1.00 87.88 673 THR A N 1
ATOM 5473 C CA . THR A 1 673 ? 0.209 -1.894 25.325 1.00 87.88 673 THR A CA 1
ATOM 5474 C C . THR A 1 673 ? -0.930 -2.063 26.332 1.00 87.88 673 THR A C 1
ATOM 5476 O O . THR A 1 673 ? -2.064 -1.684 26.051 1.00 87.88 673 THR A O 1
ATOM 5479 N N . LEU A 1 674 ? -0.629 -2.560 27.537 1.00 88.38 674 LEU A N 1
ATOM 5480 C CA . LEU A 1 674 ? -1.601 -2.729 28.619 1.00 88.38 674 LEU A CA 1
ATOM 5481 C C . LEU A 1 674 ? -2.264 -1.391 28.998 1.00 88.38 674 LEU A C 1
ATOM 5483 O O . LEU A 1 674 ? -3.481 -1.327 29.165 1.00 88.38 674 LEU A O 1
ATOM 5487 N N . THR A 1 675 ? -1.471 -0.320 29.073 1.00 91.00 675 THR A N 1
ATOM 5488 C CA . THR A 1 675 ? -1.937 1.047 29.352 1.00 91.00 675 THR A CA 1
ATOM 5489 C C . THR A 1 675 ? -2.751 1.654 28.203 1.00 91.00 675 THR A C 1
ATOM 5491 O O . THR A 1 675 ? -3.777 2.294 28.437 1.00 91.00 675 THR A O 1
ATOM 5494 N N . HIS A 1 676 ? -2.336 1.449 26.954 1.00 90.19 676 HIS A N 1
ATOM 5495 C CA . HIS A 1 676 ? -3.064 1.929 25.778 1.00 90.19 676 HIS A CA 1
ATOM 5496 C C . HIS A 1 676 ? -4.485 1.339 25.731 1.00 90.19 676 HIS A C 1
ATOM 5498 O O . HIS A 1 676 ? -5.492 2.050 25.702 1.00 90.19 676 HIS A O 1
ATOM 5504 N N . GLU A 1 677 ? -4.570 0.016 25.833 1.00 86.88 677 GLU A N 1
ATOM 5505 C CA . GLU A 1 677 ? -5.809 -0.739 25.666 1.00 86.88 677 GLU A CA 1
ATOM 5506 C C . GLU A 1 677 ? -6.779 -0.580 26.847 1.00 86.88 677 GLU A C 1
ATOM 5508 O O . GLU A 1 677 ? -7.991 -0.434 26.660 1.00 86.88 677 GLU A O 1
ATOM 5513 N N . ILE A 1 678 ? -6.274 -0.532 28.087 1.00 90.62 678 ILE A N 1
ATOM 5514 C CA . ILE A 1 678 ? -7.115 -0.194 29.245 1.00 90.62 678 ILE A CA 1
ATOM 5515 C C . ILE A 1 678 ? -7.566 1.276 29.159 1.00 90.62 678 ILE A C 1
ATOM 5517 O O . ILE A 1 678 ? -8.706 1.578 29.519 1.00 90.62 678 ILE A O 1
ATOM 5521 N N . GLY A 1 679 ? -6.751 2.180 28.603 1.00 91.44 679 GLY A N 1
ATOM 5522 C CA . GLY A 1 679 ? -7.138 3.563 28.301 1.00 91.44 679 GLY A CA 1
ATOM 5523 C C . GLY A 1 679 ? -8.370 3.667 27.392 1.00 91.44 679 GLY A C 1
ATOM 5524 O O . GLY A 1 679 ? -9.286 4.447 27.679 1.00 91.44 679 GLY A O 1
ATOM 5525 N N . HIS A 1 680 ? -8.470 2.818 26.365 1.00 88.62 680 HIS A N 1
ATOM 5526 C CA . HIS A 1 680 ? -9.679 2.719 25.542 1.00 88.62 680 HIS A CA 1
ATOM 5527 C C . HIS A 1 680 ? -10.914 2.267 26.333 1.00 88.62 680 HIS A C 1
ATOM 5529 O O . HIS A 1 680 ? -12.018 2.735 26.050 1.00 88.62 680 HIS A O 1
ATOM 5535 N N . ILE A 1 681 ? -10.768 1.414 27.356 1.00 89.44 681 ILE A N 1
ATOM 5536 C CA . ILE A 1 681 ? -11.906 0.971 28.184 1.00 89.44 681 ILE A CA 1
ATOM 5537 C C . ILE A 1 681 ? -12.533 2.147 28.949 1.00 89.44 681 ILE A C 1
ATOM 5539 O O . ILE A 1 681 ? -13.752 2.166 29.103 1.00 89.44 681 ILE A O 1
ATOM 5543 N N . PHE A 1 682 ? -11.754 3.160 29.349 1.00 91.31 682 PHE A N 1
ATOM 5544 C CA . PHE A 1 682 ? -12.283 4.411 29.919 1.00 91.31 682 PHE A CA 1
ATOM 5545 C C . PHE A 1 682 ? -13.030 5.292 28.893 1.00 91.31 682 PHE A C 1
ATOM 5547 O O . PHE A 1 682 ? -13.765 6.202 29.280 1.00 91.31 682 PHE A O 1
ATOM 5554 N N . GLY A 1 683 ? -12.891 5.027 27.588 1.00 90.50 683 GLY A N 1
ATOM 5555 C CA . GLY A 1 683 ? -13.452 5.833 26.495 1.00 90.50 683 GLY A CA 1
ATOM 5556 C C . GLY A 1 683 ? -12.483 6.871 25.912 1.00 90.50 683 GLY A C 1
ATOM 5557 O O . GLY A 1 683 ? -12.912 7.773 25.184 1.00 90.50 683 GLY A O 1
ATOM 5558 N N . ILE A 1 684 ? -11.187 6.769 26.229 1.00 93.44 684 ILE A N 1
ATOM 5559 C CA . ILE A 1 684 ? -10.138 7.618 25.653 1.00 93.44 684 ILE A CA 1
ATOM 5560 C C . ILE A 1 684 ? -9.825 7.102 24.239 1.00 93.44 684 ILE A C 1
ATOM 5562 O O . ILE A 1 684 ? -9.466 5.941 24.066 1.00 93.44 684 ILE A O 1
ATOM 5566 N N . GLN A 1 685 ? -9.986 7.953 23.226 1.00 92.62 685 GLN A N 1
ATOM 5567 C CA . GLN A 1 685 ? -9.621 7.651 21.831 1.00 92.62 685 GLN A CA 1
ATOM 5568 C C . GLN A 1 685 ? -8.139 7.958 21.563 1.00 92.62 685 GLN A C 1
ATOM 5570 O O . GLN A 1 685 ? -7.459 8.516 22.431 1.00 92.62 685 GLN A O 1
ATOM 5575 N N . HIS A 1 686 ? -7.650 7.626 20.363 1.00 92.44 686 HIS A N 1
ATOM 5576 C CA . HIS A 1 686 ? -6.273 7.905 19.966 1.00 92.44 686 HIS A CA 1
ATOM 5577 C C . HIS A 1 686 ? -5.881 9.374 20.192 1.00 92.44 686 HIS A C 1
ATOM 5579 O O . HIS A 1 686 ? -6.614 10.311 19.864 1.00 92.44 686 HIS A O 1
ATOM 5585 N N . CYS A 1 687 ? -4.705 9.581 20.781 1.00 94.88 687 CYS A N 1
ATOM 5586 C CA . CYS A 1 687 ? -4.157 10.908 21.014 1.00 94.88 687 CYS A CA 1
ATOM 5587 C C . CYS A 1 687 ? -3.453 11.428 19.760 1.00 94.88 687 CYS A C 1
ATOM 5589 O O . CYS A 1 687 ? -2.593 10.751 19.208 1.00 94.88 687 CYS A O 1
ATOM 5591 N N . GLN A 1 688 ? -3.762 12.667 19.376 1.00 94.44 688 GLN A N 1
ATOM 5592 C CA . GLN A 1 688 ? -3.040 13.409 18.336 1.00 94.44 688 GLN A CA 1
ATOM 5593 C C . GLN A 1 688 ? -2.542 14.781 18.828 1.00 94.44 688 GLN A C 1
ATOM 5595 O O . GLN A 1 688 ? -1.954 15.528 18.061 1.00 94.44 688 GLN A O 1
ATOM 5600 N N . TRP A 1 689 ? -2.780 15.132 20.099 1.00 94.06 689 TRP A N 1
ATOM 5601 C CA . TRP A 1 689 ? -2.470 16.464 20.637 1.00 94.06 689 TRP A CA 1
ATOM 5602 C C . TRP A 1 689 ? -0.980 16.681 20.913 1.00 94.06 689 TRP A C 1
ATOM 5604 O O . TRP A 1 689 ? -0.464 17.773 20.708 1.00 94.06 689 TRP A O 1
ATOM 5614 N N . MET A 1 690 ? -0.316 15.664 21.460 1.00 93.31 690 MET A N 1
ATOM 5615 C CA . MET A 1 690 ? 1.087 15.664 21.892 1.00 93.31 690 MET A CA 1
ATOM 5616 C C . MET A 1 690 ? 1.557 14.205 21.986 1.00 93.31 690 MET A C 1
ATOM 5618 O O . MET A 1 690 ? 0.722 13.290 21.938 1.00 93.31 690 MET A O 1
ATOM 5622 N N . GLN A 1 691 ? 2.859 13.988 22.190 1.00 93.00 691 GLN A N 1
ATOM 5623 C CA . GLN A 1 691 ? 3.405 12.664 22.499 1.00 93.00 691 GLN A CA 1
ATOM 5624 C C . GLN A 1 691 ? 2.681 12.046 23.705 1.00 93.00 691 GLN A C 1
ATOM 5626 O O . GLN A 1 691 ? 2.478 12.702 24.729 1.00 93.00 691 GLN A O 1
ATOM 5631 N N . CYS A 1 692 ? 2.208 10.810 23.545 1.00 94.88 692 CYS A N 1
ATOM 5632 C CA . CYS A 1 692 ? 1.286 10.172 24.479 1.00 94.88 692 CYS A CA 1
ATOM 5633 C C . CYS A 1 692 ? 1.216 8.660 24.226 1.00 94.88 692 CYS A C 1
ATOM 5635 O O . CYS A 1 692 ? 1.086 8.230 23.080 1.00 94.88 692 CYS A O 1
ATOM 5637 N N . VAL A 1 693 ? 1.173 7.852 25.287 1.00 93.44 693 VAL A N 1
ATOM 5638 C CA . VAL A 1 693 ? 0.950 6.395 25.207 1.00 93.44 693 VAL A CA 1
ATOM 5639 C C . VAL A 1 693 ? -0.355 6.023 24.480 1.00 93.44 693 VAL A C 1
ATOM 5641 O O . VAL A 1 693 ? -0.444 4.960 23.876 1.00 93.44 693 VAL A O 1
ATOM 5644 N N . MET A 1 694 ? -1.345 6.925 24.447 1.00 94.12 694 MET A N 1
ATOM 5645 C CA . MET A 1 694 ? -2.609 6.753 23.713 1.00 94.12 694 MET A CA 1
ATOM 5646 C C . MET A 1 694 ? -2.526 7.058 22.202 1.00 94.12 694 MET A C 1
ATOM 5648 O O . MET A 1 694 ? -3.560 7.069 21.545 1.00 94.12 694 MET A O 1
ATOM 5652 N N . GLN A 1 695 ? -1.365 7.355 21.610 1.00 92.56 695 GLN A N 1
ATOM 5653 C CA . GLN A 1 695 ? -1.239 7.408 20.140 1.00 92.56 695 GLN A CA 1
ATOM 5654 C C . GLN A 1 695 ? -1.430 5.996 19.546 1.00 92.56 695 GLN A C 1
ATOM 5656 O O . GLN A 1 695 ? -0.831 5.057 20.068 1.00 92.56 695 GLN A O 1
ATOM 5661 N N . GLY A 1 696 ? -2.235 5.840 18.483 1.00 85.69 696 GLY A N 1
ATOM 5662 C CA . GLY A 1 696 ? -2.405 4.570 17.741 1.00 85.69 696 GLY A CA 1
ATOM 5663 C C . GLY A 1 696 ? -1.180 4.226 16.882 1.00 85.69 696 GLY A C 1
ATOM 5664 O O . GLY A 1 696 ? -0.375 5.114 16.620 1.00 85.69 696 GLY A O 1
ATOM 5665 N N . SER A 1 697 ? -0.983 2.962 16.476 1.00 80.69 697 SER A N 1
ATOM 5666 C CA . SER A 1 697 ? 0.220 2.476 15.747 1.00 80.69 697 SER A CA 1
ATOM 5667 C C . SER A 1 697 ? -0.091 1.528 14.600 1.00 80.69 697 SER A C 1
ATOM 5669 O O . SER A 1 697 ? -0.857 0.586 14.780 1.00 80.69 697 SER A O 1
ATOM 5671 N N . ASN A 1 698 ? 0.644 1.680 13.499 1.00 70.44 698 ASN A N 1
ATOM 5672 C CA . ASN A 1 698 ? 0.730 0.683 12.431 1.00 70.44 698 ASN A CA 1
ATOM 5673 C C . ASN A 1 698 ? 1.870 -0.325 12.643 1.00 70.44 698 ASN A C 1
ATOM 5675 O O . ASN A 1 698 ? 1.748 -1.482 12.239 1.00 70.44 698 ASN A O 1
ATOM 5679 N N . HIS A 1 699 ? 2.992 0.096 13.241 1.00 70.44 699 HIS A N 1
ATOM 5680 C CA . HIS A 1 699 ? 4.205 -0.727 13.320 1.00 70.44 699 HIS A CA 1
ATOM 5681 C C . HIS A 1 699 ? 4.987 -0.569 14.639 1.00 70.44 699 HIS A C 1
ATOM 5683 O O . HIS A 1 699 ? 4.700 0.304 15.461 1.00 70.44 699 HIS A O 1
ATOM 5689 N N . LEU A 1 700 ? 5.948 -1.471 14.872 1.00 75.00 700 LEU A N 1
ATOM 5690 C CA . LEU A 1 700 ? 6.591 -1.659 16.178 1.00 75.00 700 LEU A CA 1
ATOM 5691 C C . LEU A 1 700 ? 7.477 -0.473 16.571 1.00 75.00 700 LEU A C 1
ATOM 5693 O O . LEU A 1 700 ? 7.375 0.037 17.682 1.00 75.00 700 LEU A O 1
ATOM 5697 N N . GLU A 1 701 ? 8.272 0.021 15.627 1.00 79.62 701 GLU A N 1
ATOM 5698 C CA . GLU A 1 701 ? 9.143 1.183 15.793 1.00 79.62 701 GLU A CA 1
ATOM 5699 C C . GLU A 1 701 ? 8.323 2.450 16.096 1.00 79.62 701 GLU A C 1
ATOM 5701 O O . GLU A 1 701 ? 8.770 3.330 16.828 1.00 79.62 701 GLU A O 1
ATOM 5706 N N . GLU A 1 702 ? 7.091 2.535 15.586 1.00 83.69 702 GLU A N 1
ATOM 5707 C CA . GLU A 1 702 ? 6.159 3.624 15.888 1.00 83.69 702 GLU A CA 1
ATOM 5708 C C . GLU A 1 702 ? 5.692 3.611 17.352 1.00 83.69 702 GLU A C 1
ATOM 5710 O O . GLU A 1 702 ? 5.563 4.669 17.973 1.00 83.69 702 GLU A O 1
ATOM 5715 N N . SER A 1 703 ? 5.464 2.414 17.903 1.00 82.25 703 SER A N 1
ATOM 5716 C CA . SER A 1 703 ? 5.093 2.190 19.305 1.00 82.25 703 SER A CA 1
ATOM 5717 C C . SER A 1 703 ? 6.292 2.374 20.246 1.00 82.25 703 SER A C 1
ATOM 5719 O O . SER A 1 703 ? 6.184 3.015 21.298 1.00 82.25 703 SER A O 1
ATOM 5721 N N . ASP A 1 704 ? 7.477 1.903 19.845 1.00 83.25 704 ASP A N 1
ATOM 5722 C CA . ASP A 1 704 ? 8.720 2.052 20.607 1.00 83.25 704 ASP A CA 1
ATOM 5723 C C . ASP A 1 704 ? 9.106 3.528 20.805 1.00 83.25 704 ASP A C 1
ATOM 5725 O O . ASP A 1 704 ? 9.495 3.899 21.913 1.00 83.25 704 ASP A O 1
ATOM 5729 N N . ARG A 1 705 ? 8.889 4.396 19.803 1.00 86.00 705 ARG A N 1
ATOM 5730 C CA . ARG A 1 705 ? 9.161 5.850 19.881 1.00 86.00 705 ARG A CA 1
ATOM 5731 C C . ARG A 1 705 ? 8.292 6.630 20.886 1.00 86.00 705 ARG A C 1
ATOM 5733 O O . ARG A 1 705 ? 8.620 7.772 21.194 1.00 86.00 705 ARG A O 1
ATOM 5740 N N . ARG A 1 706 ? 7.187 6.066 21.390 1.00 86.62 706 ARG A N 1
ATOM 5741 C CA . ARG A 1 706 ? 6.241 6.774 22.287 1.00 86.62 706 ARG A CA 1
ATOM 5742 C C . ARG A 1 706 ? 6.707 6.831 23.745 1.00 86.62 706 ARG A C 1
ATOM 5744 O O . ARG A 1 706 ? 7.393 5.906 24.186 1.00 86.62 706 ARG A O 1
ATOM 5751 N N . PRO A 1 707 ? 6.273 7.837 24.526 1.00 88.56 707 PRO A N 1
ATOM 5752 C CA . PRO A 1 707 ? 6.402 7.808 25.980 1.00 88.56 707 PRO A CA 1
ATOM 5753 C C . PRO A 1 707 ? 5.487 6.736 26.603 1.00 88.56 707 PRO A C 1
ATOM 5755 O O . PRO A 1 707 ? 4.574 6.220 25.953 1.00 88.56 707 PRO A O 1
ATOM 5758 N N . LEU A 1 708 ? 5.714 6.424 27.883 1.00 84.81 708 LEU A N 1
ATOM 5759 C CA . LEU A 1 708 ? 4.744 5.707 28.730 1.00 84.81 708 LEU A CA 1
ATOM 5760 C C . LEU A 1 708 ? 3.619 6.634 29.230 1.00 84.81 708 LEU A C 1
ATOM 5762 O O . LEU A 1 708 ? 2.568 6.163 29.664 1.00 84.81 708 LEU A O 1
ATOM 5766 N N . ASP A 1 709 ? 3.845 7.944 29.173 1.00 86.44 709 ASP A N 1
ATOM 5767 C CA . ASP A 1 709 ? 3.003 8.969 29.775 1.00 86.44 709 ASP A CA 1
ATOM 5768 C C . ASP A 1 709 ? 1.768 9.350 28.959 1.00 86.44 709 ASP A C 1
ATOM 5770 O O . ASP A 1 709 ? 1.701 9.221 27.733 1.00 86.44 709 ASP A O 1
ATOM 5774 N N . LEU A 1 710 ? 0.789 9.911 29.668 1.00 93.38 710 LEU A N 1
ATOM 5775 C CA . LEU A 1 710 ? -0.348 10.604 29.075 1.00 93.38 710 LEU A CA 1
ATOM 5776 C C . LEU A 1 710 ? -0.009 12.086 28.909 1.00 93.38 710 LEU A C 1
ATOM 5778 O O . LEU A 1 710 ? 0.366 12.743 29.878 1.00 93.38 710 LEU A O 1
ATOM 5782 N N . CYS A 1 711 ? -0.251 12.644 27.722 1.00 94.88 711 CYS A N 1
ATOM 5783 C CA . CYS A 1 711 ? -0.252 14.098 27.549 1.00 94.88 711 CYS A CA 1
ATOM 5784 C C . CYS A 1 711 ? -1.317 14.765 28.449 1.00 94.88 711 CYS A C 1
ATOM 5786 O O . CYS A 1 711 ? -2.295 14.101 28.819 1.00 94.88 711 CYS A O 1
ATOM 5788 N N . PRO A 1 712 ? -1.226 16.076 28.751 1.00 95.19 712 PRO A N 1
ATOM 5789 C CA . PRO A 1 712 ? -2.107 16.731 29.722 1.00 95.19 712 PRO A CA 1
ATOM 5790 C C . PRO A 1 712 ? -3.602 16.565 29.432 1.00 95.19 712 PRO A C 1
ATOM 5792 O O . PRO A 1 712 ? -4.397 16.339 30.344 1.00 95.19 712 PRO A O 1
ATOM 5795 N N . VAL A 1 713 ? -3.988 16.591 28.151 1.00 96.88 713 VAL A N 1
ATOM 5796 C CA . VAL A 1 713 ? -5.376 16.365 27.721 1.00 96.88 713 VAL A CA 1
ATOM 5797 C C . VAL A 1 713 ? -5.846 14.959 28.117 1.00 96.88 713 VAL A C 1
ATOM 5799 O O . VAL A 1 713 ? -6.921 14.813 28.695 1.00 96.88 713 VAL A O 1
ATOM 5802 N N . CYS A 1 714 ? -5.047 13.918 27.862 1.00 97.06 714 CYS A N 1
ATOM 5803 C CA . CYS A 1 714 ? -5.412 12.537 28.198 1.00 97.06 714 CYS A CA 1
ATOM 5804 C C . CYS A 1 714 ? -5.251 12.227 29.696 1.00 97.06 714 CYS A C 1
ATOM 5806 O O . CYS A 1 714 ? -6.046 11.464 30.246 1.00 97.06 714 CYS A O 1
ATOM 5808 N N . LEU A 1 715 ? -4.312 12.883 30.382 1.00 95.31 715 LEU A N 1
ATOM 5809 C CA . LEU A 1 715 ? -4.191 12.832 31.837 1.00 95.31 715 LEU A CA 1
ATOM 5810 C C . LEU A 1 715 ? -5.439 13.420 32.512 1.00 95.31 715 LEU A C 1
ATOM 5812 O O . LEU A 1 715 ? -6.007 12.771 33.389 1.00 95.31 715 LEU A O 1
ATOM 5816 N N . ARG A 1 716 ? -5.942 14.580 32.054 1.00 95.44 716 ARG A N 1
ATOM 5817 C CA . ARG A 1 716 ? -7.198 15.164 32.561 1.00 95.44 716 ARG A CA 1
ATOM 5818 C C . ARG A 1 716 ? -8.392 14.226 32.334 1.00 95.44 716 ARG A C 1
ATOM 5820 O O . ARG A 1 716 ? -9.221 14.077 33.235 1.00 95.44 716 ARG A O 1
ATOM 5827 N N . LYS A 1 717 ? -8.477 13.563 31.169 1.00 96.50 717 LYS A N 1
ATOM 5828 C CA . LYS A 1 717 ? -9.522 12.557 30.875 1.00 96.50 717 LYS A CA 1
ATOM 5829 C C . LYS A 1 717 ? -9.504 11.401 31.882 1.00 96.50 717 LYS A C 1
ATOM 5831 O O . LYS A 1 717 ? -10.542 11.105 32.478 1.00 96.50 717 LYS A O 1
ATOM 5836 N N . LEU A 1 718 ? -8.340 10.778 32.094 1.00 94.94 718 LEU A N 1
ATOM 5837 C CA . LEU A 1 718 ? -8.202 9.642 33.010 1.00 94.94 718 LEU A CA 1
ATOM 5838 C C . LEU A 1 718 ? -8.457 10.061 34.465 1.00 94.94 718 LEU A C 1
ATOM 5840 O O . LEU A 1 718 ? -9.242 9.423 35.165 1.00 94.94 718 LEU A O 1
ATOM 5844 N N . GLN A 1 719 ? -7.876 11.187 34.891 1.00 93.75 719 GLN A N 1
ATOM 5845 C CA . GLN A 1 719 ? -8.094 11.755 36.222 1.00 93.75 719 GLN A CA 1
ATOM 5846 C C . GLN A 1 719 ? -9.582 12.000 36.490 1.00 93.75 719 GLN A C 1
ATOM 5848 O O . GLN A 1 719 ? -10.082 11.622 37.545 1.00 93.75 719 GLN A O 1
ATOM 5853 N N . THR A 1 720 ? -10.316 12.553 35.522 1.00 93.44 720 THR A N 1
ATOM 5854 C CA . THR A 1 720 ? -11.752 12.837 35.680 1.00 93.44 720 THR A CA 1
ATOM 5855 C C . THR A 1 720 ? -12.604 11.563 35.776 1.00 93.44 720 THR A C 1
ATOM 5857 O O . THR A 1 720 ? -13.685 11.598 36.358 1.00 93.44 720 THR A O 1
ATOM 5860 N N . ALA A 1 721 ? -12.136 10.431 35.239 1.00 91.88 721 ALA A N 1
ATOM 5861 C CA . ALA A 1 721 ? -12.823 9.146 35.376 1.00 91.88 721 ALA A CA 1
ATOM 5862 C C . ALA A 1 721 ? -12.516 8.412 36.691 1.00 91.88 721 ALA A C 1
ATOM 5864 O O . ALA A 1 721 ? -13.329 7.598 37.123 1.00 91.88 721 ALA A O 1
ATOM 5865 N N . MET A 1 722 ? -11.357 8.672 37.304 1.00 90.12 722 MET A N 1
ATOM 5866 C CA . MET A 1 722 ? -10.850 7.924 38.464 1.00 90.12 722 MET A CA 1
ATOM 5867 C C . MET A 1 722 ? -10.857 8.711 39.782 1.00 90.12 722 MET A C 1
ATOM 5869 O O . MET A 1 722 ? -10.889 8.107 40.848 1.00 90.12 722 MET A O 1
ATOM 5873 N N . GLY A 1 723 ? -10.818 10.044 39.733 1.00 89.06 723 GLY A N 1
ATOM 5874 C CA . GLY A 1 723 ? -10.871 10.919 40.908 1.00 89.06 723 GLY A CA 1
ATOM 5875 C C . GLY A 1 723 ? -9.569 11.062 41.711 1.00 89.06 723 GLY A C 1
ATOM 5876 O O . GLY A 1 723 ? -9.594 11.720 42.748 1.00 89.06 723 GLY A O 1
ATOM 5877 N N . PHE A 1 724 ? -8.440 10.496 41.264 1.00 88.75 724 PHE A N 1
ATOM 5878 C CA . PHE A 1 724 ? -7.141 10.681 41.932 1.00 88.75 724 PHE A CA 1
ATOM 5879 C C . PHE A 1 724 ? -6.670 12.146 41.884 1.00 88.75 724 PHE A C 1
ATOM 5881 O O . PHE A 1 724 ? -7.007 12.871 40.946 1.00 88.75 724 PHE A O 1
ATOM 5888 N N . LYS A 1 725 ? -5.850 12.591 42.845 1.00 86.25 725 LYS A N 1
ATOM 5889 C CA . LYS A 1 725 ? -5.149 13.882 42.728 1.00 86.25 725 LYS A CA 1
ATOM 5890 C C . LYS A 1 725 ? -3.887 13.714 41.887 1.00 86.25 725 LYS A C 1
ATOM 5892 O O . LYS A 1 725 ? -3.135 12.753 42.054 1.00 86.25 725 LYS A O 1
ATOM 5897 N N . ILE A 1 726 ? -3.644 14.656 40.987 1.00 86.69 726 ILE A N 1
ATOM 5898 C CA . ILE A 1 726 ? -2.471 14.667 40.109 1.00 86.69 726 ILE A CA 1
ATOM 5899 C C . ILE A 1 726 ? -1.217 14.958 40.941 1.00 86.69 726 ILE A C 1
ATOM 5901 O O . ILE A 1 726 ? -0.198 14.295 40.753 1.00 86.69 726 ILE A O 1
ATOM 5905 N N . ALA A 1 727 ? -1.315 15.872 41.913 1.00 80.88 727 ALA A N 1
ATOM 5906 C CA . ALA A 1 727 ? -0.207 16.206 42.808 1.00 80.88 727 ALA A CA 1
ATOM 5907 C C . ALA A 1 727 ? 0.265 15.002 43.645 1.00 80.88 727 ALA A C 1
ATOM 5909 O O . ALA A 1 727 ? 1.466 14.803 43.801 1.00 80.88 727 ALA A O 1
ATOM 5910 N N . GLU A 1 728 ? -0.658 14.155 44.117 1.00 79.19 728 GLU A N 1
ATOM 5911 C CA . GLU A 1 728 ? -0.328 12.934 44.872 1.00 79.19 728 GLU A CA 1
ATOM 5912 C C . GLU A 1 728 ? 0.307 11.865 43.970 1.00 79.19 728 GLU A C 1
ATOM 5914 O O . GLU A 1 728 ? 1.328 11.285 44.334 1.00 79.19 728 GLU A O 1
ATOM 5919 N N . ARG A 1 729 ? -0.245 11.653 42.765 1.00 77.69 729 ARG A N 1
ATOM 5920 C CA . ARG A 1 729 ? 0.274 10.689 41.779 1.00 77.69 729 ARG A CA 1
ATOM 5921 C C . ARG A 1 729 ? 1.703 11.007 41.322 1.00 77.69 729 ARG A C 1
ATOM 5923 O O . ARG A 1 729 ? 2.503 10.090 41.178 1.00 77.69 729 ARG A O 1
ATOM 5930 N N . TYR A 1 730 ? 2.011 12.281 41.076 1.00 74.56 730 TYR A N 1
ATOM 5931 C CA . TYR A 1 730 ? 3.305 12.720 40.527 1.00 74.56 730 TYR A CA 1
ATOM 5932 C C . TYR A 1 730 ? 4.223 13.404 41.556 1.00 74.56 730 TYR A C 1
ATOM 5934 O O . TYR A 1 730 ? 5.248 13.959 41.173 1.00 74.56 730 TYR A O 1
ATOM 5942 N N . LYS A 1 731 ? 3.876 13.368 42.853 1.00 67.75 731 LYS A N 1
ATOM 5943 C CA . LYS A 1 731 ? 4.607 14.033 43.954 1.00 67.75 731 LYS A CA 1
ATOM 5944 C C . LYS A 1 731 ? 4.925 15.513 43.674 1.00 67.75 731 LYS A C 1
ATOM 5946 O O . LYS A 1 731 ? 6.036 15.976 43.924 1.00 67.75 731 LYS A O 1
ATOM 5951 N N . VAL A 1 732 ? 3.948 16.259 43.157 1.00 54.69 732 VAL A N 1
ATOM 5952 C CA . VAL A 1 732 ? 4.115 17.679 42.800 1.00 54.69 732 VAL A CA 1
ATOM 5953 C C . VAL A 1 732 ? 4.085 18.542 44.067 1.00 54.69 732 VAL A C 1
ATOM 5955 O O . VAL A 1 732 ? 3.036 19.054 44.453 1.00 54.69 732 VAL A O 1
ATOM 5958 N N . GLY A 1 733 ? 5.233 18.646 44.739 1.00 38.34 733 GLY A N 1
ATOM 5959 C CA . GLY A 1 733 ? 5.474 19.586 45.838 1.00 38.34 733 GLY A CA 1
ATOM 5960 C C . GLY A 1 733 ? 5.900 20.977 45.350 1.00 38.34 733 GLY A C 1
ATOM 5961 O O . GLY A 1 733 ? 6.122 21.184 44.155 1.00 38.34 733 GLY A O 1
ATOM 5962 N N . ASP A 1 734 ? 6.029 21.922 46.285 1.00 38.56 734 ASP A N 1
ATOM 5963 C CA . ASP A 1 734 ? 6.401 23.313 46.004 1.00 38.56 734 ASP A CA 1
ATOM 5964 C C . ASP A 1 734 ? 7.814 23.445 45.411 1.00 38.56 734 ASP A C 1
ATOM 5966 O O . ASP A 1 734 ? 8.817 23.525 46.118 1.00 38.56 734 ASP A O 1
ATOM 5970 N N . TYR A 1 735 ? 7.879 23.518 44.080 1.00 35.84 735 TYR A N 1
ATOM 5971 C CA . TYR A 1 735 ? 9.027 24.048 43.348 1.00 35.84 735 TYR A CA 1
ATOM 5972 C C . TYR A 1 735 ? 8.846 25.554 43.128 1.00 35.84 735 TYR A C 1
ATOM 5974 O O . TYR A 1 735 ? 8.273 26.004 42.120 1.00 35.84 735 TYR A O 1
ATOM 5982 N N . ASP A 1 736 ? 9.345 26.333 44.087 1.00 35.62 736 ASP A N 1
ATOM 5983 C CA . ASP A 1 736 ? 9.606 27.756 43.888 1.00 35.62 736 ASP A CA 1
ATOM 5984 C C . ASP A 1 736 ? 10.771 27.967 42.913 1.00 35.62 736 ASP A C 1
ATOM 5986 O O . ASP A 1 736 ? 11.637 27.111 42.733 1.00 35.62 736 ASP A O 1
ATOM 5990 N N . ARG A 1 737 ? 10.751 29.096 42.198 1.00 35.97 737 ARG A N 1
ATOM 5991 C CA . ARG A 1 737 ? 11.547 29.285 40.969 1.00 35.97 737 ARG A CA 1
ATOM 5992 C C . ARG A 1 737 ? 12.928 29.927 41.183 1.00 35.97 737 ARG A C 1
ATOM 5994 O O . ARG A 1 737 ? 13.515 30.391 40.210 1.00 35.97 737 ARG A O 1
ATOM 6001 N N . GLU A 1 738 ? 13.426 29.970 42.420 1.00 32.97 738 GLU A N 1
ATOM 6002 C CA . GLU A 1 738 ? 14.600 30.779 42.799 1.00 32.97 738 GLU A CA 1
ATOM 6003 C C . GLU A 1 738 ? 15.911 29.998 43.008 1.00 32.97 738 GLU A C 1
ATOM 6005 O O . GLU A 1 738 ? 16.975 30.614 43.039 1.00 32.97 738 GLU A O 1
ATOM 6010 N N . THR A 1 739 ? 15.894 28.661 43.089 1.00 31.23 739 THR A N 1
ATOM 6011 C CA . THR A 1 739 ? 17.122 27.848 43.178 1.00 31.23 739 THR A CA 1
ATOM 6012 C C . THR A 1 739 ? 17.511 27.244 41.829 1.00 31.23 739 THR A C 1
ATOM 6014 O O . THR A 1 739 ? 16.844 26.373 41.271 1.00 31.23 739 THR A O 1
ATOM 6017 N N . SER A 1 740 ? 18.634 27.715 41.288 1.00 33.59 740 SER A N 1
ATOM 6018 C CA . SER A 1 740 ? 19.172 27.306 39.992 1.00 33.59 740 SER A CA 1
ATOM 6019 C C . SER A 1 740 ? 19.980 26.003 40.069 1.00 33.59 740 SER A C 1
ATOM 6021 O O . SER A 1 740 ? 21.205 26.032 39.979 1.00 33.59 740 SER A O 1
ATOM 6023 N N . GLU A 1 741 ? 19.313 24.854 40.183 1.00 30.47 741 GLU A N 1
ATOM 6024 C CA . GLU A 1 741 ? 19.956 23.552 39.953 1.00 30.47 741 GLU A CA 1
ATOM 6025 C C . GLU A 1 741 ? 19.002 22.575 39.250 1.00 30.47 741 GLU A C 1
ATOM 6027 O O . GLU A 1 741 ? 17.820 22.469 39.578 1.00 30.47 741 GLU A O 1
ATOM 6032 N N . HIS A 1 742 ? 19.494 21.889 38.215 1.00 37.03 742 HIS A N 1
ATOM 6033 C CA . HIS A 1 742 ? 18.669 21.016 37.381 1.00 37.03 742 HIS A CA 1
ATOM 6034 C C . HIS A 1 742 ? 18.449 19.649 38.040 1.00 37.03 742 HIS A C 1
ATOM 6036 O O . HIS A 1 742 ? 19.258 18.737 37.877 1.00 37.03 742 HIS A O 1
ATOM 6042 N N . GLN A 1 743 ? 17.301 19.474 38.696 1.00 29.39 743 GLN A N 1
ATOM 6043 C CA . GLN A 1 743 ? 16.726 18.150 38.940 1.00 29.39 743 GLN A CA 1
ATOM 6044 C C . GLN A 1 743 ? 15.397 18.028 38.193 1.00 29.39 743 GLN A C 1
ATOM 6046 O O . GLN A 1 743 ? 14.445 18.765 38.445 1.00 29.39 743 GLN A O 1
ATOM 6051 N N . THR A 1 744 ? 15.351 17.119 37.221 1.00 31.94 744 THR A N 1
ATOM 6052 C CA . THR A 1 744 ? 14.166 16.857 36.406 1.00 31.94 744 THR A CA 1
ATOM 6053 C C . THR A 1 744 ? 13.111 16.113 37.215 1.00 31.94 744 THR A C 1
ATOM 6055 O O . THR A 1 744 ? 13.338 14.994 37.677 1.00 31.94 744 THR A O 1
ATOM 6058 N N . VAL A 1 745 ? 11.914 16.698 37.324 1.00 33.25 745 VAL A N 1
ATOM 6059 C CA . VAL A 1 745 ? 10.719 15.986 37.796 1.00 33.25 745 VAL A CA 1
ATOM 6060 C C . VAL A 1 745 ? 10.337 14.955 36.735 1.00 33.25 745 VAL A C 1
ATOM 6062 O O . VAL A 1 745 ? 9.582 15.243 35.809 1.00 33.25 745 VAL A O 1
ATOM 6065 N N . HIS A 1 746 ? 10.900 13.755 36.842 1.00 33.25 746 HIS A N 1
ATOM 6066 C CA . HIS A 1 746 ? 10.513 12.632 36.001 1.00 33.25 746 HIS A CA 1
ATOM 6067 C C . HIS A 1 746 ? 9.139 12.107 36.441 1.00 33.25 746 HIS A C 1
ATOM 6069 O O . HIS A 1 746 ? 9.019 11.618 37.569 1.00 33.25 746 HIS A O 1
ATOM 6075 N N . PRO A 1 747 ? 8.102 12.144 35.578 1.00 33.56 747 PRO A N 1
ATOM 6076 C CA . PRO A 1 747 ? 6.998 11.210 35.733 1.00 33.56 747 PRO A CA 1
ATOM 6077 C C . PRO A 1 747 ? 7.544 9.775 35.602 1.00 33.56 747 PRO A C 1
ATOM 6079 O O . PRO A 1 747 ? 8.614 9.557 35.033 1.00 33.56 747 PRO A O 1
ATOM 6082 N N . MET A 1 748 ? 6.844 8.827 36.226 1.00 31.27 748 MET A N 1
ATOM 6083 C CA . MET A 1 748 ? 7.376 7.524 36.653 1.00 31.27 748 MET A CA 1
ATOM 6084 C C . MET A 1 748 ? 8.235 6.794 35.598 1.00 31.27 748 MET A C 1
ATOM 6086 O O . MET A 1 748 ? 7.712 6.357 34.572 1.00 31.27 748 MET A O 1
ATOM 6090 N N . GLN A 1 749 ? 9.526 6.620 35.913 1.00 26.00 749 GLN A N 1
ATOM 6091 C CA . GLN A 1 749 ? 10.396 5.594 35.317 1.00 26.00 749 GLN A CA 1
ATOM 6092 C C . GLN A 1 749 ? 10.083 4.214 35.912 1.00 26.00 749 GLN A C 1
ATOM 6094 O O . GLN A 1 749 ? 9.749 4.172 37.120 1.00 26.00 749 GLN A O 1
#

Sequence (749 aa):
MADFLPSRSVLSVCFPNCLLNSSEAEQLRISKEIDKCISRDKTYVKRLVKILLLGAGESGKSTFLKQMRIIHGQDFDQRAKEEFRATIYSNVIKGVRVLVDAREKLHIPWGDPSNKERGDFVMGFNTRSAMVTQGMVETKVFLQFMPSIRALWADSGIQNAYDRRREFQLGESVKYFLDNLDKLGEPDYLPSQQDILLARKPTKGIHEYDFEIKNVPFKMVDVGGQRSERRRWFECFDSVTSILFLVSSSEFDQVLMEDRQTNRLMESLNIFETIVNNRVFSNVSIILFLNKTDLLEEKVKTVAIKDYFPEYEGDSHSLADVQKFLVECFRNKRRDQQHKPLYHHFTTAINTENILQNREPRNTARVLEVVFDFENYKKNKPEAADFDSGNPALSLSGAAQATDAVSTKEQREERGENSQVQMPVIQHSAERLRLALVSNRKDLIQHFQKYTREEKRLLEEGLYPDSTLFKPITLHSDSDWISSHPEPPQDFQQYYCNPYRNTPIKGRNTIYIQTVGSFGEGEAATLRYVGWLREYCEAFYYGLSVKLLEPVPVSATGCAFRINEYTHNLQINTGDLLSYLKKKKPKDAFCIVGITMIDLYPEDSWNFVFGQASLTKGMGIFSFARYDDNFYSRSYKGRLQKGRKMSPQDYSVFDGYYTPPITSTLLLRSCKTLTHEIGHIFGIQHCQWMQCVMQGSNHLEESDRRPLDLCPVCLRKLQTAMGFKIAERYKVGDYDRETSEHQTVHPMQ